Protein 6A0E (pdb70)

Solvent-accessible surface area: 26757 Å² total; per-residue (Å²): 24,1,20,4,104,55,193,151,14,165,49,100,35,52,3,0,70,2,0,166,62,42,95,70,2,69,74,81,0,126,87,1,67,65,60,92,69,88,159,17,39,48,136,6,4,0,9,0,19,68,29,0,2,0,16,1,8,41,192,7,71,26,1,35,25,0,0,0,11,43,0,6,11,11,0,2,0,0,0,22,14,54,25,28,3,0,0,0,0,0,4,0,34,33,74,68,4,130,25,4,0,23,41,0,3,12,9,3,35,21,48,47,86,70,97,140,64,52,106,17,30,0,10,0,0,1,0,7,44,16,139,114,122,61,0,114,125,6,8,90,50,0,1,16,28,0,23,163,37,77,33,77,0,30,8,32,0,0,0,0,9,70,17,0,34,105,96,92,141,150,68,71,36,1,31,2,54,4,0,0,0,31,0,101,91,42,96,17,18,31,3,35,2,164,71,39,25,19,52,74,89,3,0,27,0,11,12,51,35,56,14,49,12,25,65,1,12,28,30,114,19,47,20,0,38,0,6,1,12,81,24,109,88,31,88,134,19,66,106,49,15,146,43,90,81,124,58,0,45,72,78,42,8,74,7,30,147,5,36,26,131,103,38,14,118,76,15,68,49,12,0,96,27,2,95,148,20,59,65,0,19,152,98,49,12,89,61,46,54,10,24,6,21,81,15,50,177,106,9,84,47,60,110,39,134,34,0,24,5,122,53,178,143,6,201,48,102,61,52,2,0,73,1,3,162,65,36,95,41,0,60,84,98,1,113,97,8,74,69,66,92,62,94,137,17,35,38,109,10,4,1,9,0,18,66,30,0,0,0,11,0,2,44,36,0,59,30,0,44,28,0,0,0,12,47,1,3,8,7,0,1,1,0,0,22,17,59,21,21,6,0,0,0,0,0,3,0,32,34,75,45,6,95,10,4,0,3,30,1,0,42,10,1,80,47,8,29,10,80,31,132,60,59,113,14,34,0,16,1,1,1,0,7,41,17,133,115,112,64,0,97,124,9,6,93,51,0,2,16,6,0,17,131,18,55,30,80,0,32,6,22,11,0,0,0,6,72,27,0,33,123,110,85,128,149,66,58,43,2,33,1,62,4,0,0,0,36,0,110,88,31,89,23,38,34,2,28,7,187,73,43,23,22,54,82,58,6,1,29,0,9,10,48,33,56,14,55,20,32,34,0,12,8,5,13,29,38,34,0,61,0,15,56,18,95,27,110,86,28,91,136,20,63,112,50,20,140,42,82,78,123,63,0,40,74,84,39,12,56,6,28,121,3,30,29,129,110,39,14,113,95,16,63,47,9,0,74,35,2,92,140,44,64,42,0,32,156,100,53,11,91,72,102,136,19,28,46,19,70,28,40,179,102,14,69,42,98,124,112

InterPro domains:
  IPR026750 Protein N-terminal asparagine amidohydrolase [PF14736] (37-304)
  IPR026750 Protein N-terminal asparagine amidohydrolase [PTHR12498] (18-306)

Radius of gyration: 25.69 Å; Cα contacts (8 Å, |Δi|>4): 1376; chains: 2; bounding box: 85×56×48 Å

Secondary structure (DSSP, 8-state):
-EEETTEEPPSS--HHHHHHH-HHHHHHHHHHHHSPPEEE-STTEEE--TTEEEEE-TT-SS--EEEE---SS-EEEEEEETTT--EEEEEE-SS-HHHHHHHHHHHHHT-S--SSS--EEEEEEE----TT-HHHHHHHHHHHHHHTSSS-EEEEEEEEGGGGEEEETTEEEES---EEEETTT--EEEEEES---SSHHHHHHHHHTT---EE-EETTTTEEEE-----PPPTTHHHHHTS-HHHHHHHH-SSGGGS-TTHHHHHHHHHHHHHH-S--TTTT-STTPPEEEEE-TTS-EEEE-/-EEETTEEPPSS--HHHHHHT-HHHHHHHHHHHTSPPEE--STTEEE--TTEEEEE-TT-TT--EEEE---SS-EEEEEEETTT--EEEEEE-SS-HHHHHHHHHHHHTT--TTTTSS-EEEEEEE--S-TT-HHHHHHHHHHHHHHTSSS-EEEEEEEEGGGGEEEETTEEEES---EEEETTT--EEEEE-S---SSHHHHHHHHHTT---EE-EETTTTEEEE-----PPPTTHHHHHTS-HHHHHHHH-S-TTTS-TTHHHHHHHHHHHHHH-S-HHHHTSGGG--EEEEE-TTS-EEE-

GO terms:
  GO:0005515 protein binding (F, IPI)
  GO:0008418 protein-N-terminal asparagine amidohydrolase activity (F, IDA)
  GO:0006511 ubiquitin-dependent protein catabolic process (P, IDA)

B-factor: mean 33.04, std 12.83, range [10.78, 103.17]

Sequence (609 aa):
PLLVEGRRVRLPQSAGDLVRAHPPLEERARLLRGQSVQQVGPQGLLYVQQRELAVTSPKDGSISILGSDDDATTCHIVVLRHTGNGATCLTTHCDGTDTKAEVPLIMNSIKSFSDHAQCGRLEVHLVGGFSDDRQLSQKLTHQLLSEFDRQEEDDIHLVTLCVTEELNDREEENENNHFPVIYGIAVNIKTAEIYRASFQDRGPEEQQLRAARTTLAGGPMMISIYDAETEQLRRIGPYSWTPFPHVDFWLHQDDKQILEENLSTSPLAEPPHFVEEHHIRSTLMFLKKHPSSPAHTLFSGNKALLYKKNEDGLWEEKISPLLVEEGRRVRLPQSAGDLVRAHPPLEERARLLRGQSVQQVGPQGLLYVQQRELAVTSPKDGSISILGSDDATTCHIVVLRHTGNGATCLTTHCDGTDTKAEVPLIMNSIKSFSDDHAQCGRLEVHLVGGFSDDRQLSQKLTHQLLSEFDRQEDDIHLVTLCVTELNDREENENHFPVIYGIAVNIKTAEIYRASFQQDRGPEEQLRAARTLAGGPMISIYDAETEQLRIGPYSWTPFPHVDFWLHQDDKQILENLSTSPLAEPPHFVEHIRSTLMFLKKHPSPAHTLFSGNKALLYKKNEDGLWEEKI

Organism: Homo sapiens (NCBI:txid9606)

Structure (mmCIF, N/CA/C/O backbone):
data_6A0E
#
_entry.id   6A0E
#
_cell.length_a   83.153
_cell.length_b   84.903
_cell.length_c   87.198
_cell.angle_alpha   90.00
_cell.angle_beta   90.00
_cell.angle_gamma   90.00
#
_symmetry.space_group_name_H-M   'P 21 21 21'
#
loop_
_entity.id
_entity.type
_entity.pdbx_description
1 polymer 'Protein N-terminal asparagine amidohydrolase'
2 non-polymer GLYCEROL
3 non-polymer 'PHOSPHATE ION'
4 water water
#
loop_
_atom_site.group_PDB
_atom_site.id
_atom_site.type_symbol
_atom_site.label_atom_id
_atom_site.label_alt_id
_atom_site.label_comp_id
_atom_site.label_asym_id
_atom_site.label_entity_id
_atom_site.label_seq_id
_atom_site.pdbx_PDB_ins_code
_atom_site.Cartn_x
_atom_site.Cartn_y
_atom_site.Cartn_z
_atom_site.occupancy
_atom_site.B_iso_or_equiv
_atom_site.auth_seq_id
_atom_site.auth_comp_id
_atom_site.auth_asym_id
_atom_site.auth_atom_id
_atom_site.pdbx_PDB_model_num
ATOM 1 N N . PRO A 1 2 ? 22.560 68.382 16.803 1.00 30.24 2 PRO A N 1
ATOM 2 C CA . PRO A 1 2 ? 21.435 67.444 16.849 1.00 23.45 2 PRO A CA 1
ATOM 3 C C . PRO A 1 2 ? 20.291 67.956 17.716 1.00 22.95 2 PRO A C 1
ATOM 4 O O . PRO A 1 2 ? 20.456 68.947 18.428 1.00 25.56 2 PRO A O 1
ATOM 8 N N . LEU A 1 3 ? 19.151 67.276 17.657 1.00 21.05 3 LEU A N 1
ATOM 9 C CA . LEU A 1 3 ? 17.982 67.641 18.444 1.00 20.52 3 LEU A CA 1
ATOM 10 C C . LEU A 1 3 ? 18.004 66.877 19.763 1.00 27.61 3 LEU A C 1
ATOM 11 O O . LEU A 1 3 ? 18.169 65.653 19.775 1.00 32.14 3 LEU A O 1
ATOM 16 N N . LEU A 1 4 ? 17.847 67.600 20.868 1.00 22.17 4 LEU A N 1
ATOM 17 C CA . LEU A 1 4 ? 17.947 67.028 22.204 1.00 22.57 4 LEU A CA 1
ATOM 18 C C . LEU A 1 4 ? 16.640 67.212 22.958 1.00 23.23 4 LEU A C 1
ATOM 19 O O . LEU A 1 4 ? 16.000 68.266 22.870 1.00 23.39 4 LEU A O 1
ATOM 24 N N . VAL A 1 5 ? 16.249 66.181 23.703 1.00 21.40 5 VAL A N 1
ATOM 25 C CA . VAL A 1 5 ? 15.100 66.245 24.599 1.00 20.91 5 VAL A CA 1
ATOM 26 C C . VAL A 1 5 ? 15.509 65.615 25.921 1.00 26.11 5 VAL A C 1
ATOM 27 O O . VAL A 1 5 ? 16.018 64.489 25.946 1.00 25.62 5 VAL A O 1
ATOM 31 N N . GLU A 1 6 ? 15.294 66.343 27.017 1.00 24.15 6 GLU A N 1
ATOM 32 C CA . GLU A 1 6 ? 15.774 65.933 28.334 1.00 32.70 6 GLU A CA 1
ATOM 33 C C . GLU A 1 6 ? 17.270 65.629 28.294 1.00 43.82 6 GLU A C 1
ATOM 34 O O . GLU A 1 6 ? 17.764 64.717 28.962 1.00 31.35 6 GLU A O 1
ATOM 40 N N . GLY A 1 7 ? 17.998 66.405 27.491 1.00 28.47 7 GLY A N 1
ATOM 41 C CA . GLY A 1 7 ? 19.439 66.302 27.411 1.00 30.43 7 GLY A CA 1
ATOM 42 C C . GLY A 1 7 ? 19.976 65.171 26.560 1.00 29.75 7 GLY A C 1
ATOM 43 O O . GLY A 1 7 ? 21.200 64.994 26.506 1.00 38.98 7 GLY A O 1
ATOM 44 N N . ARG A 1 8 ? 19.117 64.409 25.886 1.00 28.80 8 ARG A N 1
ATOM 45 C CA . ARG A 1 8 ? 19.544 63.247 25.121 1.00 35.87 8 ARG A CA 1
ATOM 46 C C . ARG A 1 8 ? 19.041 63.339 23.687 1.00 29.51 8 ARG A C 1
ATOM 47 O O . ARG A 1 8 ? 17.961 63.876 23.421 1.00 28.25 8 ARG A O 1
ATOM 55 N N . ARG A 1 9 ? 19.832 62.795 22.765 1.00 31.11 9 ARG A N 1
ATOM 56 C CA . ARG A 1 9 ? 19.478 62.847 21.353 1.00 34.65 9 ARG A CA 1
ATOM 57 C C . ARG A 1 9 ? 18.148 62.148 21.094 1.00 38.23 9 ARG A C 1
ATOM 58 O O . ARG A 1 9 ? 17.764 61.206 21.791 1.00 39.03 9 ARG A O 1
ATOM 66 N N . VAL A 1 10 ? 17.445 62.624 20.076 1.00 34.92 10 VAL A N 1
ATOM 67 C CA . VAL A 1 10 ? 16.142 62.094 19.695 1.00 43.85 10 VAL A CA 1
ATOM 68 C C . VAL A 1 10 ? 16.335 61.021 18.637 1.00 39.07 10 VAL A C 1
ATOM 69 O O . VAL A 1 10 ? 17.183 61.151 17.746 1.00 34.12 10 VAL A O 1
ATOM 73 N N . ARG A 1 11 ? 15.546 59.955 18.732 1.00 35.74 11 ARG A N 1
ATOM 74 C CA . ARG A 1 11 ? 15.533 58.908 17.721 1.00 33.83 11 ARG A CA 1
ATOM 75 C C . ARG A 1 11 ? 14.540 59.287 16.629 1.00 28.56 11 ARG A C 1
ATOM 76 O O . ARG A 1 11 ? 13.361 59.529 16.912 1.00 36.29 11 ARG A O 1
ATOM 84 N N . LEU A 1 12 ? 15.017 59.349 15.390 1.00 29.59 12 LEU A N 1
ATOM 85 C CA . LEU A 1 12 ? 14.180 59.621 14.235 1.00 36.47 12 LEU A CA 1
ATOM 86 C C . LEU A 1 12 ? 14.361 58.523 13.198 1.00 37.55 12 LEU A C 1
ATOM 87 O O . LEU A 1 12 ? 15.445 57.943 13.083 1.00 35.43 12 LEU A O 1
ATOM 92 N N . PRO A 1 13 ? 13.311 58.217 12.423 1.00 35.82 13 PRO A N 1
ATOM 93 C CA . PRO A 1 13 ? 12.019 58.899 12.527 1.00 39.05 13 PRO A CA 1
ATOM 94 C C . PRO A 1 13 ? 11.196 58.439 13.727 1.00 41.63 13 PRO A C 1
ATOM 95 O O . PRO A 1 13 ? 11.402 57.341 14.248 1.00 32.29 13 PRO A O 1
ATOM 99 N N . GLN A 1 14 ? 10.264 59.288 14.150 1.00 33.36 14 GLN A N 1
ATOM 100 C CA . GLN A 1 14 ? 9.388 58.991 15.273 1.00 30.78 14 GLN A CA 1
ATOM 101 C C . GLN A 1 14 ? 8.226 59.969 15.230 1.00 35.11 14 GLN A C 1
ATOM 102 O O . GLN A 1 14 ? 8.421 61.153 14.944 1.00 30.37 14 GLN A O 1
ATOM 108 N N . SER A 1 15 ? 7.024 59.470 15.499 1.00 26.69 15 SER A N 1
ATOM 109 C CA . SER A 1 15 ? 5.855 60.336 15.484 1.00 27.69 15 SER A CA 1
ATOM 110 C C . SER A 1 15 ? 5.934 61.351 16.619 1.00 26.01 15 SER A C 1
ATOM 111 O O . SER A 1 15 ? 6.533 61.100 17.668 1.00 26.55 15 SER A O 1
ATOM 114 N N . ALA A 1 16 ? 5.322 62.516 16.394 1.00 27.04 16 ALA A N 1
ATOM 115 C CA . ALA A 1 16 ? 5.288 63.538 17.434 1.00 31.86 16 ALA A CA 1
ATOM 116 C C . ALA A 1 16 ? 4.574 63.028 18.679 1.00 26.50 16 ALA A C 1
ATOM 117 O O . ALA A 1 16 ? 5.008 63.293 19.806 1.00 24.36 16 ALA A O 1
ATOM 119 N N . GLY A 1 17 ? 3.478 62.289 18.494 1.00 21.61 17 GLY A N 1
ATOM 120 C CA . GLY A 1 17 ? 2.766 61.744 19.638 1.00 25.13 17 GLY A CA 1
ATOM 121 C C . GLY A 1 17 ? 3.622 60.811 20.472 1.00 22.17 17 GLY A C 1
ATOM 122 O O . GLY A 1 17 ? 3.601 60.869 21.703 1.00 20.36 17 GLY A O 1
ATOM 123 N N . ASP A 1 18 ? 4.386 59.934 19.814 1.00 19.85 18 ASP A N 1
ATOM 124 C CA . ASP A 1 18 ? 5.271 59.034 20.549 1.00 21.12 18 ASP A CA 1
ATOM 125 C C . ASP A 1 18 ? 6.344 59.806 21.309 1.00 23.96 18 ASP A C 1
ATOM 126 O O . ASP A 1 18 ? 6.676 59.464 22.451 1.00 19.04 18 ASP A O 1
ATOM 131 N N . LEU A 1 19 ? 6.906 60.845 20.686 1.00 26.09 19 LEU A N 1
ATOM 132 C CA . LEU A 1 19 ? 7.932 61.642 21.350 1.00 26.99 19 LEU A CA 1
ATOM 133 C C . LEU A 1 19 ? 7.386 62.306 22.607 1.00 23.36 19 LEU A C 1
ATOM 134 O O . LEU A 1 19 ? 8.011 62.255 23.672 1.00 25.19 19 LEU A O 1
ATOM 139 N N . VAL A 1 20 ? 6.217 62.940 22.500 1.00 23.21 20 VAL A N 1
ATOM 140 C CA . VAL A 1 20 ? 5.636 63.620 23.655 1.00 20.98 20 VAL A CA 1
ATOM 141 C C . VAL A 1 20 ? 5.273 62.616 24.742 1.00 30.51 20 VAL A C 1
ATOM 142 O O . VAL A 1 20 ? 5.465 62.875 25.936 1.00 28.91 20 VAL A O 1
ATOM 146 N N . ARG A 1 21 ? 4.745 61.452 24.351 1.00 26.22 21 ARG A N 1
ATOM 147 C CA . ARG A 1 21 ? 4.357 60.453 25.342 1.00 23.45 21 ARG A CA 1
ATOM 148 C C . ARG A 1 21 ? 5.565 59.878 26.072 1.00 26.04 21 ARG A C 1
ATOM 149 O O . ARG A 1 21 ? 5.440 59.439 27.221 1.00 29.19 21 ARG A O 1
ATOM 157 N N . ALA A 1 22 ? 6.733 59.877 25.437 1.00 24.18 22 ALA A N 1
ATOM 158 C CA . ALA A 1 22 ? 7.937 59.340 26.052 1.00 22.94 22 ALA A CA 1
ATOM 159 C C . ALA A 1 22 ? 8.677 60.349 26.922 1.00 34.07 22 ALA A C 1
ATOM 160 O O . ALA A 1 22 ? 9.622 59.963 27.619 1.00 23.84 22 ALA A O 1
ATOM 162 N N . HIS A 1 23 ? 8.278 61.620 26.909 1.00 25.24 23 HIS A N 1
ATOM 163 C CA . HIS A 1 23 ? 9.030 62.677 27.584 1.00 22.97 23 HIS A CA 1
ATOM 164 C C . HIS A 1 23 ? 8.068 63.605 28.317 1.00 26.88 23 HIS A C 1
ATOM 165 O O . HIS A 1 23 ? 7.457 64.492 27.699 1.00 21.21 23 HIS A O 1
ATOM 172 N N . PRO A 1 24 ? 7.923 63.440 29.630 1.00 22.49 24 PRO A N 1
ATOM 173 C CA . PRO A 1 24 ? 6.927 64.208 30.393 1.00 19.58 24 PRO A CA 1
ATOM 174 C C . PRO A 1 24 ? 7.033 65.707 30.163 1.00 22.03 24 PRO A C 1
ATOM 175 O O . PRO A 1 24 ? 6.003 66.396 30.097 1.00 23.34 24 PRO A O 1
ATOM 179 N N . PRO A 1 25 ? 8.244 66.269 30.070 1.00 25.77 25 PRO A N 1
ATOM 180 C CA . PRO A 1 25 ? 8.328 67.725 29.856 1.00 24.94 25 PRO A CA 1
ATOM 181 C C . PRO A 1 25 ? 7.599 68.182 28.604 1.00 19.32 25 PRO A C 1
ATOM 182 O O . PRO A 1 25 ? 6.909 69.209 28.633 1.00 19.11 25 PRO A O 1
ATOM 186 N N . LEU A 1 26 ? 7.732 67.443 27.500 1.00 23.11 26 LEU A N 1
ATOM 187 C CA . LEU A 1 26 ? 7.009 67.802 26.283 1.00 23.94 26 LEU A CA 1
ATOM 188 C C . LEU A 1 26 ? 5.506 67.639 26.468 1.00 22.19 26 LEU A C 1
ATOM 189 O O . LEU A 1 26 ? 4.724 68.483 26.013 1.00 21.21 26 LEU A O 1
ATOM 194 N N . GLU A 1 27 ? 5.082 66.560 27.132 1.00 21.66 27 GLU A N 1
ATOM 195 C CA . GLU A 1 27 ? 3.658 66.355 27.377 1.00 21.26 27 GLU A CA 1
ATOM 196 C C . GLU A 1 27 ? 3.072 67.488 28.208 1.00 19.37 27 GLU A C 1
ATOM 197 O O . GLU A 1 27 ? 1.970 67.971 27.925 1.00 20.55 27 GLU A O 1
ATOM 203 N N . GLU A 1 28 ? 3.791 67.917 29.247 1.00 20.38 28 GLU A N 1
ATOM 204 C CA . GLU A 1 28 ? 3.297 69.003 30.087 1.00 19.36 28 GLU A CA 1
ATOM 205 C C . GLU A 1 28 ? 3.164 70.297 29.295 1.00 23.58 28 GLU A C 1
ATOM 206 O O . GLU A 1 28 ? 2.172 71.024 29.437 1.00 21.06 28 GLU A O 1
ATOM 212 N N . ARG A 1 29 ? 4.164 70.612 28.470 1.00 20.21 29 ARG A N 1
ATOM 213 C CA . ARG A 1 29 ? 4.094 71.826 27.664 1.00 21.14 29 ARG A CA 1
ATOM 214 C C . ARG A 1 29 ? 2.920 71.772 26.694 1.00 20.91 29 ARG A C 1
ATOM 215 O O . ARG A 1 29 ? 2.178 72.751 26.553 1.00 20.35 29 ARG A O 1
ATOM 223 N N . ALA A 1 30 ? 2.721 70.628 26.035 1.00 20.54 30 ALA A N 1
ATOM 224 C CA . ALA A 1 30 ? 1.593 70.493 25.118 1.00 20.35 30 ALA A CA 1
ATOM 225 C C . ALA A 1 30 ? 0.265 70.632 25.852 1.00 15.68 30 ALA A C 1
ATOM 226 O O . ALA A 1 30 ? -0.653 71.303 25.367 1.00 21.48 30 ALA A O 1
ATOM 228 N N . ARG A 1 31 ? 0.140 70.002 27.022 1.00 19.62 31 ARG A N 1
ATOM 229 C CA . ARG A 1 31 ? -1.083 70.146 27.807 1.00 20.99 31 ARG A CA 1
ATOM 230 C C . ARG A 1 31 ? -1.352 71.609 28.133 1.00 19.11 31 ARG A C 1
ATOM 231 O O . ARG A 1 31 ? -2.470 72.107 27.955 1.00 20.80 31 ARG A O 1
ATOM 239 N N . LEU A 1 32 ? -0.331 72.318 28.618 1.00 18.75 32 LEU A N 1
ATOM 240 C CA . LEU A 1 32 ? -0.531 73.701 29.038 1.00 20.89 32 LEU A CA 1
ATOM 241 C C . LEU A 1 32 ? -0.819 74.610 27.851 1.00 26.94 32 LEU A C 1
ATOM 242 O O . LEU A 1 32 ? -1.703 75.472 27.921 1.00 20.75 32 LEU A O 1
ATOM 247 N N . LEU A 1 33 ? -0.090 74.433 26.750 1.00 18.08 33 LEU A N 1
ATOM 248 C CA . LEU A 1 33 ? -0.277 75.315 25.601 1.00 18.72 33 LEU A CA 1
ATOM 249 C C . LEU A 1 33 ? -1.679 75.170 25.024 1.00 22.77 33 LEU A C 1
ATOM 250 O O . LEU A 1 33 ? -2.375 76.166 24.793 1.00 26.68 33 LEU A O 1
ATOM 255 N N . ARG A 1 34 ? -2.116 73.929 24.790 1.00 26.09 34 ARG A N 1
ATOM 256 C CA . ARG A 1 34 ? -3.442 73.707 24.221 1.00 25.93 34 ARG A CA 1
ATOM 257 C C . ARG A 1 34 ? -4.547 74.163 25.164 1.00 29.13 34 ARG A C 1
ATOM 258 O O . ARG A 1 34 ? -5.634 74.537 24.707 1.00 25.53 34 ARG A O 1
ATOM 266 N N . GLY A 1 35 ? -4.295 74.142 26.475 1.00 26.90 35 GLY A N 1
ATOM 267 C CA . GLY A 1 35 ? -5.306 74.554 27.431 1.00 21.11 35 GLY A CA 1
ATOM 268 C C . GLY A 1 35 ? -5.454 76.051 27.593 1.00 25.02 35 GLY A C 1
ATOM 269 O O . GLY A 1 35 ? -6.460 76.502 28.148 1.00 25.93 35 GLY A O 1
ATOM 270 N N . GLN A 1 36 ? -4.481 76.829 27.124 1.00 26.03 36 GLN A N 1
ATOM 271 C CA . GLN A 1 36 ? -4.563 78.279 27.235 1.00 24.63 36 GLN A CA 1
ATOM 272 C C . GLN A 1 36 ? -5.721 78.821 26.409 1.00 27.32 36 GLN A C 1
ATOM 273 O O . GLN A 1 36 ? -6.017 78.321 25.320 1.00 28.27 36 GLN A O 1
ATOM 279 N N . SER A 1 37 ? -6.364 79.865 26.923 1.00 17.97 37 SER A N 1
ATOM 280 C CA . SER A 1 37 ? -7.303 80.614 26.106 1.00 26.34 37 SER A CA 1
ATOM 281 C C . SER A 1 37 ? -6.535 81.467 25.102 1.00 27.59 37 SER A C 1
ATOM 282 O O . SER A 1 37 ? -5.390 81.860 25.338 1.00 25.51 37 SER A O 1
ATOM 285 N N . VAL A 1 38 ? -7.172 81.745 23.969 1.00 24.15 38 VAL A N 1
ATOM 286 C CA . VAL A 1 38 ? -6.525 82.488 22.892 1.00 25.82 38 VAL A CA 1
ATOM 287 C C . VAL A 1 38 ? -6.576 83.977 23.213 1.00 30.73 38 VAL A C 1
ATOM 288 O O . VAL A 1 38 ? -7.654 84.538 23.437 1.00 26.05 38 VAL A O 1
ATOM 292 N N . GLN A 1 39 ? -5.411 84.620 23.232 1.00 22.73 39 GLN A N 1
ATOM 293 C CA . GLN A 1 39 ? -5.318 86.047 23.510 1.00 24.97 39 GLN A CA 1
ATOM 294 C C . GLN A 1 39 ? -5.339 86.835 22.208 1.00 28.04 39 GLN A C 1
ATOM 295 O O . GLN A 1 39 ? -4.635 86.490 21.253 1.00 23.36 39 GLN A O 1
ATOM 301 N N . GLN A 1 40 ? -6.143 87.895 22.176 1.00 23.66 40 GLN A N 1
ATOM 302 C CA . GLN A 1 40 ? -6.217 88.786 21.021 1.00 27.49 40 GLN A CA 1
ATOM 303 C C . GLN A 1 40 ? -5.113 89.827 21.168 1.00 33.27 40 GLN A C 1
ATOM 304 O O . GLN A 1 40 ? -5.227 90.766 21.958 1.00 29.34 40 GLN A O 1
ATOM 310 N N . VAL A 1 41 ? -4.035 89.651 20.409 1.00 23.28 41 VAL A N 1
ATOM 311 C CA . VAL A 1 41 ? -2.844 90.486 20.526 1.00 21.66 41 VAL A CA 1
ATOM 312 C C . VAL A 1 41 ? -3.011 91.717 19.643 1.00 21.95 41 VAL A C 1
ATOM 313 O O . VAL A 1 41 ? -3.229 91.600 18.433 1.00 23.10 41 VAL A O 1
ATOM 317 N N . GLY A 1 42 ? -2.901 92.901 20.251 1.00 25.67 42 GLY A N 1
ATOM 318 C CA . GLY A 1 42 ? -3.023 94.141 19.522 1.00 21.33 42 GLY A CA 1
ATOM 319 C C . GLY A 1 42 ? -1.756 94.492 18.773 1.00 25.22 42 GLY A C 1
ATOM 320 O O . GLY A 1 42 ? -0.746 93.776 18.808 1.00 23.00 42 GLY A O 1
ATOM 321 N N . PRO A 1 43 ? -1.797 95.634 18.076 1.00 19.98 43 PRO A N 1
ATOM 322 C CA . PRO A 1 43 ? -0.671 96.005 17.205 1.00 18.00 43 PRO A CA 1
ATOM 323 C C . PRO A 1 43 ? 0.547 96.560 17.926 1.00 19.49 43 PRO A C 1
ATOM 324 O O . PRO A 1 43 ? 1.636 96.551 17.336 1.00 23.62 43 PRO A O 1
ATOM 328 N N . GLN A 1 44 ? 0.422 97.039 19.162 1.00 18.27 44 GLN A N 1
ATOM 329 C CA . GLN A 1 44 ? 1.538 97.745 19.784 1.00 22.53 44 GLN A CA 1
ATOM 330 C C . GLN A 1 44 ? 2.745 96.829 19.939 1.00 20.68 44 GLN A C 1
ATOM 331 O O . GLN A 1 44 ? 2.670 95.794 20.609 1.00 20.91 44 GLN A O 1
ATOM 337 N N . GLY A 1 45 ? 3.867 97.231 19.344 1.00 18.40 45 GLY A N 1
ATOM 338 C CA . GLY A 1 45 ? 5.087 96.452 19.422 1.00 21.64 45 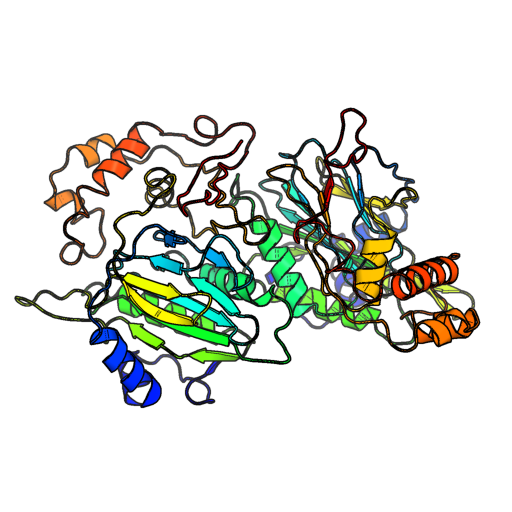GLY A CA 1
ATOM 339 C C . GLY A 1 45 ? 5.032 95.111 18.729 1.00 22.89 45 GLY A C 1
ATOM 340 O O . GLY A 1 45 ? 5.893 94.263 18.979 1.00 18.99 45 GLY A O 1
ATOM 341 N N . LEU A 1 46 ? 4.052 94.894 17.860 1.00 19.02 46 LEU A N 1
ATOM 342 C CA . LEU A 1 46 ? 3.850 93.606 17.212 1.00 21.51 46 LEU A CA 1
ATOM 343 C C . LEU A 1 46 ? 4.508 93.582 15.840 1.00 18.17 46 LEU A C 1
ATOM 344 O O . LEU A 1 46 ? 4.440 94.556 15.085 1.00 15.22 46 LEU A O 1
ATOM 349 N N . LEU A 1 47 ? 5.150 92.462 15.526 1.00 15.75 47 LEU A N 1
ATOM 350 C CA . LEU A 1 47 ? 5.573 92.145 14.168 1.00 15.09 47 LEU A CA 1
ATOM 351 C C . LEU A 1 47 ? 4.855 90.862 13.774 1.00 17.61 47 LEU A C 1
ATOM 352 O O . LEU A 1 47 ? 5.169 89.785 14.295 1.00 14.14 47 LEU A O 1
ATOM 357 N N . TYR A 1 48 ? 3.863 90.984 12.897 1.00 16.48 48 TYR A N 1
ATOM 358 C CA . TYR A 1 48 ? 3.145 89.816 12.409 1.00 20.62 48 TYR A CA 1
ATOM 359 C C . TYR A 1 48 ? 3.907 89.195 11.249 1.00 15.15 48 TYR A C 1
ATOM 360 O O . TYR A 1 48 ? 4.326 89.896 10.322 1.00 15.10 48 TYR A O 1
ATOM 369 N N . VAL A 1 49 ? 4.075 87.878 11.303 1.00 14.17 49 VAL A N 1
ATOM 370 C CA . VAL A 1 49 ? 4.816 87.117 10.304 1.00 14.23 49 VAL A CA 1
ATOM 371 C C . VAL A 1 49 ? 3.815 86.290 9.509 1.00 15.86 49 VAL A C 1
ATOM 372 O O . VAL A 1 49 ? 3.053 85.505 10.086 1.00 16.61 49 VAL A O 1
ATOM 376 N N . GLN A 1 50 ? 3.811 86.469 8.189 1.00 16.88 50 GLN A N 1
ATOM 377 C CA . GLN A 1 50 ? 2.908 85.717 7.332 1.00 17.71 50 GLN A CA 1
ATOM 378 C C . GLN A 1 50 ? 3.490 84.347 6.995 1.00 15.94 50 GLN A C 1
ATOM 379 O O . GLN A 1 50 ? 4.653 84.042 7.271 1.00 15.63 50 GLN A O 1
ATOM 385 N N . GLN A 1 51 ? 2.656 83.522 6.364 1.00 18.20 51 GLN A N 1
ATOM 386 C CA . GLN A 1 51 ? 3.118 82.261 5.805 1.00 21.87 51 GLN A CA 1
ATOM 387 C C . GLN A 1 51 ? 4.341 82.490 4.925 1.00 18.17 51 GLN A C 1
ATOM 388 O O . GLN A 1 51 ? 4.406 83.460 4.165 1.00 18.32 51 GLN A O 1
ATOM 394 N N . ARG A 1 52 ? 5.318 81.590 5.043 1.00 17.21 52 ARG A N 1
ATOM 395 C CA . ARG A 1 52 ? 6.559 81.652 4.270 1.00 19.37 52 ARG A CA 1
ATOM 396 C C . ARG A 1 52 ? 7.332 82.943 4.528 1.00 21.45 52 ARG A C 1
ATOM 397 O O . ARG A 1 52 ? 7.985 83.481 3.627 1.00 20.09 52 ARG A O 1
ATOM 405 N N . GLU A 1 53 ? 7.270 83.449 5.757 1.00 16.20 53 GLU A N 1
ATOM 406 C CA . GLU A 1 53 ? 8.084 84.577 6.185 1.00 16.85 53 GLU A CA 1
ATOM 407 C C . GLU A 1 53 ? 8.809 84.219 7.476 1.00 16.54 53 GLU A C 1
ATOM 408 O O . GLU A 1 53 ? 8.418 83.299 8.199 1.00 16.58 53 GLU A O 1
ATOM 414 N N . LEU A 1 54 ? 9.869 84.974 7.756 1.00 17.19 54 LEU A N 1
ATOM 415 C CA . LEU A 1 54 ? 10.714 84.782 8.925 1.00 19.93 54 LEU A CA 1
ATOM 416 C C . LEU A 1 54 ? 11.085 86.146 9.493 1.00 18.23 54 LEU A C 1
ATOM 417 O O . LEU A 1 54 ? 11.395 87.074 8.743 1.00 16.69 54 LEU A O 1
ATOM 422 N N . ALA A 1 55 ? 11.046 86.268 10.816 1.00 14.44 55 ALA A N 1
ATOM 423 C CA . ALA A 1 55 ? 11.468 87.486 11.494 1.00 15.42 55 ALA A CA 1
ATOM 424 C C . ALA A 1 55 ? 12.320 87.126 12.700 1.00 17.59 55 ALA A C 1
ATOM 425 O O . ALA A 1 55 ? 12.010 86.178 13.430 1.00 14.92 55 ALA A O 1
ATOM 427 N N . VAL A 1 56 ? 13.390 87.890 12.910 1.00 15.21 56 VAL A N 1
ATOM 428 C CA . VAL A 1 56 ? 14.306 87.661 14.022 1.00 11.81 56 VAL A CA 1
ATOM 429 C C . VAL A 1 56 ? 14.675 88.999 14.647 1.00 17.31 56 VAL A C 1
ATOM 430 O O . VAL A 1 56 ? 14.910 89.985 13.940 1.00 13.56 56 VAL A O 1
ATOM 434 N N . THR A 1 57 ? 14.710 89.032 15.974 1.00 16.22 57 THR A N 1
ATOM 435 C CA . THR A 1 57 ? 15.214 90.177 16.731 1.00 18.08 57 THR A CA 1
ATOM 436 C C . THR A 1 57 ? 15.563 89.686 18.134 1.00 20.46 57 THR A C 1
ATOM 437 O O . THR A 1 57 ? 15.600 88.480 18.392 1.00 19.12 57 THR A O 1
ATOM 441 N N . SER A 1 58 ? 15.822 90.616 19.045 1.00 18.48 58 SER A N 1
ATOM 442 C CA . SER A 1 58 ? 16.278 90.260 20.381 1.00 19.10 58 SER A CA 1
ATOM 443 C C . SER A 1 58 ? 15.775 91.301 21.367 1.00 18.20 58 SER A C 1
ATOM 444 O O . SER A 1 58 ? 15.237 92.341 20.969 1.00 19.63 58 SER A O 1
ATOM 447 N N . PRO A 1 59 ? 15.935 91.046 22.669 1.00 18.46 59 PRO A N 1
ATOM 448 C CA . PRO A 1 59 ? 15.396 91.977 23.677 1.00 20.59 59 PRO A CA 1
ATOM 449 C C . PRO A 1 59 ? 15.977 93.382 23.610 1.00 20.95 59 PRO A C 1
ATOM 450 O O . PRO A 1 59 ? 15.389 94.299 24.195 1.00 22.99 59 PRO A O 1
ATOM 454 N N . LYS A 1 60 ? 17.110 93.585 22.935 1.00 22.97 60 LYS A N 1
ATOM 455 C CA . LYS A 1 60 ? 17.628 94.937 22.764 1.00 27.10 60 LYS A CA 1
ATOM 456 C C . LYS A 1 60 ? 16.709 95.793 21.905 1.00 37.45 60 LYS A C 1
ATOM 457 O O . LYS A 1 60 ? 16.793 97.025 21.961 1.00 26.49 60 LYS A O 1
ATOM 463 N N . ASP A 1 61 ? 15.839 95.163 21.122 1.00 21.82 61 ASP A N 1
ATOM 464 C CA . ASP A 1 61 ? 14.989 95.873 20.177 1.00 21.24 61 ASP A CA 1
ATOM 465 C C . ASP A 1 61 ? 14.061 96.835 20.910 1.00 22.05 61 ASP A C 1
ATOM 466 O O . ASP A 1 61 ? 13.305 96.427 21.797 1.00 21.81 61 ASP A O 1
ATOM 471 N N . GLY A 1 62 ? 14.121 98.111 20.541 1.00 25.05 62 GLY A N 1
ATOM 472 C CA . GLY A 1 62 ? 13.262 99.120 21.122 1.00 19.42 62 GLY A CA 1
ATOM 473 C C . GLY A 1 62 ? 11.931 99.315 20.433 1.00 30.25 62 GLY A C 1
ATOM 474 O O . GLY A 1 62 ? 11.116 100.123 20.889 1.00 27.28 62 GLY A O 1
ATOM 475 N N . SER A 1 63 ? 11.681 98.594 19.345 1.00 21.27 63 SER A N 1
ATOM 476 C CA . SER A 1 63 ? 10.448 98.715 18.580 1.00 19.96 63 SER A CA 1
ATOM 477 C C . SER A 1 63 ? 9.547 97.496 18.687 1.00 24.58 63 SER A C 1
ATOM 478 O O . SER A 1 63 ? 8.325 97.643 18.751 1.00 19.43 63 SER A O 1
ATOM 481 N N . ILE A 1 64 ? 10.118 96.294 18.714 1.00 21.55 64 ILE A N 1
ATOM 482 C CA . ILE A 1 64 ? 9.356 95.053 18.622 1.00 19.60 64 ILE A CA 1
ATOM 483 C C . ILE A 1 64 ? 9.493 94.293 19.931 1.00 20.97 64 ILE A C 1
ATOM 484 O O . ILE A 1 64 ? 10.611 93.989 20.368 1.00 26.11 64 ILE A O 1
ATOM 489 N N . SER A 1 65 ? 8.358 93.969 20.545 1.00 17.92 65 SER A N 1
ATOM 490 C CA . SER A 1 65 ? 8.336 93.135 21.735 1.00 25.27 65 SER A CA 1
ATOM 491 C C . SER A 1 65 ? 7.656 91.790 21.518 1.00 22.53 65 SER A C 1
ATOM 492 O O . SER A 1 65 ? 7.826 90.892 22.349 1.00 24.16 65 SER A O 1
ATOM 495 N N . ILE A 1 66 ? 6.911 91.618 20.426 1.00 20.36 66 ILE A N 1
ATOM 496 C CA . ILE A 1 66 ? 6.138 90.403 20.188 1.00 19.92 66 ILE A CA 1
ATOM 497 C C . ILE A 1 66 ? 6.251 90.013 18.721 1.00 17.09 66 ILE A C 1
ATOM 498 O O . ILE A 1 66 ? 6.085 90.856 17.832 1.00 16.72 66 ILE A O 1
ATOM 503 N N . LEU A 1 67 ? 6.530 88.736 18.472 1.00 12.51 67 LEU A N 1
ATOM 504 C CA . LEU A 1 67 ? 6.405 88.130 17.154 1.00 18.03 67 LEU A CA 1
ATOM 505 C C . LEU A 1 67 ? 5.230 87.161 17.172 1.00 16.51 67 LEU A C 1
ATOM 506 O O . LEU A 1 67 ? 4.983 86.495 18.182 1.00 17.90 67 LEU A O 1
ATOM 511 N N . GLY A 1 68 ? 4.508 87.078 16.059 1.00 16.21 68 GLY A N 1
ATOM 512 C CA . GLY A 1 68 ? 3.356 86.198 16.009 1.00 15.37 68 GLY A CA 1
ATOM 513 C C . GLY A 1 68 ? 2.957 85.848 14.596 1.00 18.59 68 GLY A C 1
ATOM 514 O O . GLY A 1 68 ? 3.282 86.556 13.637 1.00 15.37 68 GLY A O 1
ATOM 515 N N . SER A 1 69 ? 2.247 84.728 14.480 1.00 14.50 69 SER A N 1
ATOM 516 C CA . SER A 1 69 ? 1.643 84.322 13.221 1.00 19.26 69 SER A CA 1
ATOM 517 C C . SER A 1 69 ? 0.366 83.557 13.537 1.00 15.45 69 SER A C 1
ATOM 518 O O . SER A 1 69 ? 0.164 83.084 14.658 1.00 14.09 69 SER A O 1
ATOM 521 N N A ASP A 1 70 ? -0.475 83.413 12.514 0.61 21.17 70 ASP A N 1
ATOM 522 N N B ASP A 1 70 ? -0.515 83.450 12.548 0.39 21.08 70 ASP A N 1
ATOM 523 C CA A ASP A 1 70 ? -1.842 82.944 12.670 0.61 21.21 70 ASP A CA 1
ATOM 524 C CA B ASP A 1 70 ? -1.740 82.687 12.750 0.39 20.52 70 ASP A CA 1
ATOM 525 C C A ASP A 1 70 ? -2.222 82.133 11.432 0.61 22.72 70 ASP A C 1
ATOM 526 C C B ASP A 1 70 ? -2.278 82.239 11.398 0.39 22.62 70 ASP A C 1
ATOM 527 O O A ASP A 1 70 ? -1.427 81.974 10.503 0.61 19.09 70 ASP A O 1
ATOM 528 O O B ASP A 1 70 ? -1.659 82.456 10.352 0.39 20.99 70 ASP A O 1
ATOM 537 N N . ASP A 1 71 ? -3.449 81.605 11.435 1.00 19.10 71 ASP A N 1
ATOM 538 C CA . ASP A 1 71 ? -4.051 80.974 10.259 1.00 18.71 71 ASP A CA 1
ATOM 539 C C . ASP A 1 71 ? -3.280 79.741 9.793 1.00 21.99 71 ASP A C 1
ATOM 540 O O . ASP A 1 71 ? -3.332 79.375 8.617 1.00 21.89 71 ASP A O 1
ATOM 545 N N . ALA A 1 72 ? -2.573 79.075 10.703 1.00 20.42 72 ALA A N 1
ATOM 546 C CA . ALA A 1 72 ? -1.878 77.843 10.357 1.00 21.49 72 ALA A CA 1
ATOM 547 C C . ALA A 1 72 ? -2.857 76.674 10.339 1.00 20.84 72 ALA A C 1
ATOM 548 O O . ALA A 1 72 ? -3.564 76.434 11.321 1.00 16.58 72 ALA A O 1
ATOM 550 N N . THR A 1 73 ? -2.901 75.947 9.217 1.00 16.18 73 THR A N 1
ATOM 551 C CA . THR A 1 73 ? -3.697 74.731 9.135 1.00 21.80 73 THR A CA 1
ATOM 552 C C . THR A 1 73 ? -2.732 73.562 9.137 1.00 21.44 73 THR A C 1
ATOM 553 O O . THR A 1 73 ? -2.387 73.046 10.216 1.00 21.94 73 THR A O 1
ATOM 557 N N . THR A 1 74 ? -2.256 73.098 7.980 1.00 19.98 74 THR A N 1
ATOM 558 C CA . THR A 1 74 ? -1.178 72.117 7.978 1.00 19.99 74 THR A CA 1
ATOM 559 C C . THR A 1 74 ? 0.163 72.750 8.323 1.00 22.10 74 THR A C 1
ATOM 560 O O . THR A 1 74 ? 1.091 72.038 8.722 1.00 22.05 74 THR A O 1
ATOM 564 N N . CYS A 1 75 ? 0.267 74.070 8.207 1.00 18.41 75 CYS A N 1
ATOM 565 C CA . CYS A 1 75 ? 1.523 74.768 8.424 1.00 21.53 75 CYS A CA 1
ATOM 566 C C . CYS A 1 75 ? 1.978 74.649 9.879 1.00 15.70 75 CYS A C 1
ATOM 567 O O . CYS A 1 75 ? 1.181 74.444 10.799 1.00 19.46 75 CYS A O 1
ATOM 570 N N . HIS A 1 76 ? 3.286 74.794 10.075 1.00 17.40 76 HIS A N 1
ATOM 571 C CA . HIS A 1 76 ? 3.908 74.761 11.393 1.00 16.83 76 HIS A CA 1
ATOM 572 C C . HIS A 1 76 ? 4.530 76.117 11.691 1.00 18.14 76 HIS A C 1
ATOM 573 O O . HIS A 1 76 ? 5.295 76.645 10.878 1.00 15.15 76 HIS A O 1
ATOM 580 N N . ILE A 1 77 ? 4.213 76.672 12.851 1.00 16.16 77 ILE A N 1
ATOM 581 C CA . ILE A 1 77 ? 4.892 77.865 13.338 1.00 11.31 77 ILE A CA 1
ATOM 582 C C . ILE A 1 77 ? 6.091 77.421 14.164 1.00 16.19 77 ILE A C 1
ATOM 583 O O . ILE A 1 77 ? 5.967 76.567 15.049 1.00 17.75 77 ILE A O 1
ATOM 588 N N . VAL A 1 78 ? 7.257 77.983 13.861 1.00 14.14 78 VAL A N 1
ATOM 589 C CA . VAL A 1 78 ? 8.518 77.561 14.454 1.00 11.74 78 VAL A CA 1
ATOM 590 C C . VAL A 1 78 ? 9.124 78.747 15.186 1.00 13.04 78 VAL A C 1
ATOM 591 O O . VAL A 1 78 ? 9.184 79.854 14.638 1.00 16.34 78 VAL A O 1
ATOM 595 N N . VAL A 1 79 ? 9.562 78.519 16.422 1.00 15.48 79 VAL A N 1
ATOM 596 C CA . VAL A 1 79 ? 10.270 79.523 17.208 1.00 16.50 79 VAL A CA 1
ATOM 597 C C . VAL A 1 79 ? 11.605 78.933 17.638 1.00 19.13 79 VAL A C 1
ATOM 598 O O . VAL A 1 79 ? 11.646 77.880 18.287 1.00 17.81 79 VAL A O 1
ATOM 602 N N . LEU A 1 80 ? 12.690 79.612 17.281 1.00 14.44 80 LEU A N 1
ATOM 603 C CA . LEU A 1 80 ? 14.029 79.266 17.737 1.00 14.03 80 LEU A CA 1
ATOM 604 C C . LEU A 1 80 ? 14.558 80.429 18.561 1.00 14.93 80 LEU A C 1
ATOM 605 O O . LEU A 1 80 ? 14.563 81.571 18.091 1.00 14.33 80 LEU A O 1
ATOM 610 N N . ARG A 1 81 ? 14.988 80.145 19.786 1.00 13.62 81 ARG A N 1
ATOM 611 C CA . ARG A 1 81 ? 15.471 81.178 20.690 1.00 15.98 81 ARG A CA 1
ATOM 612 C C . ARG A 1 81 ? 16.759 80.726 21.354 1.00 15.85 81 ARG A C 1
ATOM 613 O O . ARG A 1 81 ? 16.882 79.571 21.769 1.00 19.45 81 ARG A O 1
ATOM 621 N N . HIS A 1 82 ? 17.726 81.633 21.436 1.00 14.35 82 HIS A N 1
ATOM 622 C CA . HIS A 1 82 ? 18.872 81.437 22.310 1.00 16.24 82 HIS A CA 1
ATOM 623 C C . HIS A 1 82 ? 18.556 82.106 23.639 1.00 18.12 82 HIS A C 1
ATOM 624 O O . HIS A 1 82 ? 18.395 83.329 23.696 1.00 17.04 82 HIS A O 1
ATOM 631 N N . THR A 1 83 ? 18.444 81.302 24.698 1.00 17.22 83 THR A N 1
ATOM 632 C CA . THR A 1 83 ? 18.002 81.822 25.985 1.00 19.52 83 THR A CA 1
ATOM 633 C C . THR A 1 83 ? 19.049 82.706 26.649 1.00 21.93 83 THR A C 1
ATOM 634 O O . THR A 1 83 ? 18.714 83.455 27.574 1.00 19.37 83 THR A O 1
ATOM 638 N N . GLY A 1 84 ? 20.298 82.648 26.195 1.00 19.25 84 GLY A N 1
ATOM 639 C CA . GLY A 1 84 ? 21.352 83.459 26.771 1.00 20.44 84 GLY A CA 1
ATOM 640 C C . GLY A 1 84 ? 21.288 84.914 26.351 1.00 25.03 84 GLY A C 1
ATOM 641 O O . GLY A 1 84 ? 21.236 85.807 27.200 1.00 23.98 84 GLY A O 1
ATOM 642 N N . ASN A 1 85 ? 21.292 85.167 25.041 1.00 21.98 85 ASN A N 1
ATOM 643 C CA . ASN A 1 85 ? 21.205 86.525 24.522 1.00 21.99 85 ASN A CA 1
ATOM 644 C C . ASN A 1 85 ? 19.786 86.934 24.144 1.00 21.36 85 ASN A C 1
ATOM 645 O O . ASN A 1 85 ? 19.566 88.098 23.798 1.00 18.12 85 ASN A O 1
ATOM 650 N N . GLY A 1 86 ? 18.822 86.018 24.212 1.00 17.63 86 GLY A N 1
ATOM 651 C CA . GLY A 1 86 ? 17.440 86.347 23.939 1.00 16.62 86 GLY A CA 1
ATOM 652 C C . GLY A 1 86 ? 17.067 86.438 22.477 1.00 17.22 86 GLY A C 1
ATOM 653 O O . GLY A 1 86 ? 15.899 86.715 22.170 1.00 18.95 86 GLY A O 1
ATOM 654 N N . ALA A 1 87 ? 18.012 86.222 21.563 1.00 17.19 87 ALA A N 1
ATOM 655 C CA . ALA A 1 87 ? 17.689 86.267 20.143 1.00 17.40 87 ALA A CA 1
ATOM 656 C C . ALA A 1 87 ? 16.586 85.266 19.835 1.00 14.47 87 ALA A C 1
ATOM 657 O O . ALA A 1 87 ? 16.655 84.104 20.248 1.00 12.80 87 ALA A O 1
ATOM 659 N N . THR A 1 88 ? 15.572 85.720 19.103 1.00 14.11 88 THR A N 1
ATOM 660 C CA . THR A 1 88 ? 14.353 84.952 18.899 1.00 16.31 88 THR A CA 1
ATOM 661 C C . THR A 1 88 ? 13.915 85.081 17.449 1.00 20.72 88 THR A C 1
ATOM 662 O O . THR A 1 88 ? 13.784 86.195 16.932 1.00 13.64 88 THR A O 1
ATOM 666 N N . CYS A 1 89 ? 13.689 83.941 16.804 1.00 17.12 89 CYS A N 1
ATOM 667 C CA . CYS A 1 89 ? 13.256 83.878 15.415 1.00 12.03 89 CYS A CA 1
ATOM 668 C 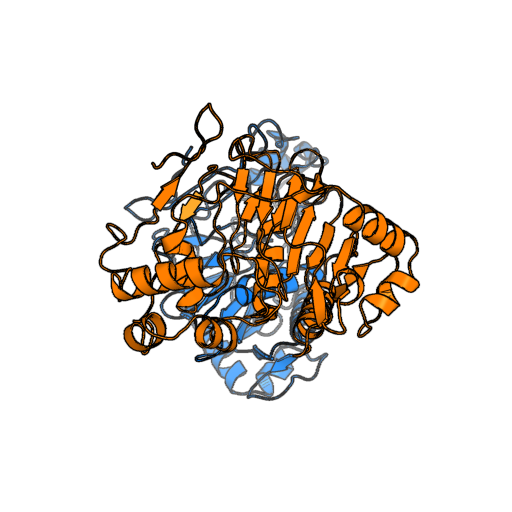C . CYS A 1 89 ? 11.949 83.102 15.345 1.00 15.90 89 CYS A C 1
ATOM 669 O O . CYS A 1 89 ? 11.859 81.986 15.865 1.00 16.64 89 CYS A O 1
ATOM 672 N N . LEU A 1 90 ? 10.937 83.695 14.717 1.00 17.06 90 LEU A N 1
ATOM 673 C CA . LEU A 1 90 ? 9.660 83.031 14.487 1.00 12.41 90 LEU A CA 1
ATOM 674 C C . LEU A 1 90 ? 9.439 82.913 12.986 1.00 18.72 90 LEU A C 1
ATOM 675 O O . LEU A 1 90 ? 9.603 83.895 12.252 1.00 16.71 90 LEU A O 1
ATOM 680 N N A THR A 1 91 ? 9.098 81.711 12.537 0.42 12.27 91 THR A N 1
ATOM 681 N N B THR A 1 91 ? 9.055 81.717 12.536 0.58 12.23 91 THR A N 1
ATOM 682 C CA A THR A 1 91 ? 8.821 81.453 11.137 0.42 13.85 91 THR A CA 1
ATOM 683 C CA B THR A 1 91 ? 8.862 81.429 11.122 0.58 13.83 91 THR A CA 1
ATOM 684 C C A THR A 1 91 ? 7.454 80.797 11.015 0.42 16.56 91 THR A C 1
ATOM 685 C C B THR A 1 91 ? 7.573 80.641 10.926 0.58 16.59 91 THR A C 1
ATOM 686 O O A THR A 1 91 ? 6.937 80.200 11.963 0.42 14.86 91 THR A O 1
ATOM 687 O O B THR A 1 91 ? 7.230 79.787 11.748 0.58 14.99 91 THR A O 1
ATOM 694 N N . HIS A 1 92 ? 6.867 80.922 9.831 1.00 13.29 92 HIS A N 1
ATOM 695 C CA . HIS A 1 92 ? 5.602 80.268 9.506 1.00 14.00 92 HIS A CA 1
ATOM 696 C C . HIS A 1 92 ? 5.877 79.380 8.295 1.00 21.08 92 HIS A C 1
ATOM 697 O O . HIS A 1 92 ? 5.820 79.838 7.151 1.00 19.31 92 HIS A O 1
ATOM 704 N N . CYS A 1 93 ? 6.196 78.110 8.560 1.00 22.19 93 CYS A N 1
ATOM 705 C CA . CYS A 1 93 ? 6.550 77.144 7.525 1.00 18.83 93 CYS A CA 1
ATOM 706 C C . CYS A 1 93 ? 5.302 76.486 6.949 1.00 20.91 93 CYS A C 1
ATOM 707 O O . CYS A 1 93 ? 4.336 76.219 7.669 1.00 19.46 93 CYS A O 1
ATOM 710 N N . ASP A 1 94 ? 5.335 76.202 5.644 1.00 22.44 94 ASP A N 1
ATOM 711 C CA . ASP A 1 94 ? 4.234 75.495 5.001 1.00 21.57 94 ASP A CA 1
ATOM 712 C C . ASP A 1 94 ? 4.696 74.288 4.190 1.00 25.19 94 ASP A C 1
ATOM 713 O O . ASP A 1 94 ? 3.892 73.715 3.447 1.00 23.68 94 ASP A O 1
ATOM 718 N N . GLY A 1 95 ? 5.957 73.882 4.315 1.00 20.59 95 GLY A N 1
ATOM 719 C CA . GLY A 1 95 ? 6.456 72.719 3.608 1.00 28.52 95 GLY A CA 1
ATOM 720 C C . GLY A 1 95 ? 6.997 72.982 2.221 1.00 28.62 95 GLY A C 1
ATOM 721 O O . GLY A 1 95 ? 7.266 72.023 1.485 1.00 24.15 95 GLY A O 1
ATOM 722 N N . THR A 1 96 ? 7.169 74.247 1.838 1.00 25.24 96 THR A N 1
ATOM 723 C CA . THR A 1 96 ? 7.690 74.553 0.510 1.00 35.66 96 THR A CA 1
ATOM 724 C C . THR A 1 96 ? 9.104 74.012 0.332 1.00 33.95 96 THR A C 1
ATOM 725 O O . THR A 1 96 ? 9.388 73.292 -0.629 1.00 27.99 96 THR A O 1
ATOM 729 N N . ASP A 1 97 ? 10.005 74.347 1.253 1.00 24.20 97 ASP A N 1
ATOM 730 C CA . ASP A 1 97 ? 11.389 73.892 1.157 1.00 22.24 97 ASP A CA 1
ATOM 731 C C . ASP A 1 97 ? 12.042 73.821 2.534 1.00 23.46 97 ASP A C 1
ATOM 732 O O . ASP A 1 97 ? 12.977 74.571 2.831 1.00 23.34 97 ASP A O 1
ATOM 737 N N . THR A 1 98 ? 11.560 72.907 3.378 1.00 21.73 98 THR A N 1
ATOM 738 C CA . THR A 1 98 ? 12.060 72.826 4.748 1.00 20.63 98 THR A CA 1
ATOM 739 C C . THR A 1 98 ? 13.577 72.688 4.785 1.00 23.64 98 THR A C 1
ATOM 740 O O . THR A 1 98 ? 14.239 73.259 5.658 1.00 22.17 98 THR A O 1
ATOM 744 N N . LYS A 1 99 ? 14.142 71.927 3.845 1.00 16.38 99 LYS A N 1
ATOM 745 C CA . LYS A 1 99 ? 15.587 71.720 3.813 1.00 24.91 99 LYS A CA 1
ATOM 746 C C . LYS A 1 99 ? 16.346 73.036 3.693 1.00 24.84 99 LYS A C 1
ATOM 747 O O . LYS A 1 99 ? 17.433 73.182 4.264 1.00 22.84 99 LYS A O 1
ATOM 753 N N . ALA A 1 100 ? 15.799 74.000 2.955 1.00 21.90 100 ALA A N 1
ATOM 754 C CA . ALA A 1 100 ? 16.427 75.309 2.840 1.00 31.10 100 ALA A CA 1
ATOM 755 C C . ALA A 1 100 ? 15.998 76.272 3.938 1.00 26.10 100 ALA A C 1
ATOM 756 O O . ALA A 1 100 ? 16.738 77.215 4.242 1.00 22.80 100 ALA A O 1
ATOM 758 N N . GLU A 1 101 ? 14.835 76.050 4.548 1.00 17.33 101 GLU A N 1
ATOM 759 C CA . GLU A 1 101 ? 14.293 77.022 5.490 1.00 21.02 101 GLU A CA 1
ATOM 760 C C . GLU A 1 101 ? 14.916 76.889 6.877 1.00 20.18 101 GLU A C 1
ATOM 761 O O . GLU A 1 101 ? 15.183 77.900 7.536 1.00 21.09 101 GLU A O 1
ATOM 767 N N . VAL A 1 102 ? 15.162 75.660 7.339 1.00 19.20 102 VAL A N 1
ATOM 768 C CA . VAL A 1 102 ? 15.794 75.480 8.648 1.00 19.62 102 VAL A CA 1
ATOM 769 C C . VAL A 1 102 ? 17.149 76.167 8.702 1.00 14.84 102 VAL A C 1
ATOM 770 O O . VAL A 1 102 ? 17.436 76.850 9.698 1.00 18.53 102 VAL A O 1
ATOM 774 N N . PRO A 1 103 ? 18.025 76.042 7.700 1.00 17.91 103 PRO A N 1
ATOM 775 C CA . PRO A 1 103 ? 19.281 76.806 7.737 1.00 18.94 103 PRO A CA 1
ATOM 776 C C . PRO A 1 103 ? 19.071 78.306 7.813 1.00 17.70 103 PRO A C 1
ATOM 777 O O . PRO A 1 103 ? 19.873 78.999 8.450 1.00 18.85 103 PRO A O 1
ATOM 781 N N . LEU A 1 104 ? 18.022 78.836 7.176 1.00 19.16 104 LEU A N 1
ATOM 782 C CA . LEU A 1 104 ? 17.716 80.255 7.327 1.00 17.70 104 LEU A CA 1
ATOM 783 C C . LEU A 1 104 ? 17.438 80.601 8.783 1.00 17.08 104 LEU A C 1
ATOM 784 O O . LEU A 1 104 ? 17.899 81.633 9.284 1.00 16.20 104 LEU A O 1
ATOM 789 N N . ILE A 1 105 ? 16.670 79.754 9.472 1.00 14.03 105 ILE A N 1
ATOM 790 C CA . ILE A 1 105 ? 16.368 79.981 10.885 1.00 15.47 105 ILE A CA 1
ATOM 791 C C . ILE A 1 105 ? 17.636 79.883 11.726 1.00 16.89 105 ILE A C 1
ATOM 792 O O . ILE A 1 105 ? 17.912 80.742 12.573 1.00 15.58 105 ILE A O 1
ATOM 797 N N . MET A 1 106 ? 18.421 78.823 11.515 1.00 14.86 106 MET A N 1
ATOM 798 C CA . MET A 1 106 ? 19.635 78.630 12.304 1.00 18.24 106 MET A CA 1
ATOM 799 C C . MET A 1 106 ? 20.570 79.829 12.184 1.00 19.87 106 MET A C 1
ATOM 800 O O . MET A 1 106 ? 21.048 80.360 13.193 1.00 18.47 106 MET A O 1
ATOM 805 N N . ASN A 1 107 ? 20.852 80.267 10.952 1.00 19.21 107 ASN A N 1
ATOM 806 C CA . ASN A 1 107 ? 21.764 81.394 10.775 1.00 16.22 107 ASN A CA 1
ATOM 807 C C . ASN A 1 107 ? 21.190 82.683 11.349 1.00 18.60 107 ASN A C 1
ATOM 808 O O . ASN A 1 107 ? 21.947 83.523 11.850 1.00 18.20 107 ASN A O 1
ATOM 813 N N . SER A 1 108 ? 19.868 82.858 11.288 1.00 17.78 108 SER A N 1
ATOM 814 C CA . SER A 1 108 ? 19.250 84.035 11.891 1.00 17.95 108 SER A CA 1
ATOM 815 C C . SER A 1 108 ? 19.626 84.171 13.362 1.00 16.07 108 SER A C 1
ATOM 816 O O . SER A 1 108 ? 19.815 85.286 13.863 1.00 17.85 108 SER A O 1
ATOM 819 N N . ILE A 1 109 ? 19.736 83.051 14.070 1.00 13.72 109 ILE A N 1
ATOM 820 C CA . ILE A 1 109 ? 20.041 83.084 15.500 1.00 14.72 109 ILE A CA 1
ATOM 821 C C . ILE A 1 109 ? 21.541 82.993 15.758 1.00 19.61 109 ILE A C 1
ATOM 822 O O . ILE A 1 109 ? 22.060 83.644 16.671 1.00 16.61 109 ILE A O 1
ATOM 827 N N . LYS A 1 110 ? 22.261 82.189 14.969 1.00 14.93 110 LYS A N 1
ATOM 828 C CA . LYS A 1 110 ? 23.669 81.932 15.258 1.00 21.00 110 LYS A CA 1
ATOM 829 C C . LYS A 1 110 ? 24.552 83.150 15.026 1.00 21.59 110 LYS A C 1
ATOM 830 O O . LYS A 1 110 ? 25.695 83.168 15.496 1.00 21.05 110 LYS A O 1
ATOM 836 N N . SER A 1 111 ? 24.058 84.163 14.315 1.00 16.91 111 SER A N 1
ATOM 837 C CA . SER A 1 111 ? 24.850 85.370 14.117 1.00 20.63 111 SER A CA 1
ATOM 838 C C . SER A 1 111 ? 24.953 86.207 15.383 1.00 22.69 111 SER A C 1
ATOM 839 O O . SER A 1 111 ? 25.874 87.022 15.497 1.00 25.67 111 SER A O 1
ATOM 842 N N . PHE A 1 112 ? 24.040 86.024 16.333 1.00 24.33 112 PHE A N 1
ATOM 843 C CA . PHE A 1 112 ? 24.006 86.880 17.512 1.00 27.06 112 PHE A CA 1
ATOM 844 C C . PHE A 1 112 ? 25.143 86.538 18.465 1.00 30.29 112 PHE A C 1
ATOM 845 O O . PHE A 1 112 ? 25.381 85.367 18.773 1.00 29.97 112 PHE A O 1
ATOM 853 N N . SER A 1 113 ? 25.839 87.572 18.934 1.00 38.15 113 SER A N 1
ATOM 854 C CA . SER A 1 113 ? 26.978 87.408 19.823 1.00 57.05 113 SER A CA 1
ATOM 855 C C . SER A 1 113 ? 26.511 87.249 21.268 1.00 47.26 113 SER A C 1
ATOM 856 O O . SER A 1 113 ? 25.319 87.321 21.580 1.00 47.60 113 SER A O 1
ATOM 859 N N . ASP A 1 114 ? 27.472 87.039 22.166 1.00 51.35 114 ASP A N 1
ATOM 860 C CA . ASP A 1 114 ? 27.191 86.835 23.585 1.00 49.70 114 ASP A CA 1
ATOM 861 C C . ASP A 1 114 ? 26.292 85.613 23.781 1.00 49.73 114 ASP A C 1
ATOM 862 O O . ASP A 1 114 ? 25.217 85.679 24.378 1.00 43.64 114 ASP A O 1
ATOM 867 N N . HIS A 1 115 ? 26.762 84.481 23.251 1.00 58.14 115 HIS A N 1
ATOM 868 C CA . HIS A 1 115 ? 26.000 83.243 23.261 1.00 51.59 115 HIS A CA 1
ATOM 869 C C . HIS A 1 115 ? 26.656 82.116 24.044 1.00 50.78 115 HIS A C 1
ATOM 870 O O . HIS A 1 115 ? 26.024 81.069 24.226 1.00 53.01 115 HIS A O 1
ATOM 877 N N . ALA A 1 116 ? 27.888 82.292 24.520 1.00 51.08 116 ALA A N 1
ATOM 878 C CA . ALA A 1 116 ? 28.619 81.186 25.125 1.00 59.97 116 ALA A CA 1
ATOM 879 C C . ALA A 1 116 ? 28.515 81.147 26.643 1.00 55.86 116 ALA A C 1
ATOM 880 O O . ALA A 1 116 ? 28.652 80.069 27.233 1.00 63.96 116 ALA A O 1
ATOM 882 N N . GLN A 1 117 ? 28.276 82.288 27.292 1.00 38.27 117 GLN A N 1
ATOM 883 C CA . GLN A 1 117 ? 28.300 82.320 28.750 1.00 44.41 117 GLN A CA 1
ATOM 884 C C . GLN A 1 117 ? 26.978 81.860 29.357 1.00 39.38 117 GLN A C 1
ATOM 885 O O . GLN A 1 117 ? 26.968 81.209 30.407 1.00 34.15 117 GLN A O 1
ATOM 891 N N . CYS A 1 118 ? 25.859 82.184 28.717 1.00 31.16 118 CYS A N 1
ATOM 892 C CA . CYS A 1 118 ? 24.541 81.944 29.284 1.00 29.99 118 CYS A CA 1
ATOM 893 C C . CYS A 1 118 ? 23.651 81.227 28.280 1.00 30.19 118 CYS A C 1
ATOM 894 O O . CYS A 1 118 ? 23.837 81.342 27.066 1.00 27.72 118 CYS A O 1
ATOM 897 N N . GLY A 1 119 ? 22.682 80.484 28.807 1.00 23.73 119 GLY A N 1
ATOM 898 C CA . GLY A 1 119 ? 21.595 79.962 28.002 1.00 26.00 119 GLY A CA 1
ATOM 899 C C . GLY A 1 119 ? 21.976 78.854 27.030 1.00 27.47 119 GLY A C 1
ATOM 900 O O . GLY A 1 119 ? 23.054 78.262 27.074 1.00 24.43 119 GLY A O 1
ATOM 901 N N . ARG A 1 120 ? 21.036 78.595 26.124 1.00 18.74 120 ARG A N 1
ATOM 902 C CA . ARG A 1 120 ? 21.129 77.495 25.175 1.00 21.44 120 ARG A CA 1
ATOM 903 C C . ARG A 1 120 ? 20.096 77.725 24.080 1.00 18.57 120 ARG A C 1
ATOM 904 O O . ARG A 1 120 ? 19.206 78.569 24.208 1.00 18.97 120 ARG A O 1
ATOM 912 N N . LEU A 1 121 ? 20.214 76.943 23.010 1.00 15.43 121 LEU A N 1
ATOM 913 C CA . LEU A 1 121 ? 19.265 77.015 21.905 1.00 18.27 121 LEU A CA 1
ATOM 914 C C . LEU A 1 121 ? 18.041 76.163 22.213 1.00 21.10 121 LEU A C 1
ATOM 915 O O . LEU A 1 121 ? 18.166 74.973 22.516 1.00 18.71 121 LEU A O 1
ATOM 920 N N . GLU A 1 122 ? 16.860 76.768 22.117 1.00 15.74 122 GLU A N 1
ATOM 921 C CA . GLU A 1 122 ? 15.601 76.072 22.336 1.00 13.78 122 GLU A CA 1
ATOM 922 C C . GLU A 1 122 ? 14.702 76.263 21.125 1.00 18.31 122 GLU A C 1
ATOM 923 O O . GLU A 1 122 ? 14.586 77.374 20.598 1.00 16.41 122 GLU A O 1
ATOM 929 N N . VAL A 1 123 ? 14.069 75.179 20.681 1.00 15.72 123 VAL A N 1
ATOM 930 C CA . VAL A 1 123 ? 13.202 75.234 19.512 1.00 14.96 123 VAL A CA 1
ATOM 931 C C . VAL A 1 123 ? 11.793 74.831 19.919 1.00 17.58 123 VAL A C 1
ATOM 932 O O . VAL A 1 123 ? 11.589 74.008 20.818 1.00 15.78 123 VAL A O 1
ATOM 936 N N . HIS A 1 124 ? 10.814 75.435 19.251 1.00 15.21 124 HIS A N 1
ATOM 937 C CA . HIS A 1 124 ? 9.404 75.223 19.539 1.00 16.34 124 HIS A CA 1
ATOM 938 C C . HIS A 1 124 ? 8.672 75.004 18.226 1.00 21.33 124 HIS A C 1
ATOM 939 O O . HIS A 1 124 ? 8.851 75.779 17.280 1.00 18.45 124 HIS A O 1
ATOM 946 N N . LEU A 1 125 ? 7.853 73.956 18.166 1.00 14.57 125 LEU A N 1
ATOM 947 C CA . LEU A 1 125 ? 7.120 73.603 16.955 1.00 14.25 125 LEU A CA 1
ATOM 948 C C . LEU A 1 125 ? 5.643 73.465 17.285 1.00 20.33 125 LEU A C 1
ATOM 949 O O . LEU A 1 125 ? 5.272 72.693 18.176 1.00 19.26 125 LEU A O 1
ATOM 954 N N . VAL A 1 126 ? 4.805 74.209 16.565 1.00 15.36 126 VAL A N 1
ATOM 955 C CA . VAL A 1 126 ? 3.370 74.259 16.823 1.00 15.72 126 VAL A CA 1
ATOM 956 C C . VAL A 1 126 ? 2.638 74.354 15.491 1.00 16.65 126 VAL A C 1
ATOM 957 O O . VAL A 1 126 ? 3.017 75.148 14.625 1.00 17.95 126 VAL A O 1
ATOM 961 N N . GLY A 1 127 ? 1.593 73.550 15.326 1.00 18.21 127 GLY A N 1
ATOM 962 C CA . GLY A 1 127 ? 0.740 73.633 14.161 1.00 11.66 127 GLY A CA 1
ATOM 963 C C . GLY A 1 127 ? 0.500 72.277 13.537 1.00 19.06 127 GLY A C 1
ATOM 964 O O . GLY A 1 127 ? 0.990 71.248 13.998 1.00 19.35 127 GLY A O 1
ATOM 965 N N . GLY A 1 128 ? -0.277 72.293 12.454 1.00 18.77 128 GLY A N 1
ATOM 966 C CA . GLY A 1 128 ? -0.669 71.076 11.778 1.00 18.64 128 GLY A CA 1
ATOM 967 C C . GLY A 1 128 ? -1.864 70.416 12.441 1.00 18.13 128 GLY A C 1
ATOM 968 O O . GLY A 1 128 ? -2.367 70.845 13.480 1.00 17.66 128 GLY A O 1
ATOM 969 N N . PHE A 1 129 ? -2.335 69.348 11.804 1.00 18.38 129 PHE A N 1
ATOM 970 C CA . PHE A 1 129 ? -3.386 68.517 12.374 1.00 19.95 129 PHE A CA 1
ATOM 971 C C . PHE A 1 129 ? -3.384 67.182 11.640 1.00 18.63 129 PHE A C 1
ATOM 972 O O . PHE A 1 129 ? -2.538 66.925 10.780 1.00 22.00 129 PHE A O 1
ATOM 980 N N . SER A 1 130 ? -4.328 66.315 12.006 1.00 22.69 130 SER A N 1
ATOM 981 C CA . SER A 1 130 ? -4.441 64.996 11.383 1.00 25.77 130 SER A CA 1
ATOM 982 C C . SER A 1 130 ? -5.198 65.129 10.061 1.00 27.05 130 SER A C 1
ATOM 983 O O . SER A 1 130 ? -6.320 64.649 9.889 1.00 27.12 130 SER A O 1
ATOM 986 N N . ASP A 1 131 ? -4.557 65.811 9.114 1.00 21.93 131 ASP A N 1
ATOM 987 C CA . ASP A 1 131 ? -5.154 66.019 7.805 1.00 19.80 131 ASP A CA 1
ATOM 988 C C . ASP A 1 131 ? -4.967 64.774 6.947 1.00 28.71 131 ASP A C 1
ATOM 989 O O . ASP A 1 131 ? -3.907 64.141 6.967 1.00 27.82 131 ASP A O 1
ATOM 994 N N . ASP A 1 132 ? -6.007 64.421 6.192 1.00 27.94 132 ASP A N 1
ATOM 995 C CA . ASP A 1 132 ? -5.978 63.168 5.444 1.00 37.53 132 ASP A CA 1
ATOM 996 C C . ASP A 1 132 ? -5.043 63.205 4.243 1.00 36.81 132 ASP A C 1
ATOM 997 O O . ASP A 1 132 ? -4.882 62.171 3.586 1.00 46.71 132 ASP A O 1
ATOM 1002 N N . ARG A 1 133 ? -4.429 64.344 3.931 1.00 31.90 133 ARG A N 1
ATOM 1003 C CA . ARG A 1 133 ? -3.413 64.390 2.888 1.00 29.85 133 ARG A CA 1
ATOM 1004 C C . ARG A 1 133 ? -2.014 64.114 3.422 1.00 30.03 133 ARG A C 1
ATOM 1005 O O . ARG A 1 133 ? -1.054 64.126 2.645 1.00 29.09 133 ARG A O 1
ATOM 1013 N N . GLN A 1 134 ? -1.878 63.870 4.725 1.00 24.83 134 GLN A N 1
ATOM 1014 C CA . GLN A 1 134 ? -0.595 63.565 5.353 1.00 29.93 134 GLN A CA 1
ATOM 1015 C C . GLN A 1 134 ? 0.384 64.732 5.273 1.00 23.40 134 GLN A C 1
ATOM 1016 O O . GLN A 1 134 ? 1.588 64.547 5.482 1.00 20.34 134 GLN A O 1
ATOM 1022 N N . LEU A 1 135 ? -0.111 65.938 4.980 1.00 26.36 135 LEU A N 1
ATOM 1023 C CA . LEU A 1 135 ? 0.778 67.086 4.811 1.00 23.10 135 LEU A CA 1
ATOM 1024 C C . LEU A 1 135 ? 1.378 67.533 6.141 1.00 21.06 135 LEU A C 1
ATOM 1025 O O . LEU A 1 135 ? 2.574 67.840 6.214 1.00 20.58 135 LEU A O 1
ATOM 1030 N N . SER A 1 136 ? 0.566 67.587 7.199 1.00 19.20 136 SER A N 1
ATOM 1031 C CA . SER A 1 136 ? 1.083 67.989 8.506 1.00 20.99 136 SER A CA 1
ATOM 1032 C C . SER A 1 136 ? 2.142 67.011 8.993 1.00 22.18 136 SER A C 1
ATOM 1033 O O . SER A 1 136 ? 3.217 67.412 9.456 1.00 18.66 136 SER A O 1
ATOM 1036 N N . GLN A 1 137 ? 1.849 65.714 8.893 1.00 18.84 137 GLN A N 1
ATOM 1037 C CA . GLN A 1 137 ? 2.796 64.693 9.322 1.00 18.61 137 GLN A CA 1
ATOM 1038 C C . GLN A 1 137 ? 4.109 64.804 8.556 1.00 17.91 137 GLN A C 1
ATOM 1039 O O . GLN A 1 137 ? 5.192 64.676 9.139 1.00 17.35 137 GLN A O 1
ATOM 1045 N N . LYS A 1 138 ? 4.031 65.056 7.248 1.00 21.70 138 LYS A N 1
ATOM 1046 C CA . LYS A 1 138 ? 5.239 65.202 6.442 1.00 22.22 138 LYS A CA 1
ATOM 1047 C C . LYS A 1 138 ? 6.058 66.409 6.887 1.00 21.38 138 LYS A C 1
ATOM 1048 O O . LYS A 1 138 ? 7.292 66.344 6.954 1.00 22.03 138 LYS A O 1
ATOM 1054 N N . LEU A 1 139 ? 5.390 67.522 7.195 1.00 20.56 139 LEU A N 1
ATOM 1055 C CA . LEU A 1 139 ? 6.108 68.718 7.625 1.00 20.57 139 LEU A CA 1
ATOM 1056 C C . LEU A 1 139 ? 6.766 68.505 8.985 1.00 21.13 139 LEU A C 1
ATOM 1057 O O . LEU A 1 139 ? 7.926 68.887 9.186 1.00 20.45 139 LEU A O 1
ATOM 1062 N N . THR A 1 140 ? 6.044 67.895 9.929 1.00 17.33 140 THR A N 1
ATOM 1063 C CA . THR A 1 140 ? 6.645 67.538 11.210 1.00 17.19 140 THR A CA 1
ATOM 1064 C C . THR A 1 140 ? 7.926 66.740 11.004 1.00 21.01 140 THR A C 1
ATOM 1065 O O . THR A 1 140 ? 8.982 67.075 11.552 1.00 16.07 140 THR A O 1
ATOM 1069 N N . HIS A 1 141 ? 7.849 65.677 10.201 1.00 18.13 141 HIS A N 1
ATOM 1070 C CA . HIS A 1 141 ? 9.021 64.839 9.969 1.00 18.50 141 HIS A CA 1
ATOM 1071 C C . HIS A 1 141 ? 10.180 65.644 9.390 1.00 17.24 141 HIS A C 1
ATOM 1072 O O . HIS A 1 141 ? 11.326 65.501 9.833 1.00 19.42 141 HIS A O 1
ATOM 1079 N N . GLN A 1 142 ? 9.904 66.495 8.398 1.00 17.51 142 GLN A N 1
ATOM 1080 C CA . GLN A 1 142 ? 10.974 67.266 7.771 1.00 18.22 142 GLN A CA 1
ATOM 1081 C C . GLN A 1 142 ? 11.623 68.226 8.761 1.00 16.34 142 GLN A C 1
ATOM 1082 O O . GLN A 1 142 ? 12.852 68.350 8.802 1.00 18.26 142 GLN A O 1
ATOM 1088 N N . LEU A 1 143 ? 10.812 68.922 9.559 1.00 18.54 143 LEU A N 1
ATOM 1089 C CA . LEU A 1 143 ? 11.360 69.896 10.498 1.00 18.51 143 LEU A CA 1
ATOM 1090 C C . LEU A 1 143 ? 12.228 69.219 11.551 1.00 17.45 143 LEU A C 1
ATOM 1091 O O . LEU A 1 143 ? 13.353 69.657 11.822 1.00 21.54 143 LEU A O 1
ATOM 1096 N N . LEU A 1 144 ? 11.725 68.145 12.158 1.00 18.60 144 LEU A N 1
ATOM 1097 C CA . LEU A 1 144 ? 12.527 67.427 13.143 1.00 19.08 144 LEU A CA 1
ATOM 1098 C C . LEU A 1 144 ? 13.806 66.891 12.517 1.00 16.98 144 LEU A C 1
ATOM 1099 O O . LEU A 1 144 ? 14.880 66.953 13.127 1.00 23.06 144 LEU A O 1
ATOM 1104 N N . SER A 1 145 ? 13.712 66.376 11.290 1.00 17.87 145 SER A N 1
ATOM 1105 C CA . SER A 1 145 ? 14.883 65.820 10.621 1.00 23.89 145 SER A CA 1
ATOM 1106 C C . SER A 1 145 ? 15.916 66.900 10.321 1.00 23.09 145 SER A C 1
ATOM 1107 O O . SER A 1 145 ? 17.110 66.722 10.593 1.00 20.96 145 SER A O 1
ATOM 1110 N N . GLU A 1 146 ? 15.477 68.029 9.758 1.00 21.26 146 GLU A N 1
ATOM 1111 C CA . GLU A 1 146 ? 16.423 69.069 9.364 1.00 21.40 146 GLU A CA 1
ATOM 1112 C C . GLU A 1 146 ? 17.081 69.715 10.578 1.00 21.43 146 GLU A C 1
ATOM 1113 O O . GLU A 1 146 ? 18.275 70.034 10.545 1.00 19.59 146 GLU A O 1
ATOM 1119 N N . PHE A 1 147 ? 16.324 69.924 11.657 1.00 20.28 147 PHE A N 1
ATOM 1120 C CA . PHE A 1 147 ? 16.938 70.446 12.873 1.00 18.17 147 PHE A CA 1
ATOM 1121 C C . PHE A 1 147 ? 17.915 69.440 13.468 1.00 19.85 147 PHE A C 1
ATOM 1122 O O . PHE A 1 147 ? 18.968 69.824 13.990 1.00 24.24 147 PHE A O 1
ATOM 1130 N N . ASP A 1 148 ? 17.591 68.147 13.393 1.00 24.98 148 ASP A N 1
ATOM 1131 C CA . ASP A 1 148 ? 18.476 67.135 13.961 1.00 24.55 148 ASP A CA 1
ATOM 1132 C C . ASP A 1 148 ? 19.775 67.017 13.172 1.00 23.61 148 ASP A C 1
ATOM 1133 O O . ASP A 1 148 ? 20.798 66.605 13.728 1.00 29.48 148 ASP A O 1
ATOM 1138 N N . ARG A 1 149 ? 19.759 67.375 11.887 1.00 22.67 149 ARG A N 1
ATOM 1139 C CA . ARG A 1 149 ? 20.976 67.336 11.085 1.00 26.52 149 ARG A CA 1
ATOM 1140 C C . ARG A 1 149 ? 21.956 68.446 11.443 1.00 33.24 149 ARG A C 1
ATOM 1141 O O . ARG A 1 149 ? 23.114 68.388 11.014 1.00 26.37 149 ARG A O 1
ATOM 1149 N N . GLN A 1 150 ? 21.529 69.447 12.207 1.00 23.53 150 GLN A N 1
ATOM 1150 C CA . GLN A 1 150 ? 22.421 70.530 12.593 1.00 19.68 150 GLN A CA 1
ATOM 1151 C C . GLN A 1 150 ? 23.507 70.026 13.536 1.00 28.05 150 GLN A C 1
ATOM 1152 O O . GLN A 1 150 ? 23.314 69.066 14.286 1.00 26.46 150 GLN A O 1
ATOM 1158 N N A GLU A 1 151 ? 24.665 70.688 13.488 0.52 27.53 151 GLU A N 1
ATOM 1159 N N B GLU A 1 151 ? 24.662 70.692 13.496 0.48 27.56 151 GLU A N 1
ATOM 1160 C CA A GLU A 1 151 ? 25.758 70.324 14.385 0.52 33.08 151 GLU A CA 1
ATOM 1161 C CA B GLU A 1 151 ? 25.762 70.322 14.379 0.48 33.09 151 GLU A CA 1
ATOM 1162 C C A GLU A 1 151 ? 25.502 70.828 15.799 0.52 30.19 151 GLU A C 1
ATOM 1163 C C B GLU A 1 151 ? 25.574 70.867 15.789 0.48 30.15 151 GLU A C 1
ATOM 1164 O O A GLU A 1 151 ? 25.833 70.147 16.777 0.52 29.77 151 GLU A O 1
ATOM 1165 O O B GLU A 1 151 ? 26.024 70.242 16.756 0.48 29.82 151 GLU A O 1
ATOM 1176 N N . ASP A 1 152 ? 24.917 72.016 15.927 1.00 23.55 152 ASP A N 1
ATOM 1177 C CA . ASP A 1 152 ? 24.682 72.592 17.243 1.00 24.15 152 ASP A CA 1
ATOM 1178 C C . ASP A 1 152 ? 23.622 71.803 18.004 1.00 25.11 152 ASP A C 1
ATOM 1179 O O . ASP A 1 152 ? 22.730 71.188 17.416 1.00 23.90 152 ASP A O 1
ATOM 1184 N N . ASP A 1 153 ? 23.730 71.830 19.330 1.00 25.08 153 ASP A N 1
ATOM 1185 C CA . ASP A 1 153 ? 22.731 71.215 20.194 1.00 28.27 153 ASP A CA 1
ATOM 1186 C C . ASP A 1 153 ? 21.498 72.107 20.255 1.00 28.65 153 ASP A C 1
ATOM 1187 O O . ASP A 1 153 ? 21.572 73.247 20.728 1.00 23.69 153 ASP A O 1
ATOM 1192 N N . ILE A 1 154 ? 20.367 71.591 19.784 1.00 21.00 154 ILE A N 1
ATOM 1193 C CA . ILE A 1 154 ? 19.096 72.307 19.797 1.00 20.96 154 ILE A CA 1
ATOM 1194 C C . ILE A 1 154 ? 18.158 71.563 20.736 1.00 17.43 154 ILE A C 1
ATOM 1195 O O . ILE A 1 154 ? 17.883 70.375 20.535 1.00 20.52 154 ILE A O 1
ATOM 1200 N N . HIS A 1 155 ? 17.663 72.259 21.756 1.00 17.28 155 HIS A N 1
ATOM 1201 C CA . HIS A 1 155 ? 16.837 71.643 22.789 1.00 19.45 155 HIS A CA 1
ATOM 1202 C C . HIS A 1 155 ? 15.366 71.802 22.419 1.00 20.84 155 HIS A C 1
ATOM 1203 O O . HIS A 1 155 ? 14.831 72.915 22.426 1.00 16.80 155 HIS A O 1
ATOM 1210 N N . LEU A 1 156 ? 14.719 70.686 22.094 1.00 19.80 156 LEU A N 1
ATOM 1211 C CA . LEU A 1 156 ? 13.296 70.691 21.782 1.00 16.87 156 LEU A CA 1
ATOM 1212 C C . LEU A 1 156 ? 12.491 70.900 23.059 1.00 21.41 156 LEU A C 1
ATOM 1213 O O . LEU A 1 156 ? 12.521 70.061 23.966 1.00 18.44 156 LEU A O 1
ATOM 1218 N N . VAL A 1 157 ? 11.771 72.017 23.130 1.00 15.62 157 VAL A N 1
ATOM 1219 C CA . VAL A 1 157 ? 11.049 72.410 24.330 1.00 20.41 157 VAL A CA 1
ATOM 1220 C C . VAL A 1 157 ? 9.540 72.316 24.141 1.00 19.73 157 VAL A C 1
ATOM 1221 O O . VAL A 1 157 ? 8.826 71.886 25.049 1.00 20.63 157 VAL A O 1
ATOM 1225 N N . THR A 1 158 ? 9.036 72.724 22.979 1.00 17.83 158 THR A N 1
ATOM 1226 C CA . THR A 1 158 ? 7.616 72.669 22.663 1.00 15.05 158 THR A CA 1
ATOM 1227 C C . THR A 1 158 ? 7.424 71.844 21.399 1.00 19.91 158 THR A C 1
ATOM 1228 O O . THR A 1 158 ? 8.046 72.127 20.369 1.00 19.01 158 THR A O 1
ATOM 1232 N N . LEU A 1 159 ? 6.570 70.825 21.480 1.00 16.56 159 LEU A N 1
ATOM 1233 C CA . LEU A 1 159 ? 6.189 70.029 20.311 1.00 18.75 159 LEU A CA 1
ATOM 1234 C C . LEU A 1 159 ? 4.683 69.808 20.394 1.00 25.10 159 LEU A C 1
ATOM 1235 O O . LEU A 1 159 ? 4.218 68.927 21.123 1.00 26.84 159 LEU A O 1
ATOM 1240 N N . CYS A 1 160 ? 3.924 70.620 19.659 1.00 19.94 160 CYS A N 1
ATOM 1241 C CA . CYS A 1 160 ? 2.466 70.541 19.635 1.00 21.19 160 CYS A CA 1
ATOM 1242 C C . CYS A 1 160 ? 2.017 70.586 18.173 1.00 20.73 160 CYS A C 1
ATOM 1243 O O . CYS A 1 160 ? 1.490 71.595 17.696 1.00 17.65 160 CYS A O 1
ATOM 1246 N N . VAL A 1 161 ? 2.226 69.476 17.465 1.00 19.86 161 VAL A N 1
ATOM 1247 C CA . VAL A 1 161 ? 2.076 69.430 16.017 1.00 19.76 161 VAL A CA 1
ATOM 1248 C C . VAL A 1 161 ? 1.202 68.251 15.614 1.00 22.57 161 VAL A C 1
ATOM 1249 O O . VAL A 1 161 ? 1.102 67.249 16.329 1.00 20.51 161 VAL A O 1
ATOM 1253 N N . THR A 1 162 ? 0.567 68.386 14.449 1.00 21.68 162 THR A N 1
ATOM 1254 C CA . THR A 1 162 ? -0.143 67.295 13.788 1.00 18.11 162 THR A CA 1
ATOM 1255 C C . THR A 1 162 ? -1.133 66.618 14.733 1.00 16.74 162 THR A C 1
ATOM 1256 O O . THR A 1 162 ? -2.105 67.248 15.158 1.00 18.36 162 THR A O 1
ATOM 1260 N N A GLU A 1 163 ? -0.905 65.347 15.082 0.74 22.87 163 GLU A N 1
ATOM 1261 N N B GLU A 1 163 ? -0.904 65.341 15.056 0.26 22.86 163 GLU A N 1
ATOM 1262 C CA A GLU A 1 163 ? -1.898 64.644 15.891 0.74 22.16 163 GLU A CA 1
ATOM 1263 C CA B GLU A 1 163 ? -1.847 64.616 15.903 0.26 22.22 163 GLU A CA 1
ATOM 1264 C C A GLU A 1 163 ? -2.025 65.247 17.286 0.74 21.56 163 GLU A C 1
ATOM 1265 C C B GLU A 1 163 ? -2.035 65.312 17.244 0.26 21.58 163 GLU A C 1
ATOM 1266 O O A GLU A 1 163 ? -3.098 65.170 17.894 0.74 21.19 163 GLU A O 1
ATOM 1267 O O B GLU A 1 163 ? -3.151 65.366 17.773 0.26 21.58 163 GLU A O 1
ATOM 1278 N N . LEU A 1 164 ? -0.955 65.853 17.808 1.00 19.01 164 LEU A N 1
ATOM 1279 C CA . LEU A 1 164 ? -1.051 66.542 19.092 1.00 17.70 164 LEU A CA 1
ATOM 1280 C C . LEU A 1 164 ? -1.895 67.808 19.005 1.00 23.53 164 LEU A C 1
ATOM 1281 O O . LEU A 1 164 ? -2.429 68.257 20.024 1.00 17.84 164 LEU A O 1
ATOM 1286 N N . ASN A 1 165 ? -2.025 68.390 17.811 1.00 22.04 165 ASN A N 1
ATOM 1287 C CA . ASN A 1 165 ? -2.767 69.628 17.605 1.00 17.03 165 ASN A CA 1
ATOM 1288 C C . ASN A 1 165 ? -4.104 69.390 16.909 1.00 23.48 165 ASN A C 1
ATOM 1289 O O . ASN A 1 165 ? -4.661 70.315 16.310 1.00 20.44 165 ASN A O 1
ATOM 1294 N N . ASP A 1 166 ? -4.632 68.170 16.979 1.00 22.71 166 ASP A N 1
ATOM 1295 C CA . ASP A 1 166 ? -5.803 67.780 16.204 1.00 19.12 166 ASP A CA 1
ATOM 1296 C C . ASP A 1 166 ? -7.053 67.738 17.072 1.00 23.91 166 ASP A C 1
ATOM 1297 O O . ASP A 1 166 ? -7.002 67.350 18.244 1.00 21.97 166 ASP A O 1
ATOM 1302 N N . ARG A 1 167 ? -8.177 68.136 16.479 1.00 20.34 167 ARG A N 1
ATOM 1303 C CA . ARG A 1 167 ? -9.494 67.975 17.076 1.00 25.54 167 ARG A CA 1
ATOM 1304 C C . ARG A 1 167 ? -10.463 67.564 15.976 1.00 27.70 167 ARG A C 1
ATOM 1305 O O . ARG A 1 167 ? -10.190 67.743 14.788 1.00 22.71 167 ARG A O 1
ATOM 1313 N N A GLU A 1 168 ? -11.602 67.008 16.380 0.59 36.10 168 GLU A N 1
ATOM 1314 N N B GLU A 1 168 ? -11.603 67.014 16.388 0.41 36.08 168 GLU A N 1
ATOM 1315 C CA A GLU A 1 168 ? -12.588 66.504 15.434 0.59 38.90 168 GLU A CA 1
ATOM 1316 C CA B GLU A 1 168 ? -12.600 66.500 15.461 0.41 38.92 168 GLU A CA 1
ATOM 1317 C C A GLU A 1 168 ? -13.970 67.045 15.768 0.59 40.51 168 GLU A C 1
ATOM 1318 C C B GLU A 1 168 ? -13.962 67.098 15.777 0.41 40.55 168 GLU A C 1
ATOM 1319 O O A GLU A 1 168 ? -14.346 67.136 16.940 0.59 42.73 168 GLU A O 1
ATOM 1320 O O B GLU A 1 168 ? -14.314 67.283 16.946 0.41 42.70 168 GLU A O 1
ATOM 1331 N N . GLU A 1 169 ? -14.722 67.396 14.726 1.00 41.72 169 GLU A N 1
ATOM 1332 C CA . GLU A 1 169 ? -16.104 67.841 14.862 1.00 41.20 169 GLU A CA 1
ATOM 1333 C C . GLU A 1 169 ? -16.867 67.345 13.645 1.00 52.07 169 GLU A C 1
ATOM 1334 O O . GLU A 1 169 ? -16.496 67.664 12.511 1.00 50.04 169 GLU A O 1
ATOM 1340 N N . ASN A 1 170 ? -17.920 66.563 13.877 1.00 49.42 170 ASN A N 1
ATOM 1341 C CA . ASN A 1 170 ? -18.725 66.006 12.790 1.00 48.22 170 ASN A CA 1
ATOM 1342 C C . ASN A 1 170 ? -17.863 65.174 11.843 1.00 48.61 170 ASN A C 1
ATOM 1343 O O . ASN A 1 170 ? -18.049 65.190 10.625 1.00 50.69 170 ASN A O 1
ATOM 1348 N N . GLU A 1 171 ? -16.901 64.446 12.409 1.00 40.69 171 GLU A N 1
ATOM 1349 C CA . GLU A 1 171 ? -15.981 63.579 11.680 1.00 39.32 171 GLU A CA 1
ATOM 1350 C C . GLU A 1 171 ? -14.978 64.353 10.833 1.00 43.49 171 GLU A C 1
ATOM 1351 O O . GLU A 1 171 ? -14.228 63.742 10.060 1.00 41.65 171 GLU A O 1
ATOM 1357 N N A ASN A 1 172 ? -14.948 65.678 10.942 0.61 37.70 172 ASN A N 1
ATOM 1358 N N B ASN A 1 172 ? -14.934 65.676 10.960 0.39 37.77 172 ASN A N 1
ATOM 1359 C CA A ASN A 1 172 ? -13.972 66.502 10.241 0.61 35.04 172 ASN A CA 1
ATOM 1360 C CA B ASN A 1 172 ? -13.977 66.512 10.247 0.39 35.13 172 ASN A CA 1
ATOM 1361 C C A ASN A 1 172 ? -12.902 66.959 11.223 0.61 38.82 172 ASN A C 1
ATOM 1362 C C B ASN A 1 172 ? -12.902 66.975 11.220 0.39 38.73 172 ASN A C 1
ATOM 1363 O O A ASN A 1 172 ? -13.219 67.410 12.328 0.61 37.76 172 ASN A O 1
ATOM 1364 O O B ASN A 1 172 ? -13.215 67.448 12.318 0.39 37.76 172 ASN A O 1
ATOM 1373 N N . HIS A 1 173 ? -11.642 66.831 10.821 1.00 31.49 173 HIS A N 1
ATOM 1374 C CA . HIS A 1 173 ? -10.506 67.178 11.660 1.00 24.72 173 HIS A CA 1
ATOM 1375 C C . HIS A 1 173 ? -9.982 68.566 11.309 1.00 29.03 173 HIS A C 1
ATOM 1376 O O . HIS A 1 173 ? -10.015 68.986 10.150 1.00 27.68 173 HIS A O 1
ATOM 1383 N N . PHE A 1 174 ? -9.493 69.277 12.320 1.00 27.43 174 PHE A N 1
ATOM 1384 C CA . PHE A 1 174 ? -8.877 70.577 12.092 1.00 27.13 174 PHE A CA 1
ATOM 1385 C C . PHE A 1 174 ? -7.984 70.907 13.278 1.00 22.84 174 PHE A C 1
ATOM 1386 O O . PHE A 1 174 ? -7.992 70.198 14.294 1.00 20.98 174 PHE A O 1
ATOM 1394 N N . PRO A 1 175 ? -7.185 71.964 13.172 1.00 21.24 175 PRO A N 1
ATOM 1395 C CA . PRO A 1 175 ? -6.230 72.280 14.237 1.00 18.16 175 PRO A CA 1
ATOM 1396 C C . PRO A 1 175 ? -6.920 72.775 15.495 1.00 20.87 175 PRO A C 1
ATOM 1397 O O . PRO A 1 175 ? -8.011 73.350 15.455 1.00 20.44 175 PRO A O 1
ATOM 1401 N N . VAL A 1 176 ? -6.261 72.535 16.626 1.00 19.46 176 VAL A N 1
ATOM 1402 C CA . VAL A 1 176 ? -6.630 73.205 17.868 1.00 18.78 176 VAL A CA 1
ATOM 1403 C C . VAL A 1 176 ? -6.025 74.601 17.910 1.00 23.49 176 VAL A C 1
ATOM 1404 O O . VAL A 1 176 ? -6.728 75.602 18.089 1.00 24.28 176 VAL A O 1
ATOM 1408 N N . ILE A 1 177 ? -4.711 74.685 17.723 1.00 20.44 177 ILE A N 1
ATOM 1409 C CA . ILE A 1 177 ? -3.982 75.946 17.729 1.00 16.90 177 ILE A CA 1
ATOM 1410 C C . ILE A 1 177 ? -3.793 76.402 16.288 1.00 15.77 177 ILE A C 1
ATOM 1411 O O . ILE A 1 177 ? -3.161 75.703 15.485 1.00 18.07 177 ILE A O 1
ATOM 1416 N N . TYR A 1 178 ? -4.336 77.575 15.959 1.00 16.19 178 TYR A N 1
ATOM 1417 C CA . TYR A 1 178 ? -4.087 78.203 14.668 1.00 20.40 178 TYR A CA 1
ATOM 1418 C C . TYR A 1 178 ? -2.981 79.248 14.711 1.00 21.58 178 TYR A C 1
ATOM 1419 O O . TYR A 1 178 ? -2.426 79.582 13.658 1.00 16.00 178 TYR A O 1
ATOM 1428 N N . GLY A 1 179 ? -2.655 79.782 15.885 1.00 19.50 179 GLY A N 1
ATOM 1429 C CA . GLY A 1 179 ? -1.701 80.871 15.956 1.00 20.15 179 GLY A CA 1
ATOM 1430 C C . GLY A 1 179 ? -1.079 80.974 17.327 1.00 24.53 179 GLY A C 1
ATOM 1431 O O . GLY A 1 179 ? -1.676 80.575 18.332 1.00 18.65 179 GLY A O 1
ATOM 1432 N N . ILE A 1 180 ? 0.139 81.518 17.365 1.00 14.41 180 ILE A N 1
ATOM 1433 C CA . ILE A 1 180 ? 0.861 81.737 18.610 1.00 14.30 180 ILE A CA 1
ATOM 1434 C C . ILE A 1 180 ? 1.633 83.046 18.521 1.00 20.57 180 ILE A C 1
ATOM 1435 O O . ILE A 1 180 ? 1.906 83.571 17.438 1.00 16.13 180 ILE A O 1
ATOM 1440 N N . ALA A 1 181 ? 1.981 83.567 19.690 1.00 15.69 181 ALA A N 1
ATOM 1441 C CA . ALA A 1 181 ? 2.855 84.716 19.828 1.00 15.19 181 ALA A CA 1
ATOM 1442 C C . ALA A 1 181 ? 4.015 84.346 20.738 1.00 20.73 181 ALA A C 1
ATOM 1443 O O . ALA A 1 181 ? 3.903 83.448 21.578 1.00 20.55 181 ALA A O 1
ATOM 1445 N N . VAL A 1 182 ? 5.139 85.033 20.563 1.00 14.70 182 VAL A N 1
ATOM 1446 C CA . VAL A 1 182 ? 6.264 84.910 21.480 1.00 13.27 182 VAL A CA 1
ATOM 1447 C C . VAL A 1 182 ? 6.662 86.305 21.931 1.00 17.40 182 VAL A C 1
ATOM 1448 O O . VAL A 1 182 ? 6.852 87.202 21.101 1.00 16.32 182 VAL A O 1
ATOM 1452 N N . ASN A 1 183 ? 6.776 86.487 23.243 1.00 14.94 183 ASN A N 1
ATOM 1453 C CA . ASN A 1 183 ? 7.239 87.742 23.814 1.00 16.00 183 ASN A CA 1
ATOM 1454 C C . ASN A 1 183 ? 8.759 87.703 23.893 1.00 15.56 183 ASN A C 1
ATOM 1455 O O . ASN A 1 183 ? 9.330 86.854 24.587 1.00 21.00 183 ASN A O 1
ATOM 1460 N N . ILE A 1 184 ? 9.412 88.613 23.168 1.00 17.71 184 ILE A N 1
ATOM 1461 C CA . ILE A 1 184 ? 10.870 88.599 23.091 1.00 18.98 184 ILE A CA 1
ATOM 1462 C C . ILE A 1 184 ? 11.485 88.795 24.472 1.00 21.02 184 ILE A C 1
ATOM 1463 O O . ILE A 1 184 ? 12.435 88.098 24.849 1.00 21.44 184 ILE A O 1
ATOM 1468 N N . LYS A 1 185 ? 10.961 89.751 25.243 1.00 20.78 185 LYS A N 1
ATOM 1469 C CA . LYS A 1 185 ? 11.576 90.093 26.523 1.00 19.92 185 LYS A CA 1
ATOM 1470 C C . LYS A 1 185 ? 11.408 88.975 27.546 1.00 29.46 185 LYS A C 1
ATOM 1471 O O . LYS A 1 185 ? 12.360 88.625 28.254 1.00 30.60 185 LYS A O 1
ATOM 1477 N N . THR A 1 186 ? 10.209 88.406 27.645 1.00 25.90 186 THR A N 1
ATOM 1478 C CA . THR A 1 186 ? 9.913 87.425 28.682 1.00 25.24 186 THR A CA 1
ATOM 1479 C C . THR A 1 186 ? 10.093 85.984 28.224 1.00 30.62 186 THR A C 1
ATOM 1480 O O . THR A 1 186 ? 10.127 85.083 29.070 1.00 21.16 186 THR A O 1
ATOM 1484 N N . ALA A 1 187 ? 10.195 85.748 26.918 1.00 18.15 187 ALA A N 1
ATOM 1485 C CA . ALA A 1 187 ? 10.324 84.427 26.308 1.00 20.27 187 ALA A CA 1
ATOM 1486 C C . ALA A 1 187 ? 9.030 83.623 26.354 1.00 20.79 187 ALA A C 1
ATOM 1487 O O . ALA A 1 187 ? 9.037 82.432 26.024 1.00 22.88 187 ALA A O 1
ATOM 1489 N N . GLU A 1 188 ? 7.916 84.238 26.736 1.00 20.66 188 GLU A N 1
ATOM 1490 C CA . GLU A 1 188 ? 6.661 83.509 26.831 1.00 22.07 188 GLU A CA 1
ATOM 1491 C C . GLU A 1 188 ? 6.082 83.228 25.448 1.00 17.57 188 GLU A C 1
ATOM 1492 O O . GLU A 1 188 ? 6.060 84.098 24.573 1.00 18.31 188 GLU A O 1
ATOM 1498 N N . ILE A 1 189 ? 5.607 82.000 25.258 1.00 18.16 189 ILE A N 1
ATOM 1499 C CA . ILE A 1 189 ? 4.960 81.564 24.025 1.00 24.32 189 ILE A CA 1
ATOM 1500 C C . ILE A 1 189 ? 3.525 81.195 24.367 1.00 21.43 189 ILE A C 1
ATOM 1501 O O . ILE A 1 189 ? 3.290 80.407 25.290 1.00 19.67 189 ILE A O 1
ATOM 1506 N N . TYR A 1 190 ? 2.567 81.768 23.640 1.00 17.22 190 TYR A N 1
ATOM 1507 C CA . TYR A 1 190 ? 1.177 81.598 24.033 1.00 19.41 190 TYR A CA 1
ATOM 1508 C C . TYR A 1 190 ? 0.257 81.621 22.820 1.00 18.09 190 TYR A C 1
ATOM 1509 O O . TYR A 1 190 ? 0.575 82.208 21.781 1.00 19.35 190 TYR A O 1
ATOM 1518 N N . ARG A 1 191 ? -0.893 80.965 22.975 1.00 23.10 191 ARG A N 1
ATOM 1519 C CA . ARG A 1 191 ? -1.919 80.980 21.943 1.00 21.58 191 ARG A CA 1
ATOM 1520 C C . ARG A 1 191 ? -2.408 82.403 21.715 1.00 26.46 191 ARG A C 1
ATOM 1521 O O . ARG A 1 191 ? -2.713 83.130 22.666 1.00 21.04 191 ARG A O 1
ATOM 1529 N N . ALA A 1 192 ? -2.485 82.801 20.446 1.00 21.82 192 ALA A N 1
ATOM 1530 C CA . ALA A 1 192 ? -2.749 84.190 20.107 1.00 19.20 192 ALA A CA 1
ATOM 1531 C C . ALA A 1 192 ? -3.512 84.268 18.793 1.00 17.30 192 ALA A C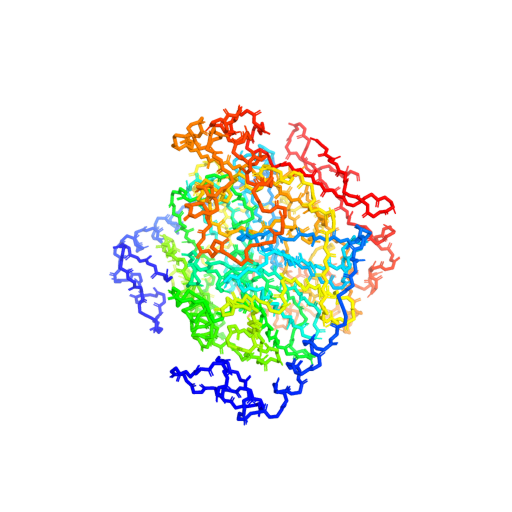 1
ATOM 1532 O O . ALA A 1 192 ? -3.412 83.383 17.941 1.00 17.23 192 ALA A O 1
ATOM 1534 N N . SER A 1 193 ? -4.280 85.349 18.647 1.00 19.52 193 SER A N 1
ATOM 1535 C CA . SER A 1 193 ? -4.902 85.732 17.387 1.00 26.29 193 SER A CA 1
ATOM 1536 C C . SER A 1 193 ? -4.561 87.185 17.088 1.00 20.27 193 SER A C 1
ATOM 1537 O O . SER A 1 193 ? -4.311 87.980 18.000 1.00 19.61 193 SER A O 1
ATOM 1540 N N . PHE A 1 194 ? -4.562 87.534 15.802 1.00 20.96 194 PHE A N 1
ATOM 1541 C CA . PHE A 1 194 ? -4.055 88.828 15.358 1.00 23.26 194 PHE A CA 1
ATOM 1542 C C . PHE A 1 194 ? -5.016 89.438 14.351 1.00 28.50 194 PHE A C 1
ATOM 1543 O O . PHE A 1 194 ? -5.302 88.831 13.316 1.00 31.31 194 PHE A O 1
ATOM 1551 N N . GLN A 1 195 ? -5.508 90.640 14.654 1.00 26.81 195 GLN A N 1
ATOM 1552 C CA . GLN A 1 195 ? -6.347 91.380 13.719 1.00 34.05 195 GLN A CA 1
ATOM 1553 C C . GLN A 1 195 ? -5.546 92.295 12.802 1.00 34.23 195 GLN A C 1
ATOM 1554 O O . GLN A 1 195 ? -6.004 92.607 11.697 1.00 33.44 195 GLN A O 1
ATOM 1560 N N . ASP A 1 196 ? -4.364 92.728 13.228 1.00 32.96 196 ASP A N 1
ATOM 1561 C CA . ASP A 1 196 ? -3.537 93.664 12.469 1.00 29.31 196 ASP A CA 1
ATOM 1562 C C . ASP A 1 196 ? -2.334 92.904 11.921 1.00 34.06 196 ASP A C 1
ATOM 1563 O O . ASP A 1 196 ? -1.383 92.619 12.653 1.00 34.42 196 ASP A O 1
ATOM 1568 N N . ARG A 1 197 ? -2.375 92.589 10.625 1.00 27.26 197 ARG A N 1
ATOM 1569 C CA . ARG A 1 197 ? -1.351 91.774 9.981 1.00 30.51 197 ARG A CA 1
ATOM 1570 C C . ARG A 1 197 ? -0.578 92.544 8.916 1.00 35.78 197 ARG A C 1
ATOM 1571 O O . ARG A 1 197 ? 0.058 91.930 8.053 1.00 43.23 197 ARG A O 1
ATOM 1579 N N . GLY A 1 198 ? -0.626 93.872 8.949 1.00 40.02 198 GLY A N 1
ATOM 1580 C CA . GLY A 1 198 ? 0.145 94.678 8.032 1.00 39.07 198 GLY A CA 1
ATOM 1581 C C . GLY A 1 198 ? 1.580 94.808 8.499 1.00 39.91 198 GLY A C 1
ATOM 1582 O O . GLY A 1 198 ? 2.023 94.099 9.409 1.00 38.98 198 GLY A O 1
ATOM 1583 N N . PRO A 1 199 ? 2.348 95.714 7.873 1.00 22.92 199 PRO A N 1
ATOM 1584 C CA . PRO A 1 199 ? 1.942 96.522 6.718 1.00 25.64 199 PRO A CA 1
ATOM 1585 C C . PRO A 1 199 ? 2.108 95.765 5.401 1.00 23.25 199 PRO A C 1
ATOM 1586 O O . PRO A 1 199 ? 2.617 94.646 5.414 1.00 20.48 199 PRO A O 1
ATOM 1590 N N . GLU A 1 200 ? 1.690 96.376 4.290 1.00 21.37 200 GLU A N 1
ATOM 1591 C CA . GLU A 1 200 ? 1.807 95.764 2.964 1.00 18.79 200 GLU A CA 1
ATOM 1592 C C . GLU A 1 200 ? 1.249 94.343 2.964 1.00 20.15 200 GLU A C 1
ATOM 1593 O O . GLU A 1 200 ? 1.818 93.427 2.367 1.00 19.30 200 GLU A O 1
ATOM 1599 N N . GLU A 1 201 ? 0.106 94.164 3.632 1.00 18.93 201 GLU A N 1
ATOM 1600 C CA . GLU A 1 201 ? -0.439 92.825 3.835 1.00 23.62 201 GLU A CA 1
ATOM 1601 C C . GLU A 1 201 ? -0.689 92.107 2.511 1.00 22.07 201 GLU A C 1
ATOM 1602 O O . GLU A 1 201 ? -0.350 90.929 2.360 1.00 19.77 201 GLU A O 1
ATOM 1608 N N A GLN A 1 202 ? -1.291 92.807 1.544 0.50 21.01 202 GLN A N 1
ATOM 1609 N N B GLN A 1 202 ? -1.282 92.798 1.536 0.50 21.02 202 GLN A N 1
ATOM 1610 C CA A GLN A 1 202 ? -1.648 92.175 0.276 0.50 21.03 202 GLN A CA 1
ATOM 1611 C CA B GLN A 1 202 ? -1.638 92.121 0.292 0.50 21.01 202 GLN A CA 1
ATOM 1612 C C A GLN A 1 202 ? -0.416 91.891 -0.574 0.50 20.86 202 GLN A C 1
ATOM 1613 C C B GLN A 1 202 ? -0.437 91.910 -0.623 0.50 20.86 202 GLN A C 1
ATOM 1614 O O A GLN A 1 202 ? -0.316 90.827 -1.196 0.50 19.83 202 GLN A O 1
ATOM 1615 O O B GLN A 1 202 ? -0.378 90.901 -1.334 0.50 19.68 202 GLN A O 1
ATOM 1626 N N . LEU A 1 203 ? 0.525 92.835 -0.625 1.00 20.68 203 LEU A N 1
ATOM 1627 C CA . LEU A 1 203 ? 1.748 92.618 -1.390 1.00 19.68 203 LEU A CA 1
ATOM 1628 C C . LEU A 1 203 ? 2.476 91.374 -0.898 1.00 17.27 203 LEU A C 1
ATOM 1629 O O . LEU A 1 203 ? 2.896 90.524 -1.692 1.00 16.42 203 LEU A O 1
ATOM 1634 N N . ARG A 1 204 ? 2.623 91.244 0.421 1.00 15.82 204 ARG A N 1
ATOM 1635 C CA . ARG A 1 204 ? 3.306 90.078 0.971 1.00 18.06 204 ARG A CA 1
ATOM 1636 C C . ARG A 1 204 ? 2.515 88.799 0.718 1.00 17.15 204 ARG A C 1
ATOM 1637 O O . ARG A 1 204 ? 3.100 87.755 0.408 1.00 18.92 204 ARG A O 1
ATOM 1645 N N . ALA A 1 205 ? 1.185 88.862 0.828 1.00 18.40 205 ALA A N 1
ATOM 1646 C CA . ALA A 1 205 ? 0.365 87.691 0.531 1.00 17.77 205 ALA A CA 1
ATOM 1647 C C . ALA A 1 205 ? 0.466 87.300 -0.940 1.00 17.78 205 ALA A C 1
ATOM 1648 O O . ALA A 1 205 ? 0.555 86.110 -1.269 1.00 19.21 205 ALA A O 1
ATOM 1650 N N . ALA A 1 206 ? 0.456 88.286 -1.842 1.00 18.72 206 ALA A N 1
ATOM 1651 C CA . ALA A 1 206 ? 0.540 87.980 -3.268 1.00 18.75 206 ALA A CA 1
ATOM 1652 C C . ALA A 1 206 ? 1.877 87.342 -3.619 1.00 22.65 206 ALA A C 1
ATOM 1653 O O . ALA A 1 206 ? 1.935 86.411 -4.432 1.00 20.72 206 ALA A O 1
ATOM 1655 N N . ARG A 1 207 ? 2.963 87.834 -3.021 1.00 19.89 207 ARG A N 1
ATOM 1656 C CA . ARG A 1 207 ? 4.279 87.250 -3.258 1.00 16.88 207 ARG A CA 1
ATOM 1657 C C . ARG A 1 207 ? 4.272 85.751 -2.987 1.00 20.48 207 ARG A C 1
ATOM 1658 O O . ARG A 1 207 ? 4.810 84.960 -3.770 1.00 20.05 207 ARG A O 1
ATOM 1666 N N A THR A 1 208 ? 3.662 85.347 -1.870 0.60 16.80 208 THR A N 1
ATOM 1667 N N B THR A 1 208 ? 3.655 85.335 -1.879 0.40 16.86 208 THR A N 1
ATOM 1668 C CA A THR A 1 208 ? 3.617 83.936 -1.504 0.60 17.41 208 THR A CA 1
ATOM 1669 C CA B THR A 1 208 ? 3.648 83.917 -1.538 0.40 17.43 208 THR A CA 1
ATOM 1670 C C A THR A 1 208 ? 2.664 83.162 -2.404 0.60 20.75 208 THR A C 1
ATOM 1671 C C B THR A 1 208 ? 2.649 83.137 -2.386 0.40 20.75 208 THR A C 1
ATOM 1672 O O A THR A 1 208 ? 2.988 82.061 -2.864 0.60 19.81 208 THR A O 1
ATOM 1673 O O B THR A 1 208 ? 2.931 82.005 -2.794 0.40 19.83 208 THR A O 1
ATOM 1680 N N . LEU A 1 209 ? 1.478 83.718 -2.663 1.00 20.14 209 LEU A N 1
ATOM 1681 C CA . LEU A 1 209 ? 0.528 83.037 -3.534 1.00 22.98 209 LEU A CA 1
ATOM 1682 C C . LEU A 1 209 ? 1.117 82.824 -4.922 1.00 26.02 209 LEU A C 1
ATOM 1683 O O . LEU A 1 209 ? 0.813 81.823 -5.580 1.00 24.75 209 LEU A O 1
ATOM 1688 N N . ALA A 1 210 ? 1.973 83.740 -5.372 1.00 20.09 210 ALA A N 1
ATOM 1689 C CA . ALA A 1 210 ? 2.653 83.611 -6.655 1.00 27.27 210 ALA A CA 1
ATOM 1690 C C . ALA A 1 210 ? 3.859 82.683 -6.596 1.00 30.49 210 ALA A C 1
ATOM 1691 O O . ALA A 1 210 ? 4.547 82.528 -7.611 1.00 32.03 210 ALA A O 1
ATOM 1693 N N . GLY A 1 211 ? 4.138 82.076 -5.448 1.00 20.47 211 GLY A N 1
ATOM 1694 C CA . GLY A 1 211 ? 5.146 81.043 -5.355 1.00 21.74 211 GLY A CA 1
ATOM 1695 C C . GLY A 1 211 ? 6.506 81.458 -4.831 1.00 24.48 211 GLY A C 1
ATOM 1696 O O . GLY A 1 211 ? 7.462 80.693 -4.995 1.00 25.97 211 GLY A O 1
ATOM 1697 N N . GLY A 1 212 ? 6.627 82.625 -4.206 1.00 18.75 212 GLY A N 1
ATOM 1698 C CA . GLY A 1 212 ? 7.893 83.053 -3.656 1.00 22.85 212 GLY A CA 1
ATOM 1699 C C . GLY A 1 212 ? 8.355 82.154 -2.523 1.00 22.51 212 GLY A C 1
ATOM 1700 O O . GLY A 1 212 ? 7.553 81.479 -1.870 1.00 27.83 212 GLY A O 1
ATOM 1701 N N . PRO A 1 213 ? 9.658 82.126 -2.269 1.00 23.62 213 PRO A N 1
ATOM 1702 C CA . PRO A 1 213 ? 10.204 81.293 -1.191 1.00 22.92 213 PRO A CA 1
ATOM 1703 C C . PRO A 1 213 ? 10.133 82.011 0.153 1.00 22.25 213 PRO A C 1
ATOM 1704 O O . PRO A 1 213 ? 9.706 83.159 0.254 1.00 19.97 213 PRO A O 1
ATOM 1708 N N A MET A 1 214 ? 10.568 81.313 1.200 0.56 19.32 214 MET A N 1
ATOM 1709 N N B MET A 1 214 ? 10.563 81.295 1.189 0.44 19.35 214 MET A N 1
ATOM 1710 C CA A MET A 1 214 ? 10.599 81.922 2.524 0.56 20.83 214 MET A CA 1
ATOM 1711 C CA B MET A 1 214 ? 10.735 81.878 2.511 0.44 20.89 214 MET A CA 1
ATOM 1712 C C A MET A 1 214 ? 11.650 83.023 2.567 0.56 20.75 214 MET A C 1
ATOM 1713 C C B MET A 1 214 ? 11.654 83.089 2.436 0.44 20.85 214 MET A C 1
ATOM 1714 O O A MET A 1 214 ? 12.789 82.831 2.130 0.56 26.33 214 MET A O 1
ATOM 1715 O O B MET A 1 214 ? 12.699 83.048 1.782 0.44 26.81 214 MET A O 1
ATOM 1724 N N . ILE A 1 215 ? 11.263 84.175 3.103 1.00 17.03 215 ILE A N 1
ATOM 1725 C CA . ILE A 1 215 ? 12.096 85.369 3.155 1.00 22.63 215 ILE A CA 1
ATOM 1726 C C . ILE A 1 215 ? 12.129 85.907 4.576 1.00 18.94 215 ILE A C 1
ATOM 1727 O O . ILE A 1 215 ? 11.196 85.703 5.358 1.00 19.08 215 ILE A O 1
ATOM 1732 N N . SER A 1 216 ? 13.216 86.604 4.899 1.00 16.99 216 SER A N 1
ATOM 1733 C CA . SER A 1 216 ? 13.360 87.314 6.164 1.00 19.08 216 SER A CA 1
ATOM 1734 C C . SER A 1 216 ? 12.931 88.764 5.967 1.00 22.47 216 SER A C 1
ATOM 1735 O O . SER A 1 216 ? 13.408 89.437 5.048 1.00 19.57 216 SER A O 1
ATOM 1738 N N . ILE A 1 217 ? 12.031 89.244 6.826 1.00 18.40 217 ILE A N 1
ATOM 1739 C CA . ILE A 1 217 ? 11.333 90.504 6.577 1.00 15.61 217 ILE A CA 1
ATOM 1740 C C . ILE A 1 217 ? 11.807 91.658 7.453 1.00 17.83 217 ILE A C 1
ATOM 1741 O O . ILE A 1 217 ? 11.470 92.815 7.151 1.00 24.73 217 ILE A O 1
ATOM 1746 N N . TYR A 1 218 ? 12.577 91.402 8.509 1.00 15.18 218 TYR A N 1
ATOM 1747 C CA . TYR A 1 218 ? 12.872 92.424 9.508 1.00 17.67 218 TYR A CA 1
ATOM 1748 C C . TYR A 1 218 ? 14.375 92.573 9.707 1.00 20.15 218 TYR A C 1
ATOM 1749 O O . TYR A 1 218 ? 15.101 91.580 9.808 1.00 20.32 218 TYR A O 1
ATOM 1758 N N . ASP A 1 219 ? 14.832 93.825 9.762 1.00 18.41 219 ASP A N 1
ATOM 1759 C CA . ASP A 1 219 ? 16.235 94.171 10.000 1.00 21.89 219 ASP A CA 1
ATOM 1760 C C . ASP A 1 219 ? 16.349 94.679 11.436 1.00 23.12 219 ASP A C 1
ATOM 1761 O O . ASP A 1 219 ? 16.009 95.829 11.725 1.00 20.67 219 ASP A O 1
ATOM 1766 N N . ALA A 1 220 ? 16.835 93.815 12.335 1.00 19.79 220 ALA A N 1
ATOM 1767 C CA . ALA A 1 220 ? 16.871 94.160 13.753 1.00 22.73 220 ALA A CA 1
ATOM 1768 C C . ALA A 1 220 ? 17.832 95.306 14.047 1.00 22.31 220 ALA A C 1
ATOM 1769 O O . ALA A 1 220 ? 17.600 96.076 14.985 1.00 24.92 220 ALA A O 1
ATOM 1771 N N . GLU A 1 221 ? 18.913 95.433 13.274 1.00 27.04 221 GLU A N 1
ATOM 1772 C CA . GLU A 1 221 ? 19.886 96.490 13.535 1.00 33.01 221 GLU A CA 1
ATOM 1773 C C . GLU A 1 221 ? 19.249 97.868 13.397 1.00 29.54 221 GLU A C 1
ATOM 1774 O O . GLU A 1 221 ? 19.425 98.735 14.260 1.00 33.28 221 GLU A O 1
ATOM 1780 N N . THR A 1 222 ? 18.505 98.086 12.315 1.00 25.06 222 THR A N 1
ATOM 1781 C CA . THR A 1 222 ? 17.822 99.351 12.084 1.00 22.83 222 THR A CA 1
ATOM 1782 C C . THR A 1 222 ? 16.396 99.362 12.617 1.00 24.07 222 THR A C 1
ATOM 1783 O O . THR A 1 222 ? 15.749 100.415 12.587 1.00 24.63 222 THR A O 1
ATOM 1787 N N . GLU A 1 223 ? 15.898 98.223 13.099 1.00 19.69 223 GLU A N 1
ATOM 1788 C CA . GLU A 1 223 ? 14.530 98.100 13.602 1.00 17.72 223 GLU A CA 1
ATOM 1789 C C . GLU A 1 223 ? 13.516 98.485 12.524 1.00 21.77 223 GLU A C 1
ATOM 1790 O O . GLU A 1 223 ? 12.567 99.235 12.761 1.00 25.27 223 GLU A O 1
ATOM 1796 N N . GLN A 1 224 ? 13.718 97.944 11.325 1.00 18.62 224 GLN A N 1
ATOM 1797 C CA . GLN A 1 224 ? 12.897 98.281 10.173 1.00 24.76 224 GLN A CA 1
ATOM 1798 C C . GLN A 1 224 ? 12.413 97.022 9.475 1.00 22.65 224 GLN A C 1
ATOM 1799 O O . GLN A 1 224 ? 13.199 96.107 9.212 1.00 19.66 224 GLN A O 1
ATOM 1805 N N . LEU A 1 225 ? 11.118 96.987 9.183 1.00 22.36 225 LEU A N 1
ATOM 1806 C CA . LEU A 1 225 ? 10.587 96.039 8.217 1.00 22.87 225 LEU A CA 1
ATOM 1807 C C . LEU A 1 225 ? 11.022 96.471 6.823 1.00 26.75 225 LEU A C 1
ATOM 1808 O O . LEU A 1 225 ? 10.911 97.649 6.466 1.00 27.42 225 LEU A O 1
ATOM 1813 N N A ARG A 1 226 ? 11.524 95.523 6.035 0.39 20.26 226 ARG A N 1
ATOM 1814 N N B ARG A 1 226 ? 11.532 95.524 6.038 0.61 20.16 226 ARG A N 1
ATOM 1815 C CA A ARG A 1 226 ? 12.040 95.809 4.700 0.39 23.28 226 ARG A CA 1
ATOM 1816 C CA B ARG A 1 226 ? 12.043 95.807 4.700 0.61 23.27 226 ARG A CA 1
ATOM 1817 C C A ARG A 1 226 ? 11.345 94.881 3.713 0.39 24.79 226 ARG A C 1
ATOM 1818 C C B ARG A 1 226 ? 11.340 94.879 3.718 0.61 24.85 226 ARG A C 1
ATOM 1819 O O A ARG A 1 226 ? 11.613 93.675 3.691 0.39 20.62 226 ARG A O 1
ATOM 1820 O O B ARG A 1 226 ? 11.593 93.669 3.708 0.61 20.54 226 ARG A O 1
ATOM 1835 N N . ILE A 1 227 ? 10.452 95.447 2.906 1.00 22.51 227 ILE A N 1
ATOM 1836 C CA . ILE A 1 227 ? 9.538 94.691 2.059 1.00 19.38 227 ILE A CA 1
ATOM 1837 C C . ILE A 1 227 ? 9.950 94.892 0.607 1.00 21.72 227 ILE A C 1
ATOM 1838 O O . ILE A 1 227 ? 9.845 96.002 0.071 1.00 16.80 227 ILE A O 1
ATOM 1843 N N . GLY A 1 228 ? 10.401 93.818 -0.037 1.00 21.15 228 GLY A N 1
ATOM 1844 C CA . GLY A 1 228 ? 10.727 93.848 -1.441 1.00 22.57 228 GLY A CA 1
ATOM 1845 C C . GLY A 1 228 ? 12.102 94.421 -1.721 1.00 29.80 228 GLY A C 1
ATOM 1846 O O . GLY A 1 228 ? 12.896 94.664 -0.807 1.00 26.77 228 GLY A O 1
ATOM 1847 N N . PRO A 1 229 ? 12.412 94.653 -3.007 1.00 25.23 229 PRO A N 1
ATOM 1848 C CA . PRO A 1 229 ? 11.516 94.376 -4.136 1.00 22.09 229 PRO A CA 1
ATOM 1849 C C . PRO A 1 229 ? 11.217 92.890 -4.345 1.00 24.87 229 PRO A C 1
ATOM 1850 O O . PRO A 1 229 ? 12.055 92.037 -4.062 1.00 24.22 229 PRO A O 1
ATOM 1854 N N . TYR A 1 230 ? 10.015 92.601 -4.834 1.00 17.65 230 TYR A N 1
ATOM 1855 C CA . TYR A 1 230 ? 9.607 91.264 -5.226 1.00 20.14 230 TYR A CA 1
ATOM 1856 C C . TYR A 1 230 ? 9.340 91.249 -6.724 1.00 20.77 230 TYR A C 1
ATOM 1857 O O . TYR A 1 230 ? 9.102 92.290 -7.340 1.00 24.33 230 TYR A O 1
ATOM 1866 N N . SER A 1 231 ? 9.366 90.053 -7.305 1.00 28.19 231 SER A N 1
ATOM 1867 C CA . SER A 1 231 ? 9.093 89.890 -8.724 1.00 33.53 231 SER A CA 1
ATOM 1868 C C . SER A 1 231 ? 8.339 88.589 -8.952 1.00 30.82 231 SER A C 1
ATOM 1869 O O . SER A 1 231 ? 8.640 87.568 -8.327 1.00 31.10 231 SER A O 1
ATOM 1872 N N . TRP A 1 232 ? 7.350 88.640 -9.839 1.00 28.20 232 TRP A N 1
ATOM 1873 C CA . TRP A 1 232 ? 6.640 87.447 -10.273 1.00 27.50 232 TRP A CA 1
ATOM 1874 C C . TRP A 1 232 ? 6.119 87.679 -11.683 1.00 25.47 232 TRP A C 1
ATOM 1875 O O . TRP A 1 232 ? 6.108 88.805 -12.187 1.00 28.51 232 TRP A O 1
ATOM 1886 N N . THR A 1 233 ? 5.703 86.597 -12.320 1.00 37.08 233 THR A N 1
ATOM 1887 C CA . THR A 1 233 ? 5.010 86.669 -13.593 1.00 38.62 233 THR A CA 1
ATOM 1888 C C . THR A 1 233 ? 3.508 86.598 -13.371 1.00 40.38 233 THR A C 1
ATOM 1889 O O . THR A 1 233 ? 3.047 86.204 -12.296 1.00 32.97 233 THR A O 1
ATOM 1893 N N . PRO A 1 234 ? 2.710 86.988 -14.364 1.00 41.75 234 PRO A N 1
ATOM 1894 C CA . PRO A 1 234 ? 1.255 87.025 -14.174 1.00 40.57 234 PRO A CA 1
ATOM 1895 C C . PRO A 1 234 ? 0.720 85.721 -13.599 1.00 41.05 234 PRO A C 1
ATOM 1896 O O . PRO A 1 234 ? 1.076 84.629 -14.047 1.00 30.79 234 PRO A O 1
ATOM 1900 N N . PHE A 1 235 ? -0.139 85.845 -12.593 1.00 33.48 235 PHE A N 1
ATOM 1901 C CA . PHE A 1 235 ? -0.733 84.681 -11.944 1.00 30.50 235 PHE A CA 1
ATOM 1902 C C . PHE A 1 235 ? -1.709 84.007 -12.899 1.00 25.72 235 PHE A C 1
ATOM 1903 O O . PHE A 1 235 ? -2.648 84.659 -13.370 1.00 28.66 235 PHE A O 1
ATOM 1911 N N . PRO A 1 236 ? -1.541 82.720 -13.199 1.00 28.92 236 PRO A N 1
ATOM 1912 C CA . PRO A 1 236 ? -2.347 82.092 -14.254 1.00 30.34 236 PRO A CA 1
ATOM 1913 C C . PRO A 1 236 ? -3.830 82.093 -13.913 1.00 32.90 236 PRO A C 1
ATOM 1914 O O . PRO A 1 236 ? -4.233 81.729 -12.805 1.00 29.73 236 PRO A O 1
ATOM 1918 N N . HIS A 1 237 ? -4.643 82.513 -14.883 1.00 24.11 237 HIS A N 1
ATOM 1919 C CA . HIS A 1 237 ? -6.100 82.444 -14.776 1.00 32.59 237 HIS A CA 1
ATOM 1920 C C . HIS A 1 237 ? -6.618 83.198 -13.555 1.00 25.68 237 HIS A C 1
ATOM 1921 O O . HIS A 1 237 ? -7.600 82.790 -12.930 1.00 28.48 237 HIS A O 1
ATOM 1928 N N . VAL A 1 238 ? -5.969 84.315 -13.219 1.00 29.89 238 VAL A N 1
ATOM 1929 C CA . VAL A 1 238 ? -6.344 85.059 -12.019 1.00 26.78 238 VAL A CA 1
ATOM 1930 C C . VAL A 1 238 ? -7.775 85.570 -12.130 1.00 31.58 238 VAL A C 1
ATOM 1931 O O . VAL A 1 238 ? -8.534 85.550 -11.153 1.00 27.00 238 VAL A O 1
ATOM 1935 N N . ASP A 1 239 ? -8.167 86.041 -13.317 1.00 28.38 239 ASP A N 1
ATOM 1936 C CA . ASP A 1 239 ? -9.548 86.468 -13.522 1.00 33.64 239 ASP A CA 1
ATOM 1937 C C . ASP A 1 239 ? -10.511 85.311 -13.295 1.00 28.04 239 ASP A C 1
ATOM 1938 O O . ASP A 1 239 ? -11.517 85.450 -12.588 1.00 31.58 239 ASP A O 1
ATOM 1943 N N . PHE A 1 240 ? -10.215 84.156 -13.893 1.00 31.82 240 PHE A N 1
ATOM 1944 C CA . PHE A 1 240 ? -11.055 82.978 -13.705 1.00 32.00 240 PHE A CA 1
ATOM 1945 C C . PHE A 1 240 ? -11.241 82.667 -12.226 1.00 32.01 240 PHE A C 1
ATOM 1946 O O . PHE A 1 240 ? -12.368 82.497 -11.749 1.00 39.98 240 PHE A O 1
ATOM 1954 N N . TRP A 1 241 ? -10.138 82.594 -11.478 1.00 25.33 241 TRP A N 1
ATOM 1955 C CA . TRP A 1 241 ? -10.240 82.240 -10.066 1.00 27.29 241 TRP A CA 1
ATOM 1956 C C . TRP A 1 241 ? -10.971 83.307 -9.263 1.00 26.04 241 TRP A C 1
ATOM 1957 O O . TRP A 1 241 ? -11.676 82.980 -8.302 1.00 32.45 241 TRP A O 1
ATOM 1968 N N . LEU A 1 242 ? -10.830 84.580 -9.639 1.00 26.68 242 LEU A N 1
ATOM 1969 C CA . LEU A 1 242 ? -11.591 85.625 -8.963 1.00 33.58 242 LEU A CA 1
ATOM 1970 C C . LEU A 1 242 ? -13.091 85.395 -9.085 1.00 40.34 242 LEU A C 1
ATOM 1971 O O . LEU A 1 242 ? -13.852 85.769 -8.186 1.00 41.15 242 LEU A O 1
ATOM 1976 N N . HIS A 1 243 ? -13.536 84.778 -10.178 1.00 36.32 243 HIS A N 1
ATOM 1977 C CA . HIS A 1 243 ? -14.956 84.630 -10.462 1.00 44.08 243 HIS A CA 1
ATOM 1978 C C . HIS A 1 243 ? -15.509 83.270 -10.052 1.00 43.11 243 HIS A C 1
ATOM 1979 O O . HIS A 1 243 ? -16.657 82.958 -10.381 1.00 43.79 243 HIS A O 1
ATOM 1986 N N . GLN A 1 244 ? -14.728 82.461 -9.342 1.00 38.24 244 GLN A N 1
ATOM 1987 C CA . GLN A 1 244 ? -15.232 81.213 -8.793 1.00 40.88 244 GLN A CA 1
ATOM 1988 C C . GLN A 1 244 ? -15.930 81.466 -7.460 1.00 43.73 244 GLN A C 1
ATOM 1989 O O . GLN A 1 244 ? -15.656 82.445 -6.761 1.00 42.28 244 GLN A O 1
ATOM 1995 N N . ASP A 1 245 ? -16.848 80.568 -7.110 1.00 48.72 245 ASP A N 1
ATOM 1996 C CA . ASP A 1 245 ? -17.512 80.676 -5.823 1.00 49.99 245 ASP A CA 1
ATOM 1997 C C . ASP A 1 245 ? -16.578 80.213 -4.705 1.00 44.49 245 ASP A C 1
ATOM 1998 O O . ASP A 1 245 ? -15.476 79.711 -4.942 1.00 35.10 245 ASP A O 1
ATOM 2003 N N . ASP A 1 246 ? -17.037 80.392 -3.465 1.00 47.23 246 ASP A N 1
ATOM 2004 C CA . ASP A 1 246 ? -16.186 80.114 -2.312 1.00 39.70 246 ASP A CA 1
ATOM 2005 C C . ASP A 1 246 ? -15.715 78.665 -2.305 1.00 42.09 246 ASP A C 1
ATOM 2006 O O . ASP A 1 246 ? -14.532 78.386 -2.076 1.00 37.91 246 ASP A O 1
ATOM 2011 N N . LYS A 1 247 ? -16.627 77.725 -2.562 1.00 47.20 247 LYS A N 1
ATOM 2012 C CA . LYS A 1 247 ? -16.285 76.310 -2.444 1.00 36.14 247 LYS A CA 1
ATOM 2013 C C . LYS A 1 247 ? -15.117 75.942 -3.351 1.00 34.98 247 LYS A C 1
ATOM 2014 O O . LYS A 1 247 ? -14.165 75.283 -2.919 1.00 40.10 247 LYS A O 1
ATOM 2020 N N . GLN A 1 248 ? -15.173 76.355 -4.620 1.00 40.24 248 GLN A N 1
ATOM 2021 C CA . GLN A 1 248 ? -14.103 76.000 -5.548 1.00 38.77 248 GLN A CA 1
ATOM 2022 C C . GLN A 1 248 ? -12.790 76.673 -5.165 1.00 34.60 248 GLN A C 1
ATOM 2023 O O . GLN A 1 248 ? -11.715 76.084 -5.323 1.00 30.68 248 GLN A O 1
ATOM 2029 N N . ILE A 1 249 ? -12.853 77.906 -4.660 1.00 32.45 249 ILE A N 1
ATOM 2030 C CA . ILE A 1 249 ? -11.639 78.559 -4.177 1.00 26.24 249 ILE A CA 1
ATOM 2031 C C . ILE A 1 249 ? -11.029 77.751 -3.037 1.00 30.28 249 ILE A C 1
ATOM 2032 O O . ILE A 1 249 ? -9.826 77.465 -3.027 1.00 33.81 249 ILE A O 1
ATOM 2037 N N . LEU A 1 250 ? -11.859 77.352 -2.072 1.00 36.32 250 LEU A N 1
ATOM 2038 C CA . LEU A 1 250 ? -11.366 76.586 -0.930 1.00 28.06 250 LEU A CA 1
ATOM 2039 C C . LEU A 1 250 ? -10.767 75.256 -1.367 1.00 36.38 250 LEU A C 1
ATOM 2040 O O . LEU A 1 250 ? -9.678 74.875 -0.923 1.00 35.72 250 LEU A O 1
ATOM 2045 N N A GLU A 1 251 ? -11.469 74.526 -2.237 0.72 36.27 251 GLU A N 1
ATOM 2046 N N B GLU A 1 251 ? -11.467 74.535 -2.246 0.28 36.26 251 GLU A N 1
ATOM 2047 C CA A GLU A 1 251 ? -11.021 73.189 -2.606 0.72 34.61 251 GLU A CA 1
ATOM 2048 C CA B GLU A 1 251 ? -11.047 73.192 -2.626 0.28 34.76 251 GLU A CA 1
ATOM 2049 C C A GLU A 1 251 ? -9.774 73.204 -3.475 0.72 34.61 251 GLU A C 1
ATOM 2050 C C B GLU A 1 251 ? -9.817 73.186 -3.522 0.28 34.67 251 GLU A C 1
ATOM 2051 O O A GLU A 1 251 ? -9.053 72.201 -3.517 0.72 34.32 251 GLU A O 1
ATOM 2052 O O B GLU A 1 251 ? -9.151 72.151 -3.628 0.28 34.46 251 GLU A O 1
ATOM 2063 N N . ASN A 1 252 ? -9.498 74.307 -4.168 1.00 34.89 252 ASN A N 1
ATOM 2064 C CA . ASN A 1 252 ? -8.397 74.351 -5.119 1.00 34.00 252 ASN A CA 1
ATOM 2065 C C . ASN A 1 252 ? -7.240 75.242 -4.702 1.00 29.75 252 ASN A C 1
ATOM 2066 O O . ASN A 1 252 ? -6.095 74.931 -5.032 1.00 37.73 252 ASN A O 1
ATOM 2071 N N . LEU A 1 253 ? -7.497 76.333 -3.986 1.00 27.36 253 LEU A N 1
ATOM 2072 C CA . LEU A 1 253 ? -6.431 77.217 -3.540 1.00 20.13 253 LEU A CA 1
ATOM 2073 C C . LEU A 1 253 ? -6.029 76.973 -2.090 1.00 35.55 253 LEU A C 1
ATOM 2074 O O . LEU A 1 253 ? -5.203 77.717 -1.553 1.00 26.47 253 LEU A O 1
ATOM 2079 N N . SER A 1 254 ? -6.591 75.952 -1.451 1.00 34.04 254 SER A N 1
ATOM 2080 C CA . SER A 1 254 ? -6.187 75.524 -0.122 1.00 33.32 254 SER A CA 1
ATOM 2081 C C . SER A 1 254 ? -5.919 74.030 -0.150 1.00 26.79 254 SER A C 1
ATOM 2082 O O . SER A 1 254 ? -6.647 73.276 -0.800 1.00 34.05 254 SER A O 1
ATOM 2085 N N . THR A 1 255 ? -4.881 73.601 0.557 1.00 33.35 255 THR A N 1
ATOM 2086 C CA . THR A 1 255 ? -4.608 72.177 0.692 1.00 35.00 255 THR A CA 1
ATOM 2087 C C . THR A 1 255 ? -5.301 71.554 1.897 1.00 33.01 255 THR A C 1
ATOM 2088 O O . THR A 1 255 ? -5.130 70.357 2.138 1.00 27.78 255 THR A O 1
ATOM 2092 N N . SER A 1 256 ? -6.073 72.334 2.652 1.00 21.68 256 SER A N 1
ATOM 2093 C CA . SER A 1 256 ? -6.892 71.823 3.754 1.00 25.61 256 SER A CA 1
ATOM 2094 C C . SER A 1 256 ? -8.242 72.518 3.686 1.00 22.42 256 SER A C 1
ATOM 2095 O O . SER A 1 256 ? -8.581 73.352 4.531 1.00 25.63 256 SER A O 1
ATOM 2098 N N . PRO A 1 257 ? -9.048 72.184 2.677 1.00 29.02 257 PRO A N 1
ATOM 2099 C CA . PRO A 1 257 ? -10.225 73.013 2.365 1.00 34.21 257 PRO A CA 1
ATOM 2100 C C . PRO A 1 257 ? -11.216 73.153 3.506 1.00 38.55 257 PRO A C 1
ATOM 2101 O O . PRO A 1 257 ? -11.797 74.230 3.685 1.00 44.78 257 PRO A O 1
ATOM 2105 N N . LEU A 1 258 ? -11.438 72.098 4.280 1.00 30.78 258 LEU A N 1
ATOM 2106 C CA . LEU A 1 258 ? -12.442 72.127 5.333 1.00 25.44 258 LEU A CA 1
ATOM 2107 C C . LEU A 1 258 ? -11.875 72.530 6.688 1.00 38.56 258 LEU A C 1
ATOM 2108 O O . LEU A 1 258 ? -12.590 72.450 7.691 1.00 42.62 258 LEU A O 1
ATOM 2113 N N . ALA A 1 259 ? -10.617 72.967 6.742 1.00 32.26 259 ALA A N 1
ATOM 2114 C CA . ALA A 1 259 ? -9.991 73.374 7.992 1.00 26.79 259 ALA A CA 1
ATOM 2115 C C . ALA A 1 259 ? -9.584 74.841 8.015 1.00 28.48 259 ALA A C 1
ATOM 2116 O O . ALA A 1 259 ? -9.041 75.299 9.026 1.00 29.06 259 ALA A O 1
ATOM 2118 N N . GLU A 1 260 ? -9.831 75.590 6.944 1.00 25.29 260 GLU A N 1
ATOM 2119 C CA . GLU A 1 260 ? -9.376 76.968 6.886 1.00 21.97 260 GLU A CA 1
ATOM 2120 C C . GLU A 1 260 ? -10.210 77.851 7.815 1.00 28.67 260 GLU A C 1
ATOM 2121 O O . GLU A 1 260 ? -11.369 77.542 8.105 1.00 27.08 260 GLU A O 1
ATOM 2127 N N . PRO A 1 261 ? -9.638 78.951 8.295 1.00 32.65 261 PRO A N 1
ATOM 2128 C CA . PRO A 1 261 ? -10.396 79.882 9.142 1.00 28.27 261 PRO A CA 1
ATOM 2129 C C . PRO A 1 261 ? -11.503 80.561 8.356 1.00 32.44 261 PRO A C 1
ATOM 2130 O O . PRO A 1 261 ? -11.480 80.580 7.116 1.00 31.86 261 PRO A O 1
ATOM 2134 N N . PRO A 1 262 ? -12.479 81.156 9.047 1.00 34.33 262 PRO A N 1
ATOM 2135 C CA . PRO A 1 262 ? -13.683 81.642 8.349 1.00 42.49 262 PRO A CA 1
ATOM 2136 C C . PRO A 1 262 ? -13.422 82.727 7.315 1.00 42.18 262 PRO A C 1
ATOM 2137 O O . PRO A 1 262 ? -14.184 82.829 6.345 1.00 37.97 262 PRO A O 1
ATOM 2141 N N . HIS A 1 263 ? -12.386 83.545 7.482 1.00 33.93 263 HIS A N 1
ATOM 2142 C CA . HIS A 1 263 ? -12.104 84.625 6.543 1.00 36.16 263 HIS A CA 1
ATOM 2143 C C . HIS A 1 263 ? -11.152 84.215 5.426 1.00 32.73 263 HIS A C 1
ATOM 2144 O O . HIS A 1 263 ? -10.638 85.087 4.716 1.00 30.11 263 HIS A O 1
ATOM 2151 N N . PHE A 1 264 ? -10.918 82.914 5.240 1.00 33.58 264 PHE A N 1
ATOM 2152 C CA . PHE A 1 264 ? -9.923 82.472 4.268 1.00 27.95 264 PHE A CA 1
ATOM 2153 C C . PHE A 1 264 ? -10.266 82.940 2.857 1.00 31.98 264 PHE A C 1
ATOM 2154 O O . PHE A 1 264 ? -9.448 83.582 2.188 1.00 30.60 264 PHE A O 1
ATOM 2162 N N . VAL A 1 265 ? -11.467 82.608 2.377 1.00 26.10 265 VAL A N 1
ATOM 2163 C CA . VAL A 1 265 ? -11.830 82.936 1.000 1.00 26.09 265 VAL A CA 1
ATOM 2164 C C . VAL A 1 265 ? -11.756 84.441 0.773 1.00 30.44 265 VAL A C 1
ATOM 2165 O O . VAL A 1 265 ? -11.200 84.911 -0.227 1.00 27.52 265 VAL A O 1
ATOM 2169 N N A GLU A 1 266 ? -12.314 85.222 1.699 0.48 28.76 266 GLU A N 1
ATOM 2170 N N B GLU A 1 266 ? -12.326 85.215 1.698 0.52 28.73 266 GLU A N 1
ATOM 2171 C CA A GLU A 1 266 ? -12.273 86.672 1.544 0.48 30.56 266 GLU A CA 1
ATOM 2172 C CA B GLU A 1 266 ? -12.255 86.669 1.613 0.52 30.59 266 GLU A CA 1
ATOM 2173 C C A GLU A 1 266 ? -10.839 87.189 1.519 0.48 31.70 266 GLU A C 1
ATOM 2174 C C B GLU A 1 266 ? -10.815 87.140 1.457 0.52 31.69 266 GLU A C 1
ATOM 2175 O O A GLU A 1 266 ? -10.541 88.162 0.817 0.48 29.86 266 GLU A O 1
ATOM 2176 O O B GLU A 1 266 ? -10.514 88.000 0.621 0.52 30.11 266 GLU A O 1
ATOM 2187 N N A HIS A 1 267 ? -9.938 86.549 2.268 0.48 28.15 267 HIS A N 1
ATOM 2188 N N B HIS A 1 267 ? -9.906 86.581 2.258 0.52 28.16 267 HIS A N 1
ATOM 2189 C CA A HIS A 1 267 ? -8.534 86.947 2.242 0.48 30.57 267 HIS A CA 1
ATOM 2190 C CA B HIS A 1 267 ? -8.514 87.012 2.200 0.52 30.55 267 HIS A CA 1
ATOM 2191 C C A HIS A 1 267 ? -7.898 86.633 0.892 0.48 28.00 267 HIS A C 1
ATOM 2192 C C B HIS A 1 267 ? -7.869 86.637 0.872 0.52 27.99 267 HIS A C 1
ATOM 2193 O O A HIS A 1 267 ? -7.224 87.482 0.297 0.48 27.57 267 HIS A O 1
ATOM 2194 O O B HIS A 1 267 ? -7.152 87.448 0.274 0.52 27.48 267 HIS A O 1
ATOM 2207 N N . ILE A 1 268 ? -8.099 85.412 0.394 1.00 23.82 268 ILE A N 1
ATOM 2208 C CA . ILE A 1 268 ? -7.475 85.014 -0.863 1.00 28.09 268 ILE A CA 1
ATOM 2209 C C . ILE A 1 268 ? -8.042 85.812 -2.030 1.00 25.05 268 ILE A C 1
ATOM 2210 O O . ILE A 1 268 ? -7.324 86.106 -2.992 1.00 21.08 268 ILE A O 1
ATOM 2215 N N . ARG A 1 269 ? -9.326 86.174 -1.978 1.00 25.86 269 ARG A N 1
ATOM 2216 C CA . ARG A 1 269 ? -9.881 87.027 -3.024 1.00 30.16 269 ARG A CA 1
ATOM 2217 C C . ARG A 1 269 ? -9.157 88.367 -3.077 1.00 27.61 269 ARG A C 1
ATOM 2218 O O . ARG A 1 269 ? -8.842 88.870 -4.162 1.00 26.91 269 ARG A O 1
ATOM 2226 N N . SER A 1 270 ? -8.880 88.959 -1.912 1.00 22.92 270 SER A N 1
ATOM 2227 C CA . SER A 1 270 ? -8.115 90.203 -1.880 1.00 25.28 270 SER A CA 1
ATOM 2228 C C . SER A 1 270 ? -6.720 90.005 -2.460 1.00 26.78 270 SER A C 1
ATOM 2229 O O . SER A 1 270 ? -6.189 90.892 -3.138 1.00 26.27 270 SER A O 1
ATOM 2232 N N . THR A 1 271 ? -6.109 88.847 -2.201 1.00 21.10 271 THR A N 1
ATOM 2233 C CA . THR A 1 271 ? -4.791 88.570 -2.766 1.00 23.71 271 THR A CA 1
ATOM 2234 C C . THR A 1 271 ? -4.864 88.391 -4.279 1.00 23.17 271 THR A C 1
ATOM 2235 O O . THR A 1 271 ? -4.016 88.912 -5.014 1.00 23.30 271 THR A O 1
ATOM 2239 N N . LEU A 1 272 ? -5.868 87.656 -4.763 1.00 24.49 272 LEU A N 1
ATOM 2240 C CA . LEU A 1 272 ? -6.027 87.481 -6.204 1.00 23.16 272 LEU A CA 1
ATOM 2241 C C . LEU A 1 272 ? -6.261 88.816 -6.901 1.00 24.86 272 LEU A C 1
ATOM 2242 O O . LEU A 1 272 ? -5.755 89.048 -8.006 1.00 23.01 272 LEU A O 1
ATOM 2247 N N . MET A 1 273 ? -7.038 89.703 -6.276 1.00 26.14 273 MET A N 1
ATOM 2248 C CA . MET A 1 273 ? -7.248 91.026 -6.851 1.00 30.40 273 MET A CA 1
ATOM 2249 C C . MET A 1 273 ? -5.934 91.783 -6.966 1.00 32.89 273 MET A C 1
ATOM 2250 O O . MET A 1 273 ? -5.659 92.417 -7.992 1.00 24.39 273 MET A O 1
ATOM 2255 N N . PHE A 1 274 ? -5.105 91.726 -5.922 1.00 21.02 274 PHE A N 1
ATOM 2256 C CA . PHE A 1 274 ? -3.800 92.374 -5.979 1.00 24.42 274 PHE A CA 1
ATOM 2257 C C . PHE A 1 274 ? -2.983 91.840 -7.147 1.00 21.44 274 PHE A C 1
ATOM 2258 O O . PHE A 1 274 ? -2.382 92.609 -7.907 1.00 24.51 274 PHE A O 1
ATOM 2266 N N . LEU A 1 275 ? -2.959 90.514 -7.310 1.00 16.47 275 LEU A N 1
ATOM 2267 C CA . LEU A 1 275 ? -2.212 89.911 -8.409 1.00 20.88 275 LEU A CA 1
ATOM 2268 C C . LEU A 1 275 ? -2.766 90.341 -9.760 1.00 28.53 275 LEU A C 1
ATOM 2269 O O . LEU A 1 275 ? -2.002 90.609 -10.695 1.00 23.68 275 LEU A O 1
ATOM 2274 N N . LYS A 1 276 ? -4.093 90.401 -9.890 1.00 25.41 276 LYS A N 1
ATOM 2275 C CA . LYS A 1 276 ? -4.679 90.857 -11.146 1.00 26.78 276 LYS A CA 1
ATOM 2276 C C . LYS A 1 276 ? -4.263 92.289 -11.454 1.00 23.95 276 LYS A C 1
ATOM 2277 O O . LYS A 1 276 ? -3.958 92.624 -12.605 1.00 31.24 276 LYS A O 1
ATOM 2283 N N . LYS A 1 277 ? -4.238 93.146 -10.433 1.00 29.71 277 LYS A N 1
ATOM 2284 C CA . LYS A 1 277 ? -3.905 94.551 -10.630 1.00 32.11 277 LYS A CA 1
ATOM 2285 C C . LYS A 1 277 ? -2.413 94.769 -10.848 1.00 33.71 277 LYS A C 1
ATOM 2286 O O . LYS A 1 277 ? -2.026 95.729 -11.522 1.00 27.19 277 LYS A O 1
ATOM 2292 N N . HIS A 1 278 ? -1.566 93.901 -10.300 1.00 23.77 278 HIS A N 1
ATOM 2293 C CA . HIS A 1 278 ? -0.112 94.049 -10.373 1.00 24.48 278 HIS A CA 1
ATOM 2294 C C . HIS A 1 278 ? 0.504 92.778 -10.948 1.00 29.81 278 HIS A C 1
ATOM 2295 O O . HIS A 1 278 ? 1.136 91.994 -10.228 1.00 25.57 278 HIS A O 1
ATOM 2302 N N . PRO A 1 279 ? 0.346 92.547 -12.254 1.00 32.70 279 PRO A N 1
ATOM 2303 C CA . PRO A 1 279 ? 0.903 91.318 -12.845 1.00 25.81 279 PRO A CA 1
ATOM 2304 C C . PRO A 1 279 ? 2.423 91.253 -12.810 1.00 35.24 279 PRO A C 1
ATOM 2305 O O . PRO A 1 279 ? 2.977 90.146 -12.771 1.00 32.85 279 PRO A O 1
ATOM 2309 N N A SER A 1 280 ? 3.108 92.393 -12.827 0.44 30.54 280 SER A N 1
ATOM 2310 N N B SER A 1 280 ? 3.112 92.391 -12.828 0.56 30.51 280 SER A N 1
ATOM 2311 C CA A SER A 1 280 ? 4.568 92.437 -12.748 0.44 34.54 280 SER A CA 1
ATOM 2312 C CA B SER A 1 280 ? 4.571 92.425 -12.742 0.56 34.55 280 SER A CA 1
ATOM 2313 C C A SER A 1 280 ? 4.960 93.606 -11.852 0.44 34.32 280 SER A C 1
ATOM 2314 C C B SER A 1 280 ? 4.969 93.599 -11.856 0.56 34.33 280 SER A C 1
ATOM 2315 O O A SER A 1 280 ? 5.029 94.756 -12.316 0.44 36.55 280 SER A O 1
ATOM 2316 O O B SER A 1 280 ? 5.051 94.745 -12.328 0.56 36.57 280 SER A O 1
ATOM 2321 N N . PRO A 1 281 ? 5.228 93.355 -10.568 1.00 25.75 281 PRO A N 1
ATOM 2322 C CA . PRO A 1 281 ? 5.472 94.454 -9.627 1.00 33.95 281 PRO A CA 1
ATOM 2323 C C . PRO A 1 281 ? 6.901 94.969 -9.541 1.00 30.65 281 PRO A C 1
ATOM 2324 O O . PRO A 1 281 ? 7.105 96.043 -8.958 1.00 31.58 281 PRO A O 1
ATOM 2328 N N . ALA A 1 282 ? 7.887 94.255 -10.091 1.00 37.78 282 ALA A N 1
ATOM 2329 C CA . ALA A 1 282 ? 9.283 94.601 -9.837 1.00 39.64 282 ALA A CA 1
ATOM 2330 C C . ALA A 1 282 ? 9.594 96.057 -10.160 1.00 45.37 282 ALA A C 1
ATOM 2331 O O . ALA A 1 282 ? 10.409 96.683 -9.472 1.00 40.93 282 ALA A O 1
ATOM 2333 N N . HIS A 1 283 ? 8.961 96.618 -11.190 1.00 43.76 283 HIS A N 1
ATOM 2334 C CA . HIS A 1 283 ? 9.275 97.970 -11.635 1.00 37.76 283 HIS A CA 1
ATOM 2335 C C . HIS A 1 283 ? 8.091 98.925 -11.540 1.00 43.11 283 HIS A C 1
ATOM 2336 O O . HIS A 1 283 ? 8.175 100.048 -12.051 1.00 47.78 283 HIS A O 1
ATOM 2343 N N . THR A 1 284 ? 6.997 98.520 -10.898 1.00 31.60 284 THR A N 1
ATOM 2344 C CA . THR A 1 284 ? 5.854 99.398 -10.689 1.00 30.34 284 THR A CA 1
ATOM 2345 C C . THR A 1 284 ? 5.552 99.669 -9.223 1.00 34.25 284 THR A C 1
ATOM 2346 O O . THR A 1 284 ? 5.066 100.755 -8.901 1.00 40.71 284 THR A O 1
ATOM 2350 N N . LEU A 1 285 ? 5.826 98.717 -8.330 1.00 30.36 285 LEU A N 1
ATOM 2351 C CA . LEU A 1 285 ? 5.647 98.916 -6.899 1.00 30.16 285 LEU A CA 1
ATOM 2352 C C . LEU A 1 285 ? 6.931 99.325 -6.192 1.00 28.79 285 LEU A C 1
ATOM 2353 O O . LEU A 1 285 ? 6.877 99.724 -5.023 1.00 30.31 285 LEU A O 1
ATOM 2358 N N . PHE A 1 286 ? 8.074 99.238 -6.868 1.00 31.09 286 PHE A N 1
ATOM 2359 C CA . PHE A 1 286 ? 9.362 99.586 -6.290 1.00 33.46 286 PHE A CA 1
ATOM 2360 C C . PHE A 1 286 ? 10.143 100.421 -7.293 1.00 47.32 286 PHE A C 1
ATOM 2361 O O . PHE A 1 286 ? 9.959 100.291 -8.507 1.00 42.03 286 PHE A O 1
ATOM 2369 N N . SER A 1 287 ? 11.023 101.276 -6.778 1.00 36.04 287 SER A N 1
ATOM 2370 C CA . SER A 1 287 ? 11.816 102.172 -7.611 1.00 52.00 287 SER A CA 1
ATOM 2371 C C . SER A 1 287 ? 13.290 102.008 -7.275 1.00 45.47 287 SER A C 1
ATOM 2372 O O . SER A 1 287 ? 13.685 102.137 -6.112 1.00 43.64 287 SER A O 1
ATOM 2375 N N . GLY A 1 288 ? 14.097 101.726 -8.294 1.00 40.69 288 GLY A N 1
ATOM 2376 C CA . GLY A 1 288 ? 15.523 101.550 -8.095 1.00 54.95 288 GLY A CA 1
ATOM 2377 C C . GLY A 1 288 ? 15.895 100.342 -7.267 1.00 45.96 288 GLY A C 1
ATOM 2378 O O . GLY A 1 288 ? 16.888 100.384 -6.534 1.00 48.00 288 GLY A O 1
ATOM 2379 N N . ASN A 1 289 ? 15.125 99.259 -7.365 1.00 36.88 289 ASN A N 1
ATOM 2380 C CA . ASN A 1 289 ? 15.356 98.054 -6.569 1.00 37.44 289 ASN A CA 1
ATOM 2381 C C . ASN A 1 289 ? 15.400 98.358 -5.075 1.00 27.67 289 ASN A C 1
ATOM 2382 O O . ASN A 1 289 ? 16.003 97.604 -4.302 1.00 38.91 289 ASN A O 1
ATOM 2387 N N . LYS A 1 290 ? 14.768 99.451 -4.651 1.00 24.51 290 LYS A N 1
ATOM 2388 C CA . LYS A 1 290 ? 14.755 99.845 -3.248 1.00 28.34 290 LYS A CA 1
ATOM 2389 C C . LYS A 1 290 ? 13.609 99.168 -2.507 1.00 32.21 290 LYS A C 1
ATOM 2390 O O . LYS A 1 290 ? 12.481 99.101 -3.004 1.00 26.89 290 LYS A O 1
ATOM 2396 N N . ALA A 1 291 ? 13.905 98.677 -1.309 1.00 30.32 291 ALA A N 1
ATOM 2397 C CA . ALA A 1 291 ? 12.882 98.054 -0.485 1.00 20.64 291 ALA A CA 1
ATOM 2398 C C . ALA A 1 291 ? 11.936 99.104 0.086 1.00 22.94 291 ALA A C 1
ATOM 2399 O O . ALA A 1 291 ? 12.306 100.264 0.291 1.00 25.35 291 ALA A O 1
ATOM 2401 N N . LEU A 1 292 ? 10.695 98.688 0.329 1.00 25.05 292 LEU A N 1
ATOM 2402 C CA . LEU A 1 292 ? 9.779 99.499 1.118 1.00 22.70 292 LEU A CA 1
ATOM 2403 C C . LEU A 1 292 ? 10.157 99.381 2.590 1.00 23.90 292 LEU A C 1
ATOM 2404 O O . LEU A 1 292 ? 10.271 98.273 3.121 1.00 26.50 292 LEU A O 1
ATOM 2409 N N . LEU A 1 293 ? 10.365 100.518 3.250 1.00 25.20 293 LEU A N 1
ATOM 2410 C CA . LEU A 1 293 ? 10.885 100.549 4.612 1.00 21.86 293 LEU A CA 1
ATOM 2411 C C . LEU A 1 293 ? 9.807 101.024 5.575 1.00 23.18 293 LEU A C 1
ATOM 2412 O O . LEU A 1 293 ? 9.173 102.060 5.342 1.00 25.19 293 LEU A O 1
ATOM 2417 N N . TYR A 1 294 ? 9.612 100.272 6.659 1.00 19.94 294 TYR A N 1
ATOM 2418 C CA . TYR A 1 294 ? 8.645 100.604 7.694 1.00 16.24 294 TYR A CA 1
ATOM 2419 C C . TYR A 1 294 ? 9.310 100.539 9.060 1.00 22.25 294 TYR A C 1
ATOM 2420 O O . TYR A 1 294 ? 10.116 99.643 9.332 1.00 18.50 294 TYR A O 1
ATOM 2429 N N . LYS A 1 295 ? 8.960 101.488 9.920 1.00 21.94 295 LYS A N 1
ATOM 2430 C CA . LYS A 1 295 ? 9.437 101.507 11.291 1.00 22.25 295 LYS A CA 1
ATOM 2431 C C . LYS A 1 295 ? 8.248 101.694 12.222 1.00 21.58 295 LYS A C 1
ATOM 2432 O O . LYS A 1 295 ? 7.167 102.115 11.804 1.00 20.96 295 LYS A O 1
ATOM 2438 N N . LYS A 1 296 ? 8.455 101.358 13.491 1.00 23.58 296 LYS A N 1
ATOM 2439 C CA . LYS A 1 296 ? 7.438 101.587 14.506 1.00 20.21 296 LYS A CA 1
ATOM 2440 C C . LYS A 1 296 ? 7.432 103.059 14.897 1.00 24.26 296 LYS A C 1
ATOM 2441 O O . LYS A 1 296 ? 8.491 103.651 15.126 1.00 23.97 296 LYS A O 1
ATOM 2447 N N . ASN A 1 297 ? 6.245 103.654 14.960 1.00 26.08 297 ASN A N 1
ATOM 2448 C CA . ASN A 1 297 ? 6.139 105.048 15.360 1.00 33.47 297 ASN A CA 1
ATOM 2449 C C . ASN A 1 297 ? 6.057 105.128 16.883 1.00 31.62 297 ASN A C 1
ATOM 2450 O O . ASN A 1 297 ? 6.206 104.129 17.594 1.00 25.19 297 ASN A O 1
ATOM 2455 N N . GLU A 1 298 ? 5.813 106.333 17.399 1.00 29.87 298 GLU A N 1
ATOM 2456 C CA . GLU A 1 298 ? 5.831 106.539 18.842 1.00 24.86 298 GLU A CA 1
ATOM 2457 C C . GLU A 1 298 ? 4.798 105.677 19.552 1.00 22.67 298 GLU A C 1
ATOM 2458 O O . GLU A 1 298 ? 5.033 105.231 20.680 1.00 22.57 298 GLU A O 1
ATOM 2464 N N . ASP A 1 299 ? 3.656 105.429 18.916 1.00 19.99 299 ASP A N 1
ATOM 2465 C CA . ASP A 1 299 ? 2.571 104.683 19.538 1.00 18.66 299 ASP A CA 1
ATOM 2466 C C . ASP A 1 299 ? 2.598 103.195 19.200 1.00 29.93 299 ASP A C 1
ATOM 2467 O O . ASP A 1 299 ? 1.653 102.476 19.543 1.00 22.72 299 ASP A O 1
ATOM 2472 N N . GLY A 1 300 ? 3.652 102.719 18.545 1.00 29.55 300 GLY A N 1
ATOM 2473 C CA . GLY A 1 300 ? 3.811 101.299 18.306 1.00 29.96 300 GLY A CA 1
ATOM 2474 C C . GLY A 1 300 ? 3.161 100.767 17.052 1.00 27.10 300 GLY A C 1
ATOM 2475 O O . GLY A 1 300 ? 2.999 99.547 16.926 1.00 26.32 300 GLY A O 1
ATOM 2476 N N . LEU A 1 301 ? 2.779 101.633 16.120 1.00 21.21 301 LEU A N 1
ATOM 2477 C CA . LEU A 1 301 ? 2.214 101.214 14.848 1.00 20.84 301 LEU A CA 1
ATOM 2478 C C . LEU A 1 301 ? 3.244 101.410 13.744 1.00 22.60 301 LEU A C 1
ATOM 2479 O O . LEU A 1 301 ? 4.135 102.258 13.849 1.00 23.64 301 LEU A O 1
ATOM 2484 N N . TRP A 1 302 ? 3.119 100.613 12.686 1.00 20.92 302 TRP A N 1
ATOM 2485 C CA . TRP A 1 302 ? 4.055 100.701 11.575 1.00 19.09 302 TRP A CA 1
ATOM 2486 C C . TRP A 1 302 ? 3.815 101.969 10.766 1.00 21.67 302 TRP A C 1
ATOM 2487 O O . TRP A 1 302 ? 2.672 102.362 10.519 1.00 22.33 302 TRP A O 1
ATOM 2498 N N A GLU A 1 303 ? 4.907 102.606 10.344 0.51 22.47 303 GLU A N 1
ATOM 2499 N N B GLU A 1 303 ? 4.908 102.612 10.357 0.49 22.48 303 GLU A N 1
ATOM 2500 C CA A GLU A 1 303 ? 4.843 103.793 9.504 0.51 25.86 303 GLU A CA 1
ATOM 2501 C CA B GLU A 1 303 ? 4.864 103.798 9.515 0.49 25.87 303 GLU A CA 1
ATOM 2502 C C A GLU A 1 303 ? 5.873 103.678 8.392 0.51 28.46 303 GLU A C 1
ATOM 2503 C C B GLU A 1 303 ? 5.872 103.654 8.386 0.49 28.45 303 GLU A C 1
ATOM 2504 O O A GLU A 1 303 ? 7.007 103.251 8.626 0.51 25.63 303 GLU A O 1
ATOM 2505 O O B GLU A 1 303 ? 6.992 103.181 8.599 0.49 25.65 303 GLU A O 1
ATOM 2516 N N . LYS A 1 304 ? 5.471 104.066 7.187 1.00 24.71 304 LYS A N 1
ATOM 2517 C CA . LYS A 1 304 ? 6.376 104.046 6.050 1.00 31.12 304 LYS A CA 1
ATOM 2518 C C . LYS A 1 304 ? 7.362 105.200 6.157 1.00 28.67 304 LYS A C 1
ATOM 2519 O O . LYS A 1 304 ? 7.015 106.288 6.626 1.00 33.77 304 LYS A O 1
ATOM 2525 N N . ILE A 1 305 ? 8.599 104.957 5.733 1.00 28.75 305 ILE A N 1
ATOM 2526 C CA . ILE A 1 305 ? 9.636 105.980 5.742 1.00 34.12 305 ILE A CA 1
ATOM 2527 C C . ILE A 1 305 ? 10.343 105.973 4.395 1.00 38.46 305 ILE A C 1
ATOM 2528 O O . ILE A 1 305 ? 10.459 104.935 3.737 1.00 35.60 305 ILE A O 1
ATOM 2533 N N . SER A 1 306 ? 10.816 107.147 3.984 1.00 38.57 306 SER A N 1
ATOM 2534 C CA . SER A 1 306 ? 11.506 107.288 2.707 1.00 43.18 306 SER A CA 1
ATOM 2535 C C . SER A 1 306 ? 10.611 106.871 1.545 1.00 51.51 306 SER A C 1
ATOM 2536 O O . SER A 1 306 ? 11.097 106.533 0.464 1.00 62.95 306 SER A O 1
ATOM 2539 N N . PRO B 1 2 ? 26.768 73.802 0.300 1.00 23.70 2 PRO B N 1
ATOM 2540 C CA . PRO B 1 2 ? 28.082 73.168 0.160 1.00 25.89 2 PRO B CA 1
ATOM 2541 C C . PRO B 1 2 ? 29.068 74.047 -0.606 1.00 26.97 2 PRO B C 1
ATOM 2542 O O . PRO B 1 2 ? 28.654 74.939 -1.345 1.00 26.25 2 PRO B O 1
ATOM 2546 N N . LEU B 1 3 ? 30.360 73.788 -0.425 1.00 24.47 3 LEU B N 1
ATOM 2547 C CA . LEU B 1 3 ? 31.407 74.516 -1.128 1.00 25.40 3 LEU B CA 1
ATOM 2548 C C . LEU B 1 3 ? 31.734 73.792 -2.429 1.00 30.13 3 LEU B C 1
ATOM 2549 O O . LEU B 1 3 ? 32.028 72.592 -2.421 1.00 36.56 3 LEU B O 1
ATOM 2554 N N . LEU B 1 4 ? 31.676 74.518 -3.543 1.00 26.74 4 LEU B N 1
ATOM 2555 C CA . LEU B 1 4 ? 31.835 73.933 -4.868 1.00 35.43 4 LEU B CA 1
ATOM 2556 C C . LEU B 1 4 ? 33.025 74.545 -5.594 1.00 37.85 4 LEU B C 1
ATOM 2557 O O . LEU B 1 4 ? 33.232 75.762 -5.554 1.00 27.77 4 LEU B O 1
ATOM 2562 N N . VAL B 1 5 ? 33.798 73.692 -6.264 1.00 33.70 5 VAL B N 1
ATOM 2563 C CA . VAL B 1 5 ? 34.862 74.117 -7.167 1.00 34.90 5 VAL B CA 1
ATOM 2564 C C . VAL B 1 5 ? 34.636 73.422 -8.502 1.00 39.56 5 VAL B C 1
ATOM 2565 O O . VAL B 1 5 ? 34.547 72.189 -8.556 1.00 36.83 5 VAL B O 1
ATOM 2569 N N A GLU B 1 6 ? 34.567 74.212 -9.571 0.50 40.57 6 GLU B N 1
ATOM 2570 N N B GLU B 1 6 ? 34.528 74.206 -9.572 0.50 40.59 6 GLU B N 1
ATOM 2571 C CA A GLU B 1 6 ? 34.208 73.731 -10.905 0.50 44.69 6 GLU B CA 1
ATOM 2572 C CA B GLU B 1 6 ? 34.246 73.668 -10.902 0.50 44.71 6 GLU B CA 1
ATOM 2573 C C A GLU B 1 6 ? 33.030 72.764 -10.835 0.50 48.10 6 GLU B C 1
ATOM 2574 C C B GLU B 1 6 ? 33.001 72.781 -10.885 0.50 48.11 6 GLU B C 1
ATOM 2575 O O A GLU B 1 6 ? 33.033 71.683 -11.427 0.50 45.74 6 GLU B O 1
ATOM 2576 O O B GLU B 1 6 ? 32.931 71.759 -11.571 0.50 45.85 6 GLU B O 1
ATOM 2587 N N . GLY B 1 7 ? 32.006 73.174 -10.089 1.00 37.64 7 GLY B N 1
ATOM 2588 C CA . GLY B 1 7 ? 30.771 72.425 -9.985 1.00 34.81 7 GLY B CA 1
ATOM 2589 C C . GLY B 1 7 ? 30.826 71.183 -9.124 1.00 33.15 7 GLY B C 1
ATOM 2590 O O . GLY B 1 7 ? 29.775 70.579 -8.874 1.00 42.12 7 GLY B O 1
ATOM 2591 N N . ARG B 1 8 ? 32.004 70.774 -8.668 1.00 38.01 8 ARG B N 1
ATOM 2592 C CA . ARG B 1 8 ? 32.151 69.622 -7.793 1.00 44.02 8 ARG B CA 1
ATOM 2593 C C . ARG B 1 8 ? 32.302 70.086 -6.350 1.00 44.66 8 ARG B C 1
ATOM 2594 O O . ARG B 1 8 ? 32.750 71.204 -6.084 1.00 33.17 8 ARG B O 1
ATOM 2602 N N . ARG B 1 9 ? 31.923 69.218 -5.417 1.00 37.76 9 ARG B N 1
ATOM 2603 C CA . ARG B 1 9 ? 32.009 69.571 -4.008 1.00 43.59 9 ARG B CA 1
ATOM 2604 C C . ARG B 1 9 ? 33.410 69.310 -3.472 1.00 45.24 9 ARG B C 1
ATOM 2605 O O . ARG B 1 9 ? 34.063 68.329 -3.839 1.00 47.35 9 ARG B O 1
ATOM 2613 N N . VAL B 1 10 ? 33.865 70.201 -2.603 1.00 36.13 10 VAL B N 1
ATOM 2614 C CA . VAL B 1 10 ? 35.166 70.061 -1.963 1.00 40.83 10 VAL B CA 1
ATOM 2615 C C . VAL B 1 10 ? 35.045 69.095 -0.794 1.00 47.61 10 VAL B C 1
ATOM 2616 O O . VAL B 1 10 ? 34.058 69.114 -0.049 1.00 52.36 10 VAL B O 1
ATOM 2620 N N . ARG B 1 11 ? 36.051 68.241 -0.631 1.00 43.14 11 ARG B N 1
ATOM 2621 C CA . ARG B 1 11 ? 36.106 67.297 0.477 1.00 49.77 11 ARG B CA 1
ATOM 2622 C C . ARG B 1 11 ? 37.065 67.833 1.531 1.00 52.96 11 ARG B C 1
ATOM 2623 O O . ARG B 1 11 ? 38.262 67.989 1.266 1.00 56.90 11 ARG B O 1
ATOM 2631 N N . LEU B 1 12 ? 36.538 68.120 2.713 1.00 47.56 12 LEU B N 1
ATOM 2632 C CA . LEU B 1 12 ? 37.317 68.631 3.825 1.00 49.76 12 LEU B CA 1
ATOM 2633 C C . LEU B 1 12 ? 37.496 67.559 4.890 1.00 43.88 12 LEU B C 1
ATOM 2634 O O . LEU B 1 12 ? 36.693 66.625 4.992 1.00 55.15 12 LEU B O 1
ATOM 2639 N N . PRO B 1 13 ? 38.549 67.662 5.712 1.00 43.42 13 PRO B N 1
ATOM 2640 C CA . PRO B 1 13 ? 39.503 68.771 5.638 1.00 48.47 13 PRO B CA 1
ATOM 2641 C C . PRO B 1 13 ? 40.620 68.540 4.624 1.00 56.50 13 PRO B C 1
ATOM 2642 O O . PRO B 1 13 ? 40.834 67.413 4.178 1.00 53.87 13 PRO B O 1
ATOM 2646 N N . GLN B 1 14 ? 41.317 69.614 4.265 1.00 44.92 14 GLN B N 1
ATOM 2647 C CA . GLN B 1 14 ? 42.523 69.535 3.453 1.00 50.29 14 GLN B CA 1
ATOM 2648 C C . GLN B 1 14 ? 43.146 70.920 3.386 1.00 55.20 14 GLN B C 1
ATOM 2649 O O . GLN B 1 14 ? 42.443 71.934 3.447 1.00 46.55 14 GLN B O 1
ATOM 2655 N N . SER B 1 15 ? 44.471 70.949 3.275 1.00 45.01 15 SER B N 1
ATOM 2656 C CA . SER B 1 15 ? 45.189 72.215 3.268 1.00 43.97 15 SER B CA 1
ATOM 2657 C C . SER B 1 15 ? 44.796 73.048 2.055 1.00 33.23 15 SER B C 1
ATOM 2658 O O . SER B 1 15 ? 44.374 72.523 1.020 1.00 37.46 15 SER B O 1
ATOM 2661 N N . ALA B 1 16 ? 44.939 74.367 2.193 1.00 37.86 16 ALA B N 1
ATOM 2662 C CA . ALA B 1 16 ? 44.696 75.255 1.061 1.00 42.69 16 ALA B CA 1
ATOM 2663 C C . ALA B 1 16 ? 45.599 74.904 -0.113 1.00 38.65 16 ALA B C 1
ATOM 2664 O O . ALA B 1 16 ? 45.176 74.967 -1.273 1.00 31.13 16 ALA B O 1
ATOM 2666 N N . GLY B 1 17 ? 46.848 74.525 0.169 1.00 39.44 17 GLY B N 1
ATOM 2667 C CA . GLY B 1 17 ? 47.748 74.130 -0.903 1.00 42.35 17 GLY B CA 1
ATOM 2668 C C . GLY B 1 17 ? 47.243 72.925 -1.673 1.00 39.90 17 GLY B C 1
ATOM 2669 O O . GLY B 1 17 ? 47.205 72.930 -2.905 1.00 38.15 17 GLY B O 1
ATOM 2670 N N . ASP B 1 18 ? 46.849 71.871 -0.953 1.00 43.50 18 ASP B N 1
ATOM 2671 C CA . ASP B 1 18 ? 46.302 70.692 -1.618 1.00 37.91 18 ASP B CA 1
ATOM 2672 C C . ASP B 1 18 ? 45.053 71.032 -2.418 1.00 43.89 18 ASP B C 1
ATOM 2673 O O . ASP B 1 18 ? 44.816 70.448 -3.483 1.00 34.73 18 ASP B O 1
ATOM 2678 N N . LEU B 1 19 ? 44.245 71.972 -1.926 1.00 36.67 19 LEU B N 1
ATOM 2679 C CA . LEU B 1 19 ? 43.01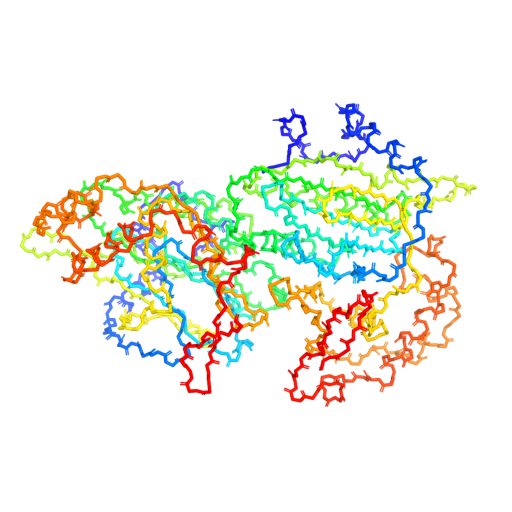8 72.334 -2.626 1.00 37.89 19 LEU B CA 1
ATOM 2680 C C . LEU B 1 19 ? 43.320 73.037 -3.944 1.00 38.29 19 LEU B C 1
ATOM 2681 O O . LEU B 1 19 ? 42.666 72.773 -4.960 1.00 37.72 19 LEU B O 1
ATOM 2686 N N . VAL B 1 20 ? 44.309 73.929 -3.949 1.00 36.20 20 VAL B N 1
ATOM 2687 C CA . VAL B 1 20 ? 44.622 74.690 -5.154 1.00 35.92 20 VAL B CA 1
ATOM 2688 C C . VAL B 1 20 ? 45.356 73.826 -6.171 1.00 38.48 20 VAL B C 1
ATOM 2689 O O . VAL B 1 20 ? 45.067 73.883 -7.372 1.00 39.91 20 VAL B O 1
ATOM 2693 N N . ARG B 1 21 ? 46.315 73.015 -5.717 1.00 38.84 21 ARG B N 1
ATOM 2694 C CA . ARG B 1 21 ? 47.017 72.122 -6.632 1.00 44.40 21 ARG B CA 1
ATOM 2695 C C . ARG B 1 21 ? 46.073 71.143 -7.316 1.00 45.26 21 ARG B C 1
ATOM 2696 O O . ARG B 1 21 ? 46.423 70.592 -8.366 1.00 55.35 21 ARG B O 1
ATOM 2704 N N . ALA B 1 22 ? 44.887 70.918 -6.753 1.00 37.97 22 ALA B N 1
ATOM 2705 C CA . ALA B 1 22 ? 43.916 70.006 -7.338 1.00 39.64 22 ALA B CA 1
ATOM 2706 C C . ALA B 1 22 ? 42.976 70.682 -8.327 1.00 41.04 22 ALA B C 1
ATOM 2707 O O . ALA B 1 22 ? 42.261 69.980 -9.052 1.00 39.75 22 ALA B O 1
ATOM 2709 N N . HIS B 1 23 ? 42.960 72.012 -8.386 1.00 35.37 23 HIS B N 1
ATOM 2710 C CA . HIS B 1 23 ? 42.020 72.746 -9.233 1.00 37.52 23 HIS B CA 1
ATOM 2711 C C . HIS B 1 23 ? 42.758 73.856 -9.973 1.00 37.70 23 HIS B C 1
ATOM 2712 O O . HIS B 1 23 ? 43.025 74.925 -9.400 1.00 34.49 23 HIS B O 1
ATOM 2719 N N . PRO B 1 24 ? 43.084 73.646 -11.246 1.00 36.77 24 PRO B N 1
ATOM 2720 C CA . PRO B 1 24 ? 43.886 74.624 -11.999 1.00 33.08 24 PRO B CA 1
ATOM 2721 C C . PRO B 1 24 ? 43.294 76.022 -11.937 1.00 36.38 24 PRO B C 1
ATOM 2722 O O . PRO B 1 24 ? 44.034 77.002 -11.758 1.00 32.07 24 PRO B O 1
ATOM 2726 N N . PRO B 1 25 ? 41.975 76.171 -12.105 1.00 39.17 25 PRO B N 1
ATOM 2727 C CA . PRO B 1 25 ? 41.404 77.529 -12.069 1.00 37.50 25 PRO B CA 1
ATOM 2728 C C . PRO B 1 25 ? 41.676 78.252 -10.761 1.00 33.49 25 PRO B C 1
ATOM 2729 O O . PRO B 1 25 ? 41.955 79.458 -10.769 1.00 28.96 25 PRO B O 1
ATOM 2733 N N . LEU B 1 26 ? 41.603 77.546 -9.631 1.00 31.93 26 LEU B N 1
ATOM 2734 C CA . LEU B 1 26 ? 41.966 78.156 -8.356 1.00 25.19 26 LEU B CA 1
ATOM 2735 C C . LEU B 1 26 ? 43.433 78.562 -8.345 1.00 35.46 26 LEU B C 1
ATOM 2736 O O . LEU B 1 26 ? 43.782 79.668 -7.918 1.00 28.41 26 LEU B O 1
ATOM 2741 N N . GLU B 1 27 ? 44.312 77.670 -8.808 1.00 27.15 27 GLU B N 1
ATOM 2742 C CA . GLU B 1 27 ? 45.736 77.984 -8.820 1.00 33.41 27 GLU B CA 1
ATOM 2743 C C . GLU B 1 27 ? 46.020 79.219 -9.664 1.00 29.32 27 GLU B C 1
ATOM 2744 O O . GLU B 1 27 ? 46.832 80.069 -9.280 1.00 34.59 27 GLU B O 1
ATOM 2750 N N . GLU B 1 28 ? 45.353 79.343 -10.813 1.00 38.14 28 GLU B N 1
ATOM 2751 C CA . GLU B 1 28 ? 45.602 80.485 -11.687 1.00 32.84 28 GLU B CA 1
ATOM 2752 C C . GLU B 1 28 ? 45.140 81.788 -11.046 1.00 33.33 28 GLU B C 1
ATOM 2753 O O . GLU B 1 28 ? 45.830 82.810 -11.139 1.00 31.84 28 GLU B O 1
ATOM 2759 N N . ARG B 1 29 ? 43.974 81.781 -10.394 1.00 33.39 29 ARG B N 1
ATOM 2760 C CA . ARG B 1 29 ? 43.489 83.005 -9.764 1.00 29.34 29 ARG B CA 1
ATOM 2761 C C . ARG B 1 29 ? 44.412 83.452 -8.637 1.00 21.10 29 ARG B C 1
ATOM 2762 O O . ARG B 1 29 ? 44.680 84.650 -8.485 1.00 32.81 29 ARG B O 1
ATOM 2770 N N . ALA B 1 30 ? 44.908 82.508 -7.836 1.00 30.66 30 ALA B N 1
ATOM 2771 C CA . ALA B 1 30 ? 45.866 82.865 -6.794 1.00 28.91 30 ALA B CA 1
ATOM 2772 C C . ALA B 1 30 ? 47.123 83.473 -7.402 1.00 32.60 30 ALA B C 1
ATOM 2773 O O . ALA B 1 30 ? 47.605 84.520 -6.953 1.00 29.71 30 ALA B O 1
ATOM 2775 N N . ARG B 1 31 ? 47.660 82.833 -8.444 1.00 32.60 31 ARG B N 1
ATOM 2776 C CA . ARG B 1 31 ? 48.853 83.357 -9.101 1.00 40.38 31 ARG B CA 1
ATOM 2777 C C . ARG B 1 31 ? 48.613 84.759 -9.648 1.00 28.68 31 ARG B C 1
ATOM 2778 O O . ARG B 1 31 ? 49.455 85.650 -9.485 1.00 31.25 31 ARG B O 1
ATOM 2786 N N . LEU B 1 32 ? 47.466 84.977 -10.296 1.00 31.67 32 LEU B N 1
ATOM 2787 C CA . LEU B 1 32 ? 47.158 86.302 -10.827 1.00 25.55 32 LEU B CA 1
ATOM 2788 C C . LEU B 1 32 ? 47.004 87.326 -9.711 1.00 33.86 32 LEU B C 1
ATOM 2789 O O . LEU B 1 32 ? 47.461 88.467 -9.841 1.00 25.16 32 LEU B O 1
ATOM 2794 N N . LEU B 1 33 ? 46.350 86.944 -8.614 1.00 31.28 33 LEU B N 1
ATOM 2795 C CA . LEU B 1 33 ? 46.139 87.888 -7.522 1.00 30.31 33 LEU B CA 1
ATOM 2796 C C . LEU B 1 33 ? 47.467 88.338 -6.928 1.00 20.91 33 LEU B C 1
ATOM 2797 O O . LEU B 1 33 ? 47.720 89.539 -6.778 1.00 29.70 33 LEU B O 1
ATOM 2802 N N . ARG B 1 34 ? 48.335 87.383 -6.584 1.00 28.51 34 ARG B N 1
ATOM 2803 C CA . ARG B 1 34 ? 49.631 87.742 -6.018 1.00 32.48 34 ARG B CA 1
ATOM 2804 C C . ARG B 1 34 ? 50.422 88.637 -6.965 1.00 39.03 34 ARG B C 1
ATOM 2805 O O . ARG B 1 34 ? 51.096 89.576 -6.525 1.00 39.83 34 ARG B O 1
ATOM 2813 N N . GLY B 1 35 ? 50.351 88.363 -8.267 1.00 34.37 35 GLY B N 1
ATOM 2814 C CA . GLY B 1 35 ? 51.114 89.114 -9.249 1.00 43.94 35 GLY B CA 1
ATOM 2815 C C . GLY B 1 35 ? 50.641 90.529 -9.507 1.00 47.33 35 GLY B C 1
ATOM 2816 O O . GLY B 1 35 ? 51.294 91.250 -10.267 1.00 41.17 35 GLY B O 1
ATOM 2817 N N . GLN B 1 36 ? 49.533 90.952 -8.904 1.00 37.39 36 GLN B N 1
ATOM 2818 C CA . GLN B 1 36 ? 49.031 92.302 -9.118 1.00 33.48 36 GLN B CA 1
ATOM 2819 C C . GLN B 1 36 ? 49.873 93.327 -8.368 1.00 33.53 36 GLN B C 1
ATOM 2820 O O . GLN B 1 36 ? 50.477 93.032 -7.333 1.00 37.23 36 GLN B O 1
ATOM 2826 N N . SER B 1 37 ? 49.904 94.544 -8.903 1.00 32.12 37 SER B N 1
ATOM 2827 C CA . SER B 1 37 ? 50.490 95.675 -8.201 1.00 38.10 37 SER B CA 1
ATOM 2828 C C . SER B 1 37 ? 49.437 96.301 -7.296 1.00 33.86 37 SER B C 1
ATOM 2829 O O . SER B 1 37 ? 48.264 96.403 -7.665 1.00 39.32 37 SER B O 1
ATOM 2832 N N . VAL B 1 38 ? 49.863 96.715 -6.105 1.00 27.60 38 VAL B N 1
ATOM 2833 C CA . VAL B 1 38 ? 48.929 97.207 -5.098 1.00 27.77 38 VAL B CA 1
ATOM 2834 C C . VAL B 1 38 ? 48.358 98.547 -5.543 1.00 38.93 38 VAL B C 1
ATOM 2835 O O . VAL B 1 38 ? 49.100 99.499 -5.813 1.00 38.54 38 VAL B O 1
ATOM 2839 N N . GLN B 1 39 ? 47.032 98.629 -5.616 1.00 30.82 39 GLN B N 1
ATOM 2840 C CA . GLN B 1 39 ? 46.363 99.881 -5.940 1.00 30.15 39 GLN B CA 1
ATOM 2841 C C . GLN B 1 39 ? 46.177 100.722 -4.686 1.00 28.76 39 GLN B C 1
ATOM 2842 O O . GLN B 1 39 ? 45.669 100.236 -3.671 1.00 35.14 39 GLN B O 1
ATOM 2848 N N . GLN B 1 40 ? 46.591 101.985 -4.756 1.00 29.97 40 GLN B N 1
ATOM 2849 C CA . GLN B 1 40 ? 46.300 102.945 -3.696 1.00 33.26 40 GLN B CA 1
ATOM 2850 C C . GLN B 1 40 ? 44.898 103.494 -3.934 1.00 40.74 40 GLN B C 1
ATOM 2851 O O . GLN B 1 40 ? 44.689 104.308 -4.839 1.00 37.29 40 GLN B O 1
ATOM 2857 N N . VAL B 1 41 ? 43.934 103.042 -3.136 1.00 30.75 41 VAL B N 1
ATOM 2858 C CA . VAL B 1 41 ? 42.529 103.381 -3.330 1.00 36.39 41 VAL B CA 1
ATOM 2859 C C . VAL B 1 41 ? 42.176 104.553 -2.427 1.00 29.18 41 VAL B C 1
ATOM 2860 O O . VAL B 1 41 ? 42.385 104.495 -1.208 1.00 29.83 41 VAL B O 1
ATOM 2864 N N . GLY B 1 42 ? 41.637 105.617 -3.025 1.00 32.03 42 GLY B N 1
ATOM 2865 C CA . GLY B 1 42 ? 41.287 106.806 -2.286 1.00 29.97 42 GLY B CA 1
ATOM 2866 C C . GLY B 1 42 ? 39.926 106.694 -1.636 1.00 31.61 42 GLY B C 1
ATOM 2867 O O . GLY B 1 42 ? 39.211 105.691 -1.763 1.00 32.20 42 GLY B O 1
ATOM 2868 N N . PRO B 1 43 ? 39.546 107.754 -0.918 1.00 31.44 43 PRO B N 1
ATOM 2869 C CA . PRO B 1 43 ? 38.296 107.703 -0.144 1.00 30.67 43 PRO B CA 1
ATOM 2870 C C . PRO B 1 43 ? 37.033 107.827 -0.980 1.00 36.50 43 PRO B C 1
ATOM 2871 O O . PRO B 1 43 ? 35.955 107.482 -0.480 1.00 27.46 43 PRO B O 1
ATOM 2875 N N . GLN B 1 44 ? 37.120 108.305 -2.221 1.00 26.43 44 GLN B N 1
ATOM 2876 C CA . GLN B 1 44 ? 35.921 108.554 -3.014 1.00 32.79 44 GLN B CA 1
ATOM 2877 C C . GLN B 1 44 ? 35.148 107.263 -3.254 1.00 22.53 44 GLN B C 1
ATOM 2878 O O . GLN B 1 44 ? 35.646 106.340 -3.908 1.00 29.52 44 GLN B O 1
ATOM 2884 N N . GLY B 1 45 ? 33.922 107.206 -2.735 1.00 28.15 45 GLY B N 1
ATOM 2885 C CA . GLY B 1 45 ? 33.086 106.035 -2.913 1.00 33.43 45 GLY B CA 1
ATOM 2886 C C . GLY B 1 45 ? 33.553 104.804 -2.173 1.00 29.16 45 GLY B C 1
ATOM 2887 O O . GLY B 1 45 ? 33.078 103.702 -2.458 1.00 23.41 45 GLY B O 1
ATOM 2888 N N . LEU B 1 46 ? 34.468 104.960 -1.225 1.00 28.14 46 LEU B N 1
ATOM 2889 C CA . LEU B 1 46 ? 35.058 103.840 -0.508 1.00 25.32 46 LEU B CA 1
ATOM 2890 C C . LEU B 1 46 ? 34.348 103.614 0.819 1.00 25.44 46 LEU B C 1
ATOM 2891 O O . LEU B 1 46 ? 33.985 104.568 1.514 1.00 23.35 46 LEU B O 1
ATOM 2896 N N . LEU B 1 47 ? 34.146 102.343 1.160 1.00 25.66 47 LEU B N 1
ATOM 2897 C CA . LEU B 1 47 ? 33.748 101.933 2.503 1.00 22.56 47 LEU B CA 1
ATOM 2898 C C . LEU B 1 47 ? 34.826 100.992 3.017 1.00 21.10 47 LEU B C 1
ATOM 2899 O O . LEU B 1 47 ? 34.919 99.843 2.569 1.00 26.02 47 LEU B O 1
ATOM 2904 N N . TYR B 1 48 ? 35.652 101.487 3.931 1.00 19.82 48 TYR B N 1
ATOM 2905 C CA . TYR B 1 48 ? 36.736 100.700 4.499 1.00 26.32 48 TYR B CA 1
ATOM 2906 C C . TYR B 1 48 ? 36.227 99.916 5.702 1.00 19.01 48 TYR B C 1
ATOM 2907 O O . TYR B 1 48 ? 35.587 100.480 6.595 1.00 24.00 48 TYR B O 1
ATOM 2916 N N . VAL B 1 49 ? 36.522 98.620 5.722 1.00 21.42 49 VAL B N 1
ATOM 2917 C CA . VAL B 1 49 ? 36.051 97.711 6.761 1.00 21.88 49 VAL B CA 1
ATOM 2918 C C . VAL B 1 49 ? 37.245 97.313 7.616 1.00 22.41 49 VAL B C 1
ATOM 2919 O O . VAL B 1 49 ? 38.228 96.764 7.103 1.00 21.02 49 VAL B O 1
ATOM 2923 N N . GLN B 1 50 ? 37.162 97.592 8.916 1.00 24.64 50 GLN B N 1
ATOM 2924 C CA . GLN B 1 50 ? 38.238 97.252 9.834 1.00 22.55 50 GLN B CA 1
ATOM 2925 C C . GLN B 1 50 ? 38.189 95.773 10.206 1.00 25.49 50 GLN B C 1
ATOM 2926 O O . GLN B 1 50 ? 37.231 95.054 9.912 1.00 19.96 50 GLN B O 1
ATOM 2932 N N . GLN B 1 51 ? 39.247 95.328 10.881 1.00 20.42 51 GLN B N 1
ATOM 2933 C CA . GLN B 1 51 ? 39.250 94.008 11.494 1.00 26.06 51 GLN B CA 1
ATOM 2934 C C . GLN B 1 51 ? 37.996 93.812 12.337 1.00 21.72 51 GLN B C 1
ATOM 2935 O O . GLN B 1 51 ? 37.537 94.730 13.021 1.00 21.09 51 GLN B O 1
ATOM 2941 N N . ARG B 1 52 ? 37.436 92.605 12.265 1.00 24.19 52 ARG B N 1
ATOM 2942 C CA . ARG B 1 52 ? 36.243 92.222 13.023 1.00 19.76 52 ARG B CA 1
ATOM 2943 C C . ARG B 1 52 ? 35.041 93.103 12.691 1.00 20.74 52 ARG B C 1
ATOM 2944 O O . ARG B 1 52 ? 34.154 93.308 13.526 1.00 21.52 52 ARG B O 1
ATOM 2952 N N . GLU B 1 53 ? 34.995 93.626 11.472 1.00 17.69 53 GLU B N 1
ATOM 2953 C CA . GLU B 1 53 ? 33.833 94.337 10.965 1.00 20.42 53 GLU B CA 1
ATOM 2954 C C . GLU B 1 53 ? 33.357 93.680 9.678 1.00 20.42 53 GLU B C 1
ATOM 2955 O O . GLU B 1 53 ? 34.096 92.944 9.020 1.00 19.75 53 GLU B O 1
ATOM 2961 N N . LEU B 1 54 ? 32.109 93.968 9.323 1.00 20.32 54 LEU B N 1
ATOM 2962 C CA . LEU B 1 54 ? 31.495 93.451 8.110 1.00 22.49 54 LEU B CA 1
ATOM 2963 C C . LEU B 1 54 ? 30.664 94.551 7.471 1.00 17.11 54 LEU B C 1
ATOM 2964 O O . LEU B 1 54 ? 30.062 95.377 8.162 1.00 19.22 54 LEU B O 1
ATOM 2969 N N . ALA B 1 55 ? 30.636 94.551 6.141 1.00 17.80 55 ALA B N 1
ATOM 2970 C CA . ALA B 1 55 ? 29.813 95.476 5.378 1.00 18.04 55 ALA B CA 1
ATOM 2971 C C . ALA B 1 55 ? 29.206 94.740 4.194 1.00 22.68 55 ALA B C 1
ATOM 2972 O O . ALA B 1 55 ? 29.877 93.933 3.545 1.00 21.64 55 ALA B O 1
ATOM 2974 N N . VAL B 1 56 ? 27.935 95.017 3.919 1.00 21.56 56 VAL B N 1
ATOM 2975 C CA . VAL B 1 56 ? 27.251 94.461 2.759 1.00 19.96 56 VAL B CA 1
ATOM 2976 C C . VAL B 1 56 ? 26.540 95.588 2.025 1.00 22.47 56 VAL B C 1
ATOM 2977 O O . VAL B 1 56 ? 25.898 96.443 2.646 1.00 22.53 56 VAL B O 1
ATOM 2981 N N . THR B 1 57 ? 26.669 95.591 0.701 1.00 17.62 57 THR B N 1
ATOM 2982 C CA . THR B 1 57 ? 25.998 96.561 -0.154 1.00 21.30 57 THR B CA 1
ATOM 2983 C C . THR B 1 57 ? 25.719 95.890 -1.496 1.00 31.42 57 THR B C 1
ATOM 2984 O O . THR B 1 57 ? 25.929 94.683 -1.662 1.00 28.59 57 THR B O 1
ATOM 2988 N N . SER B 1 58 ? 25.237 96.669 -2.457 1.00 29.71 58 SER B N 1
ATOM 2989 C CA . SER B 1 58 ? 24.947 96.148 -3.786 1.00 29.50 58 SER B CA 1
ATOM 2990 C C . SER B 1 58 ? 24.924 97.315 -4.761 1.00 30.51 58 SER B C 1
ATOM 2991 O O . SER B 1 58 ? 24.949 98.483 -4.348 1.00 29.58 58 SER B O 1
ATOM 2994 N N . PRO B 1 59 ? 24.880 97.034 -6.066 1.00 30.87 59 PRO B N 1
ATOM 2995 C CA . PRO B 1 59 ? 24.812 98.127 -7.050 1.00 27.87 59 PRO B CA 1
ATOM 2996 C C . PRO B 1 59 ? 23.622 99.054 -6.861 1.00 35.80 59 PRO B C 1
ATOM 2997 O O . PRO B 1 59 ? 23.687 100.208 -7.300 1.00 37.69 59 PRO B O 1
ATOM 3001 N N . LYS B 1 60 ? 22.537 98.595 -6.228 1.00 35.66 60 LYS B N 1
ATOM 3002 C CA . LYS B 1 60 ? 21.416 99.492 -5.961 1.00 37.60 60 LYS B CA 1
ATOM 3003 C C . LYS B 1 60 ? 21.845 100.705 -5.148 1.00 37.51 60 LYS B C 1
ATOM 3004 O O . LYS B 1 60 ? 21.188 101.750 -5.216 1.00 34.41 60 LYS B O 1
ATOM 3010 N N . ASP B 1 61 ? 22.927 100.587 -4.380 1.00 32.65 61 ASP B N 1
ATOM 3011 C CA . ASP B 1 61 ? 23.489 101.692 -3.607 1.00 30.73 61 ASP B CA 1
ATOM 3012 C C . ASP B 1 61 ? 24.604 102.315 -4.440 1.00 41.36 61 ASP B C 1
ATOM 3013 O O . ASP B 1 61 ? 25.716 101.785 -4.508 1.00 35.82 61 ASP B O 1
ATOM 3018 N N . GLY B 1 62 ? 24.304 103.449 -5.069 1.00 30.82 62 GLY B N 1
ATOM 3019 C CA . GLY B 1 62 ? 25.283 104.116 -5.905 1.00 46.38 62 GLY B CA 1
ATOM 3020 C C . GLY B 1 62 ? 26.370 104.862 -5.164 1.00 52.74 62 GLY B C 1
ATOM 3021 O O . GLY B 1 62 ? 27.360 105.258 -5.788 1.00 43.47 62 GLY B O 1
ATOM 3022 N N . SER B 1 63 ? 26.220 105.058 -3.850 1.00 29.15 63 SER B N 1
ATOM 3023 C CA . SER B 1 63 ? 27.183 105.855 -3.100 1.00 35.55 63 SER B CA 1
ATOM 3024 C C . SER B 1 63 ? 28.453 105.085 -2.761 1.00 30.49 63 SER B C 1
ATOM 3025 O O . SER B 1 63 ? 29.481 105.711 -2.483 1.00 28.15 63 SER B O 1
ATOM 3028 N N . ILE B 1 64 ? 28.410 103.756 -2.777 1.00 28.10 64 ILE B N 1
ATOM 3029 C CA . ILE B 1 64 ? 29.567 102.924 -2.469 1.00 26.75 64 ILE B CA 1
ATOM 3030 C C . ILE B 1 64 ? 29.949 102.157 -3.725 1.00 28.98 64 ILE B C 1
ATOM 3031 O O . ILE B 1 64 ? 29.160 101.349 -4.230 1.00 29.33 64 ILE B O 1
ATOM 3036 N N . SER B 1 65 ? 31.160 102.407 -4.224 1.00 26.05 65 SER B N 1
ATOM 3037 C CA . SER B 1 65 ? 31.677 101.694 -5.381 1.00 22.43 65 SER B CA 1
ATOM 3038 C C . SER B 1 65 ? 32.770 100.693 -5.037 1.00 21.82 65 SER B C 1
ATOM 3039 O O . SER B 1 65 ? 33.074 99.830 -5.866 1.00 26.07 65 SER B O 1
ATOM 3042 N N . ILE B 1 66 ? 33.357 100.777 -3.845 1.00 22.26 66 ILE B N 1
ATOM 3043 C CA . ILE B 1 66 ? 34.471 99.917 -3.462 1.00 27.48 66 ILE B CA 1
ATOM 3044 C C . ILE B 1 66 ? 34.358 99.574 -1.983 1.00 27.27 66 ILE B C 1
ATOM 3045 O O . ILE B 1 66 ? 34.201 100.466 -1.143 1.00 22.80 66 ILE B O 1
ATOM 3050 N N . LEU B 1 67 ? 34.439 98.284 -1.669 1.00 21.02 67 LEU B N 1
ATOM 3051 C CA . LEU B 1 67 ? 34.663 97.812 -0.311 1.00 19.32 67 LEU B CA 1
ATOM 3052 C C . LEU B 1 67 ? 36.108 97.347 -0.194 1.00 18.27 67 LEU B C 1
ATOM 3053 O O . LEU B 1 67 ? 36.663 96.779 -1.139 1.00 26.44 67 LEU B O 1
ATOM 3058 N N . GLY B 1 68 ? 36.716 97.588 0.962 1.00 20.23 68 GLY B N 1
ATOM 3059 C CA . GLY B 1 68 ? 38.105 97.215 1.145 1.00 22.69 68 GLY B CA 1
ATOM 3060 C C . GLY B 1 68 ? 38.459 97.005 2.600 1.00 22.89 68 GLY B C 1
ATOM 3061 O O . GLY B 1 68 ? 37.757 97.455 3.512 1.00 25.51 68 GLY B O 1
ATOM 3062 N N . SER B 1 69 ? 39.568 96.298 2.802 1.00 20.07 69 SER B N 1
ATOM 3063 C CA . SER B 1 69 ? 40.170 96.143 4.116 1.00 23.10 69 SER B CA 1
ATOM 3064 C C . SER B 1 69 ? 41.656 95.875 3.927 1.00 29.35 69 SER B C 1
ATOM 3065 O O . SER B 1 69 ? 42.093 95.407 2.871 1.00 20.66 69 SER B O 1
ATOM 3068 N N . ASP B 1 70 ? 42.431 96.177 4.967 1.00 23.36 70 ASP B N 1
ATOM 3069 C CA . ASP B 1 70 ? 43.883 96.159 4.880 1.00 26.24 70 ASP B CA 1
ATOM 3070 C C . ASP B 1 70 ? 44.451 95.590 6.175 1.00 33.56 70 ASP B C 1
ATOM 3071 O O . ASP B 1 70 ? 43.713 95.223 7.094 1.00 27.89 70 ASP B O 1
ATOM 3076 N N . ASP B 1 71 ? 45.780 95.505 6.239 1.00 29.46 71 ASP B N 1
ATOM 3077 C CA . ASP B 1 71 ? 46.502 95.130 7.454 1.00 29.68 71 ASP B CA 1
ATOM 3078 C C . ASP B 1 71 ? 46.236 93.690 7.882 1.00 33.87 71 ASP B C 1
ATOM 3079 O O . ASP B 1 71 ? 46.384 93.357 9.062 1.00 36.66 71 ASP B O 1
ATOM 3084 N N . ALA B 1 72 ? 45.846 92.820 6.955 1.00 24.88 72 ALA B N 1
ATOM 3085 C CA . ALA B 1 72 ? 45.632 91.419 7.285 1.00 27.07 72 ALA B CA 1
ATOM 3086 C C . ALA B 1 72 ? 46.970 90.692 7.371 1.00 27.29 72 ALA B C 1
ATOM 3087 O O . ALA B 1 72 ? 47.778 90.751 6.439 1.00 33.19 72 ALA B O 1
ATOM 3089 N N . THR B 1 73 ? 47.212 90.017 8.498 1.00 21.77 73 THR B N 1
ATOM 3090 C CA . THR B 1 73 ? 48.411 89.208 8.654 1.00 28.10 73 THR B CA 1
ATOM 3091 C C . THR B 1 73 ? 47.972 87.761 8.739 1.00 31.16 73 THR B C 1
ATOM 3092 O O . THR B 1 73 ? 47.896 87.074 7.700 1.00 32.26 73 THR B O 1
ATOM 3096 N N . THR B 1 74 ? 47.678 87.232 9.928 1.00 30.61 74 THR B N 1
ATOM 3097 C CA . THR B 1 74 ? 47.037 85.927 10.013 1.00 32.55 74 THR B CA 1
ATOM 3098 C C . THR B 1 74 ? 45.571 85.994 9.608 1.00 34.28 74 THR B C 1
ATOM 3099 O O . THR B 1 74 ? 44.998 84.972 9.214 1.00 34.94 74 THR B O 1
ATOM 3103 N N . CYS B 1 75 ? 44.966 87.176 9.685 1.00 29.57 75 CYS B N 1
ATOM 3104 C CA . CYS B 1 75 ? 43.551 87.342 9.404 1.00 30.49 75 CYS B CA 1
ATOM 3105 C C . CYS B 1 75 ? 43.234 86.978 7.955 1.00 36.27 75 CYS B C 1
ATOM 3106 O O . CYS B 1 75 ? 44.104 86.965 7.080 1.00 31.93 75 CYS B O 1
ATOM 3109 N N . HIS B 1 76 ? 41.959 86.687 7.710 1.00 25.56 76 HIS B N 1
ATOM 3110 C CA . HIS B 1 76 ? 41.446 86.435 6.371 1.00 25.74 76 HIS B CA 1
ATOM 3111 C C . HIS B 1 76 ? 40.419 87.501 6.024 1.00 28.30 76 HIS B C 1
ATOM 3112 O O . HIS B 1 76 ? 39.557 87.830 6.847 1.00 22.20 76 HIS B O 1
ATOM 3119 N N . ILE B 1 77 ? 40.521 88.044 4.819 1.00 21.63 77 ILE B N 1
ATOM 3120 C CA . ILE B 1 77 ? 39.487 88.908 4.265 1.00 18.09 77 ILE B CA 1
ATOM 3121 C C . ILE B 1 77 ? 38.566 88.044 3.415 1.00 19.63 77 ILE B C 1
ATOM 3122 O O . ILE B 1 77 ? 39.033 87.241 2.597 1.00 23.19 77 ILE B O 1
ATOM 3127 N N . VAL B 1 78 ? 37.261 88.186 3.620 1.00 19.59 78 VAL B N 1
ATOM 3128 C CA . VAL B 1 78 ? 36.266 87.334 2.980 1.00 16.24 78 VAL B CA 1
ATOM 3129 C C . VAL B 1 78 ? 35.339 88.213 2.157 1.00 18.81 78 VAL B C 1
ATOM 3130 O O . VAL B 1 78 ? 34.852 89.237 2.648 1.00 19.32 78 VAL B O 1
ATOM 3134 N N . VAL B 1 79 ? 35.101 87.815 0.909 1.00 17.45 79 VAL B N 1
ATOM 3135 C CA . VAL B 1 79 ? 34.163 88.501 0.029 1.00 15.22 79 VAL B CA 1
ATOM 3136 C C . VAL B 1 79 ? 33.187 87.468 -0.512 1.00 21.35 79 VAL B C 1
ATOM 3137 O O . VAL B 1 79 ? 33.600 86.492 -1.149 1.00 23.73 79 VAL B O 1
ATOM 3141 N N . LEU B 1 80 ? 31.902 87.675 -0.251 1.00 20.89 80 LEU B N 1
ATOM 3142 C CA . LEU B 1 80 ? 30.836 86.840 -0.785 1.00 16.32 80 LEU B CA 1
ATOM 3143 C C . LEU B 1 80 ? 30.010 87.680 -1.748 1.00 23.54 80 LEU B C 1
ATOM 3144 O O . LEU B 1 80 ? 29.622 88.806 -1.417 1.00 19.53 80 LEU B O 1
ATOM 3149 N N . ARG B 1 81 ? 29.754 87.141 -2.937 1.00 21.49 81 ARG B N 1
ATOM 3150 C CA . ARG B 1 81 ? 29.067 87.870 -3.995 1.00 20.29 81 ARG B CA 1
ATOM 3151 C C . ARG B 1 81 ? 27.831 87.102 -4.441 1.00 19.10 81 ARG B C 1
ATOM 3152 O O . ARG B 1 81 ? 27.900 85.896 -4.696 1.00 26.48 81 ARG B O 1
ATOM 3160 N N . HIS B 1 82 ? 26.709 87.810 -4.539 1.00 21.67 82 HIS B N 1
ATOM 3161 C CA . HIS B 1 82 ? 25.474 87.282 -5.105 1.00 24.58 82 HIS B CA 1
ATOM 3162 C C . HIS B 1 82 ? 25.385 87.790 -6.541 1.00 19.57 82 HIS B C 1
ATOM 3163 O O . HIS B 1 82 ? 25.111 88.972 -6.768 1.00 21.05 82 HIS B O 1
ATOM 3170 N N . THR B 1 83 ? 25.644 86.907 -7.512 1.00 19.19 83 THR B N 1
ATOM 3171 C CA . THR B 1 83 ? 25.687 87.348 -8.903 1.00 27.00 83 THR B CA 1
ATOM 3172 C C . THR B 1 83 ? 24.311 87.720 -9.443 1.00 31.00 83 THR B C 1
ATOM 3173 O O . THR B 1 83 ? 24.226 88.385 -10.481 1.00 28.66 83 THR B O 1
ATOM 3177 N N . GLY B 1 84 ? 23.237 87.312 -8.767 1.00 21.74 84 GLY B N 1
ATOM 3178 C CA . GLY B 1 84 ? 21.907 87.634 -9.257 1.00 21.44 84 GLY B CA 1
ATOM 3179 C C . GLY B 1 84 ? 21.531 89.087 -9.038 1.00 26.21 84 GLY B C 1
ATOM 3180 O O . GLY B 1 84 ? 20.923 89.718 -9.908 1.00 22.12 84 GLY B O 1
ATOM 3181 N N . ASN B 1 85 ? 21.878 89.637 -7.876 1.00 26.45 85 ASN B N 1
ATOM 3182 C CA . ASN B 1 85 ? 21.575 91.024 -7.555 1.00 24.99 85 ASN B CA 1
ATOM 3183 C C . ASN B 1 85 ? 22.814 91.846 -7.231 1.00 21.41 85 ASN B C 1
ATOM 3184 O O . ASN B 1 85 ? 22.684 93.027 -6.887 1.00 21.67 85 ASN B O 1
ATOM 3189 N N . GLY B 1 86 ? 24.007 91.264 -7.333 1.00 20.73 86 GLY B N 1
ATOM 3190 C CA . GLY B 1 86 ? 25.220 92.007 -7.071 1.00 21.94 86 GLY B CA 1
ATOM 3191 C C . GLY B 1 86 ? 25.495 92.307 -5.617 1.00 28.69 86 GLY B C 1
ATOM 3192 O O . GLY B 1 86 ? 26.454 93.029 -5.324 1.00 23.64 86 GLY B O 1
ATOM 3193 N N . ALA B 1 87 ? 24.686 91.788 -4.692 1.00 24.34 87 ALA B N 1
ATOM 3194 C CA . ALA B 1 87 ? 24.974 91.980 -3.277 1.00 18.20 87 ALA B CA 1
ATOM 3195 C C . ALA B 1 87 ? 26.384 91.496 -2.968 1.00 16.27 87 ALA B C 1
ATOM 3196 O O . ALA B 1 87 ? 26.806 90.426 -3.416 1.00 22.32 87 ALA B O 1
ATOM 3198 N N . THR B 1 88 ? 27.122 92.300 -2.205 1.00 19.71 88 THR B N 1
ATOM 3199 C CA . THR B 1 88 ? 28.538 92.053 -1.964 1.00 21.64 88 THR B CA 1
ATOM 3200 C C . THR B 1 88 ? 28.835 92.304 -0.496 1.00 17.49 88 THR B C 1
ATOM 3201 O O . THR B 1 88 ? 28.573 93.398 0.014 1.00 15.93 88 THR B O 1
ATOM 3205 N N . CYS B 1 89 ? 29.370 91.291 0.178 1.00 19.95 89 CYS B N 1
ATOM 3206 C CA . CYS B 1 89 ? 29.694 91.368 1.596 1.00 16.90 89 CYS B CA 1
ATOM 3207 C C . CYS B 1 89 ? 31.196 91.190 1.753 1.00 18.39 89 CYS B C 1
ATOM 3208 O O . CYS B 1 89 ? 31.757 90.197 1.277 1.00 21.23 89 CYS B O 1
ATOM 3211 N N . LEU B 1 90 ? 31.844 92.151 2.402 1.00 19.56 90 LEU B N 1
ATOM 3212 C CA . LEU B 1 90 ? 33.258 92.047 2.727 1.00 21.41 90 LEU B CA 1
ATOM 3213 C C . LEU B 1 90 ? 33.415 92.058 4.239 1.00 19.58 90 LEU B C 1
ATOM 3214 O O . LEU B 1 90 ? 32.833 92.906 4.924 1.00 20.21 90 LEU B O 1
ATOM 3219 N N A THR B 1 91 ? 34.201 91.119 4.757 0.35 18.63 91 THR B N 1
ATOM 3220 N N B THR B 1 91 ? 34.194 91.111 4.749 0.65 18.54 91 THR B N 1
ATOM 3221 C CA A THR B 1 91 ? 34.456 91.038 6.186 0.35 21.43 91 THR B CA 1
ATOM 3222 C CA B THR B 1 91 ? 34.469 90.997 6.169 0.65 21.44 91 THR B CA 1
ATOM 3223 C C A THR B 1 91 ? 35.920 90.698 6.416 0.35 22.53 91 THR B C 1
ATOM 3224 C C B THR B 1 91 ? 35.958 90.762 6.368 0.65 22.55 91 THR B C 1
ATOM 3225 O O A THR B 1 91 ? 36.535 89.967 5.635 0.35 22.87 91 THR B O 1
ATOM 3226 O O B THR B 1 91 ? 36.629 90.169 5.519 0.65 22.87 91 THR B O 1
ATOM 3233 N N . HIS B 1 92 ? 36.471 91.240 7.497 1.00 19.05 92 HIS B N 1
ATOM 3234 C CA . HIS B 1 92 ? 37.870 91.054 7.867 1.00 18.98 92 HIS B CA 1
ATOM 3235 C C . HIS B 1 92 ? 37.882 90.181 9.121 1.00 21.65 92 HIS B C 1
ATOM 3236 O O . HIS B 1 92 ? 37.818 90.686 10.244 1.00 23.62 92 HIS B O 1
ATOM 3243 N N . CYS B 1 93 ? 37.950 88.867 8.917 1.00 24.24 93 CYS B N 1
ATOM 3244 C CA . CYS B 1 93 ? 37.921 87.909 10.014 1.00 27.56 93 CYS B CA 1
ATOM 3245 C C . CYS B 1 93 ? 39.294 87.779 10.659 1.00 39.33 93 CYS B C 1
ATOM 3246 O O . CYS B 1 93 ? 40.329 87.855 9.991 1.00 28.46 93 CYS B O 1
ATOM 3249 N N . ASP B 1 94 ? 39.296 87.566 11.979 1.00 32.47 94 ASP B N 1
ATOM 3250 C CA . ASP B 1 94 ? 40.537 87.348 12.713 1.00 27.09 94 ASP B CA 1
ATOM 3251 C C . ASP B 1 94 ? 40.487 86.104 13.595 1.00 32.23 94 ASP B C 1
ATOM 3252 O O . ASP B 1 94 ? 41.357 85.936 14.456 1.00 35.22 94 ASP B O 1
ATOM 3257 N N . GLY B 1 95 ? 39.503 85.229 13.403 1.00 30.93 95 GLY B N 1
ATOM 3258 C CA . GLY B 1 95 ? 39.422 84.003 14.170 1.00 32.90 95 GLY B CA 1
ATOM 3259 C C . GLY B 1 95 ? 38.753 84.121 15.520 1.00 37.33 95 GLY B C 1
ATOM 3260 O O . GLY B 1 95 ? 38.873 83.197 16.333 1.00 41.88 95 GLY B O 1
ATOM 3261 N N . THR B 1 96 ? 38.045 85.219 15.789 1.00 39.56 96 THR B N 1
ATOM 3262 C CA . THR B 1 96 ? 37.396 85.377 17.086 1.00 36.49 96 THR B CA 1
ATOM 3263 C C . THR B 1 96 ? 36.210 84.427 17.233 1.00 41.96 96 THR B C 1
ATOM 3264 O O . THR B 1 96 ? 36.093 83.721 18.240 1.00 45.20 96 THR B O 1
ATOM 3268 N N . ASP B 1 97 ? 35.316 84.393 16.238 1.00 28.45 97 ASP B N 1
ATOM 3269 C CA . ASP B 1 97 ? 34.133 83.532 16.311 1.00 32.37 97 ASP B CA 1
ATOM 3270 C C . ASP B 1 97 ? 33.648 83.261 14.883 1.00 31.59 97 ASP B C 1
ATOM 3271 O O . ASP B 1 97 ? 32.626 83.768 14.423 1.00 36.96 97 ASP B O 1
ATOM 3276 N N . THR B 1 98 ? 34.403 82.427 14.165 1.00 34.89 98 THR B N 1
ATOM 3277 C CA . THR B 1 98 ? 34.047 82.101 12.787 1.00 23.50 98 THR B CA 1
ATOM 3278 C C . THR B 1 98 ? 32.660 81.474 12.702 1.00 29.31 98 THR B C 1
ATOM 3279 O O . THR B 1 98 ? 31.912 81.734 11.751 1.00 26.95 98 THR B O 1
ATOM 3283 N N . LYS B 1 99 ? 32.296 80.644 13.685 1.00 30.98 99 LYS B N 1
ATOM 3284 C CA . LYS B 1 99 ? 30.993 79.988 13.651 1.00 31.37 99 LYS B CA 1
ATOM 3285 C C . LYS B 1 99 ? 29.841 80.972 13.799 1.00 25.18 99 LYS B C 1
ATOM 3286 O O . LYS B 1 99 ? 28.697 80.612 13.505 1.00 36.33 99 LYS B O 1
ATOM 3292 N N . ALA B 1 100 ? 30.110 82.192 14.258 1.00 24.16 100 ALA B N 1
ATOM 3293 C CA . ALA B 1 100 ? 29.100 83.242 14.290 1.00 28.51 100 ALA B CA 1
ATOM 3294 C C . ALA B 1 100 ? 29.217 84.206 13.120 1.00 28.13 100 ALA B C 1
ATOM 3295 O O . ALA B 1 100 ? 28.218 84.819 12.730 1.00 22.82 100 ALA B O 1
ATOM 3297 N N . GLU B 1 101 ? 30.409 84.334 12.539 1.00 23.50 101 GLU B N 1
ATOM 3298 C CA . GLU B 1 101 ? 30.626 85.305 11.476 1.00 22.10 101 GLU B CA 1
ATOM 3299 C C . GLU B 1 101 ? 30.126 84.808 10.125 1.00 20.93 101 GLU B C 1
ATOM 3300 O O . GLU B 1 101 ? 29.649 85.611 9.313 1.00 24.51 101 GLU B O 1
ATOM 3306 N N . VAL B 1 102 ? 30.218 83.510 9.858 1.00 22.34 102 VAL B N 1
ATOM 3307 C CA . VAL B 1 102 ? 29.695 82.977 8.603 1.00 19.24 102 VAL B CA 1
ATOM 3308 C C . VAL B 1 102 ? 28.177 83.119 8.610 1.00 19.40 102 VAL B C 1
ATOM 3309 O O . VAL B 1 102 ? 27.596 83.532 7.596 1.00 16.47 102 VAL B O 1
ATOM 3313 N N . PRO B 1 103 ? 27.490 82.789 9.709 1.00 19.98 103 PRO B N 1
ATOM 3314 C CA . PRO B 1 103 ? 26.055 83.113 9.780 1.00 19.52 103 PRO B CA 1
ATOM 3315 C C . PRO B 1 103 ? 25.757 84.579 9.497 1.00 17.25 103 PRO B C 1
ATOM 3316 O O . PRO B 1 103 ? 24.806 84.887 8.770 1.00 19.76 103 PRO B O 1
ATOM 3320 N N . LEU B 1 104 ? 26.552 85.498 10.049 1.00 16.64 104 LEU B N 1
ATOM 3321 C CA . LEU B 1 104 ? 26.333 86.915 9.777 1.00 15.33 104 LEU B CA 1
ATOM 3322 C C . LEU B 1 104 ? 26.524 87.226 8.297 1.00 19.14 104 LEU B C 1
ATOM 3323 O O . LEU B 1 104 ? 25.741 87.981 7.705 1.00 17.15 104 LEU B O 1
ATOM 3328 N N . ILE B 1 105 ? 27.558 86.652 7.680 1.00 17.46 105 ILE B N 1
ATOM 3329 C CA . ILE B 1 105 ? 27.775 86.855 6.250 1.00 18.32 105 ILE B CA 1
ATOM 3330 C C . ILE B 1 105 ? 26.567 86.372 5.460 1.00 15.17 105 ILE B C 1
ATOM 3331 O O . ILE B 1 105 ? 26.068 87.064 4.564 1.00 17.96 105 ILE B O 1
ATOM 3336 N N . MET B 1 106 ? 26.085 85.169 5.776 1.00 16.56 106 MET B N 1
ATOM 3337 C CA . MET B 1 106 ? 24.956 84.601 5.047 1.00 14.50 106 MET B CA 1
ATOM 3338 C C . MET B 1 106 ? 23.694 85.431 5.257 1.00 18.77 106 MET B C 1
ATOM 3339 O O . MET B 1 106 ? 22.965 85.728 4.303 1.00 21.29 106 MET B O 1
ATOM 3344 N N . ASN B 1 107 ? 23.413 85.805 6.509 1.00 21.79 107 ASN B N 1
ATOM 3345 C CA . ASN B 1 107 ? 22.280 86.686 6.780 1.00 15.97 107 ASN B CA 1
ATOM 3346 C C . ASN B 1 107 ? 22.383 87.974 5.976 1.00 17.43 107 ASN B C 1
ATOM 3347 O O . ASN B 1 107 ? 21.385 88.456 5.430 1.00 19.55 107 ASN B O 1
ATOM 3352 N N . SER B 1 108 ? 23.584 88.550 5.900 1.00 15.35 108 SER B N 1
ATOM 3353 C CA . SER B 1 108 ? 23.752 89.838 5.233 1.00 15.80 108 SER B CA 1
ATOM 3354 C C . SER B 1 108 ? 23.476 89.723 3.739 1.00 20.41 108 SER B C 1
ATOM 3355 O O . SER B 1 108 ? 22.720 90.522 3.171 1.00 22.40 108 SER B O 1
ATOM 3358 N N . ILE B 1 109 ? 24.081 88.731 3.082 1.00 23.35 109 ILE B N 1
ATOM 3359 C CA . ILE B 1 109 ? 23.895 88.591 1.642 1.00 20.15 109 ILE B CA 1
ATOM 3360 C C . ILE B 1 109 ? 22.431 88.329 1.312 1.00 25.30 109 ILE B C 1
ATOM 3361 O O . ILE B 1 109 ? 21.926 88.788 0.279 1.00 26.67 109 ILE B O 1
ATOM 3366 N N . LYS B 1 110 ? 21.724 87.607 2.179 1.00 25.36 110 LYS B N 1
ATOM 3367 C CA . LYS B 1 110 ? 20.323 87.283 1.945 1.00 23.04 110 LYS B CA 1
ATOM 3368 C C . LYS B 1 110 ? 19.375 88.416 2.318 1.00 29.96 110 LYS B C 1
ATOM 3369 O O . LYS B 1 110 ? 18.164 88.277 2.115 1.00 31.31 110 LYS B O 1
ATOM 3375 N N . SER B 1 111 ? 19.888 89.532 2.840 1.00 25.75 111 SER B N 1
ATOM 3376 C CA . SER B 1 111 ? 19.031 90.650 3.220 1.00 24.56 111 SER B CA 1
ATOM 3377 C C . SER B 1 111 ? 18.439 91.381 2.022 1.00 36.77 111 SER B C 1
ATOM 3378 O O . SER B 1 111 ? 17.568 92.236 2.212 1.00 36.13 111 SER B O 1
ATOM 3381 N N . PHE B 1 112 ? 18.887 91.078 0.807 1.00 27.17 112 PHE B N 1
ATOM 3382 C CA . PHE B 1 112 ? 18.372 91.700 -0.406 1.00 31.99 112 PHE B CA 1
ATOM 3383 C C . PHE B 1 112 ? 17.435 90.721 -1.102 1.00 32.39 112 PHE B C 1
ATOM 3384 O O . PHE B 1 112 ? 17.853 89.622 -1.481 1.00 28.19 112 PHE B O 1
ATOM 3392 N N . SER B 1 113 ? 16.174 91.116 -1.271 1.00 29.62 113 SER B N 1
ATOM 3393 C CA . SER B 1 113 ? 15.201 90.247 -1.919 1.00 30.29 113 SER B CA 1
ATOM 3394 C C . SER B 1 113 ? 15.129 90.453 -3.426 1.00 29.10 113 SER B C 1
ATOM 3395 O O . SER B 1 113 ? 14.593 89.589 -4.129 1.00 32.05 113 SER B O 1
ATOM 3398 N N A ASP B 1 114 ? 15.656 91.563 -3.935 0.33 26.08 114 ASP B N 1
ATOM 3399 N N B ASP B 1 114 ? 15.646 91.568 -3.937 0.67 25.82 114 ASP B N 1
ATOM 3400 C CA A ASP B 1 114 ? 15.638 91.808 -5.371 0.33 31.97 114 ASP B CA 1
ATOM 3401 C CA B ASP B 1 114 ? 15.618 91.804 -5.374 0.67 31.97 114 ASP B CA 1
ATOM 3402 C C A ASP B 1 114 ? 16.455 90.749 -6.101 0.33 32.01 114 ASP B C 1
ATOM 3403 C C B ASP B 1 114 ? 16.448 90.754 -6.101 0.67 32.06 114 ASP B C 1
ATOM 3404 O O A ASP B 1 114 ? 17.618 90.507 -5.768 0.33 26.59 114 ASP B O 1
ATOM 3405 O O B ASP B 1 114 ? 17.611 90.519 -5.761 0.67 26.36 114 ASP B O 1
ATOM 3414 N N . HIS B 1 115 ? 15.837 90.118 -7.102 1.00 32.30 115 HIS B N 1
ATOM 3415 C CA . HIS B 1 115 ? 16.495 89.075 -7.897 1.00 27.00 115 HIS B CA 1
ATOM 3416 C C . HIS B 1 115 ? 17.174 88.033 -7.010 1.00 33.06 115 HIS B C 1
ATOM 3417 O O . HIS B 1 115 ? 18.218 87.480 -7.363 1.00 27.13 115 HIS B O 1
ATOM 3424 N N . ALA B 1 116 ? 16.570 87.745 -5.854 1.00 28.57 116 ALA B N 1
ATOM 3425 C CA . ALA B 1 116 ? 17.223 86.889 -4.869 1.00 28.46 116 ALA B CA 1
ATOM 3426 C C . ALA B 1 116 ? 17.484 85.487 -5.408 1.00 25.29 116 ALA B C 1
ATOM 3427 O O . ALA B 1 116 ? 18.461 84.844 -5.009 1.00 27.49 116 ALA B O 1
ATOM 3429 N N . GLN B 1 117 ? 16.635 84.994 -6.304 1.00 24.51 117 GLN B N 1
ATOM 3430 C CA . GLN B 1 117 ? 16.778 83.641 -6.828 1.00 36.16 117 GLN B CA 1
ATOM 3431 C C . GLN B 1 117 ? 17.579 83.574 -8.124 1.00 29.61 117 GLN B C 1
ATOM 3432 O O . GLN B 1 117 ? 17.693 82.490 -8.705 1.00 24.25 117 GLN B O 1
ATOM 3438 N N . CYS B 1 118 ? 18.139 84.688 -8.585 1.00 23.21 118 CYS B N 1
ATOM 3439 C CA . CYS B 1 118 ? 18.942 84.697 -9.799 1.00 27.05 118 CYS B CA 1
ATOM 3440 C C . CYS B 1 118 ? 20.421 84.525 -9.467 1.00 28.73 118 CYS B C 1
ATOM 3441 O O . CYS B 1 118 ? 20.872 84.801 -8.353 1.00 21.74 118 CYS B O 1
ATOM 3444 N N . GLY B 1 119 ? 21.182 84.079 -10.466 1.00 28.63 119 GLY B N 1
ATOM 3445 C CA . GLY B 1 119 ? 22.621 83.989 -10.312 1.00 22.53 119 GLY B CA 1
ATOM 3446 C C . GLY B 1 119 ? 23.035 82.919 -9.316 1.00 26.64 119 GLY B C 1
ATOM 3447 O O . GLY B 1 119 ? 22.359 81.903 -9.127 1.00 27.19 119 GLY B O 1
ATOM 3448 N N . ARG B 1 120 ? 24.170 83.160 -8.663 1.00 19.85 120 ARG B N 1
ATOM 3449 C CA . ARG B 1 120 ? 24.748 82.192 -7.743 1.00 21.12 120 ARG B CA 1
ATOM 3450 C C . ARG B 1 120 ? 25.623 82.925 -6.735 1.00 19.76 120 ARG B C 1
ATOM 3451 O O . ARG B 1 120 ? 25.921 84.114 -6.884 1.00 22.87 120 ARG B O 1
ATOM 3459 N N . LEU B 1 121 ? 26.044 82.195 -5.706 1.00 19.95 121 LEU B N 1
ATOM 3460 C CA . LEU B 1 121 ? 26.914 82.727 -4.665 1.00 21.77 121 LEU B CA 1
ATOM 3461 C C . LEU B 1 121 ? 28.362 82.370 -4.977 1.00 24.96 121 LEU B C 1
ATOM 3462 O O . LEU B 1 121 ? 28.674 81.208 -5.259 1.00 21.82 121 LEU B O 1
ATOM 3467 N N . GLU B 1 122 ? 29.238 83.372 -4.934 1.00 18.95 122 GLU B N 1
ATOM 3468 C CA . GLU B 1 122 ? 30.667 83.189 -5.153 1.00 18.98 122 GLU B CA 1
ATOM 3469 C C . GLU B 1 122 ? 31.412 83.757 -3.955 1.00 22.09 122 GLU B C 1
ATOM 3470 O O . GLU B 1 122 ? 31.095 84.856 -3.491 1.00 22.87 122 GLU B O 1
ATOM 3476 N N . VAL B 1 123 ? 32.389 83.010 -3.447 1.00 17.79 123 VAL B N 1
ATOM 3477 C CA . VAL B 1 123 ? 33.118 83.400 -2.247 1.00 22.70 123 VAL B CA 1
ATOM 3478 C C . VAL B 1 123 ? 34.603 83.481 -2.566 1.00 21.92 123 VAL B C 1
ATOM 3479 O O . VAL B 1 123 ? 35.127 82.685 -3.354 1.00 27.71 123 VAL B O 1
ATOM 3483 N N . HIS B 1 124 ? 35.272 84.459 -1.958 1.00 19.18 124 HIS B N 1
ATOM 3484 C CA . HIS B 1 124 ? 36.705 84.672 -2.110 1.00 22.07 124 HIS B CA 1
ATOM 3485 C C . HIS B 1 124 ? 37.330 84.744 -0.725 1.00 22.11 124 HIS B C 1
ATOM 3486 O O . HIS B 1 124 ? 36.795 85.418 0.160 1.00 19.95 124 HIS B O 1
ATOM 3493 N N . LEU B 1 125 ? 38.456 84.058 -0.539 1.00 23.85 125 LEU B N 1
ATOM 3494 C CA . LEU B 1 125 ? 39.182 84.066 0.725 1.00 23.71 125 LEU B CA 1
ATOM 3495 C C . LEU B 1 125 ? 40.623 84.479 0.471 1.00 24.27 125 LEU B C 1
ATOM 3496 O O . LEU B 1 125 ? 41.309 83.863 -0.351 1.00 27.11 125 LEU B O 1
ATOM 3501 N N . VAL B 1 126 ? 41.080 85.508 1.182 1.00 25.65 126 VAL B N 1
ATOM 3502 C CA . VAL B 1 126 ? 42.414 86.069 0.991 1.00 22.88 126 VAL B CA 1
ATOM 3503 C C . VAL B 1 126 ? 42.993 86.435 2.351 1.00 28.88 126 VAL B C 1
ATOM 3504 O O . VAL B 1 126 ? 42.324 87.084 3.162 1.00 27.22 126 VAL B O 1
ATOM 3508 N N . GLY B 1 127 ? 44.234 86.026 2.598 1.00 28.18 127 GLY B N 1
ATOM 3509 C CA . GLY B 1 127 ? 44.907 86.395 3.826 1.00 23.63 127 GLY B CA 1
ATOM 3510 C C . GLY B 1 127 ? 45.671 85.261 4.473 1.00 25.70 127 GLY B C 1
ATOM 3511 O O . GLY B 1 127 ? 45.655 84.127 3.984 1.00 29.60 127 GLY B O 1
ATOM 3512 N N . GLY B 1 128 ? 46.348 85.560 5.577 1.00 29.16 128 GLY B N 1
ATOM 3513 C CA . GLY B 1 128 ? 47.119 84.568 6.291 1.00 26.14 128 GLY B CA 1
ATOM 3514 C C . GLY B 1 128 ? 48.457 84.284 5.635 1.00 32.04 128 GLY B C 1
ATOM 3515 O O . GLY B 1 128 ? 48.783 84.768 4.548 1.00 33.70 128 GLY B O 1
ATOM 3516 N N . PHE B 1 129 ? 49.250 83.479 6.329 1.00 29.51 129 PHE B N 1
ATOM 3517 C CA . PHE B 1 129 ? 50.552 83.033 5.846 1.00 29.17 129 PHE B CA 1
ATOM 3518 C C . PHE B 1 129 ? 50.987 81.870 6.730 1.00 41.56 129 PHE B C 1
ATOM 3519 O O . PHE B 1 129 ? 50.279 81.477 7.662 1.00 35.96 129 PHE B O 1
ATOM 3527 N N . SER B 1 130 ? 52.159 81.311 6.424 1.00 34.81 130 SER B N 1
ATOM 3528 C CA . SER B 1 130 ? 52.699 80.191 7.197 1.00 36.77 130 SER B CA 1
ATOM 3529 C C . SER B 1 130 ? 53.362 80.732 8.466 1.00 39.62 130 SER B C 1
ATOM 3530 O O . SER B 1 130 ? 54.583 80.721 8.633 1.00 37.96 130 SER B O 1
ATOM 3533 N N . ASP B 1 131 ? 52.518 81.211 9.377 1.00 39.54 131 ASP B N 1
ATOM 3534 C CA . ASP B 1 131 ? 52.991 81.850 10.595 1.00 41.04 131 ASP B CA 1
ATOM 3535 C C . ASP B 1 131 ? 53.497 80.812 11.596 1.00 45.20 131 ASP B C 1
ATOM 3536 O O . ASP B 1 131 ? 53.274 79.607 11.458 1.00 44.96 131 ASP B O 1
ATOM 3541 N N . ASP B 1 132 ? 54.188 81.305 12.629 1.00 44.77 132 ASP B N 1
ATOM 3542 C CA . ASP B 1 132 ? 54.772 80.413 13.628 1.00 59.23 132 ASP B CA 1
ATOM 3543 C C . ASP B 1 132 ? 53.698 79.665 14.407 1.00 51.97 132 ASP B C 1
ATOM 3544 O O . ASP B 1 132 ? 53.847 78.472 14.697 1.00 43.73 132 ASP B O 1
ATOM 3549 N N . ARG B 1 133 ? 52.615 80.350 14.763 1.00 55.12 133 ARG B N 1
ATOM 3550 C CA . ARG B 1 133 ? 51.618 79.818 15.682 1.00 41.38 133 ARG B CA 1
ATOM 3551 C C . ARG B 1 133 ? 50.528 79.013 14.985 1.00 47.16 133 ARG B C 1
ATOM 3552 O O . ARG B 1 133 ? 49.566 78.599 15.640 1.00 47.55 133 ARG B O 1
ATOM 3560 N N . GLN B 1 134 ? 50.658 78.773 13.681 1.00 42.93 134 GLN B N 1
ATOM 3561 C CA . GLN B 1 134 ? 49.683 78.004 12.910 1.00 42.53 134 GLN B CA 1
ATOM 3562 C C . GLN B 1 134 ? 48.282 78.601 12.988 1.00 38.95 134 GLN B C 1
ATOM 3563 O O . GLN B 1 134 ? 47.290 77.900 12.760 1.00 35.09 134 GLN B O 1
ATOM 3569 N N . LEU B 1 135 ? 48.182 79.894 13.303 1.00 34.75 135 LEU B N 1
ATOM 3570 C CA . LEU B 1 135 ? 46.874 80.532 13.400 1.00 32.83 135 LEU B CA 1
ATOM 3571 C C . LEU B 1 135 ? 46.222 80.672 12.029 1.00 32.49 135 LEU B C 1
ATOM 3572 O O . LEU B 1 135 ? 45.010 80.472 11.888 1.00 39.15 135 LEU B O 1
ATOM 3577 N N . SER B 1 136 ? 47.009 81.007 11.004 1.00 30.91 136 SER B N 1
ATOM 3578 C CA . SER B 1 136 ? 46.451 81.158 9.664 1.00 28.02 136 SER B CA 1
ATOM 3579 C C . SER B 1 136 ? 45.755 79.880 9.210 1.00 29.60 136 SER B C 1
ATOM 3580 O O . SER B 1 136 ? 44.581 79.902 8.819 1.00 35.67 136 SER B O 1
ATOM 3583 N N . GLN B 1 137 ? 46.466 78.749 9.255 1.00 30.93 137 GLN B N 1
ATOM 3584 C CA . GLN B 1 137 ? 45.888 77.496 8.779 1.00 29.45 137 GLN B CA 1
ATOM 3585 C C . GLN B 1 137 ? 44.652 77.107 9.578 1.00 29.67 137 GLN B C 1
ATOM 3586 O O . GLN B 1 137 ? 43.756 76.441 9.049 1.00 30.79 137 GLN B O 1
ATOM 3592 N N . LYS B 1 138 ? 44.588 77.501 10.850 1.00 30.71 138 LYS B N 1
ATOM 3593 C CA . LYS B 1 138 ? 43.403 77.211 11.650 1.00 32.55 138 LYS B CA 1
ATOM 3594 C C . LYS B 1 138 ? 42.207 78.016 11.158 1.00 24.46 138 LYS B C 1
ATOM 3595 O O . LYS B 1 138 ? 41.104 77.480 11.003 1.00 29.45 138 LYS B O 1
ATOM 3601 N N . LEU B 1 139 ? 42.411 79.308 10.897 1.00 28.31 139 LEU B N 1
ATOM 3602 C CA . LEU B 1 139 ? 41.325 80.136 10.385 1.00 22.80 139 LEU B CA 1
ATOM 3603 C C . LEU B 1 139 ? 40.875 79.660 9.009 1.00 31.98 139 LEU B C 1
ATOM 3604 O O . LEU B 1 139 ? 39.678 79.685 8.695 1.00 29.87 139 LEU B O 1
ATOM 3609 N N . THR B 1 140 ? 41.820 79.225 8.171 1.00 27.06 140 THR B N 1
ATOM 3610 C CA . THR B 1 140 ? 41.454 78.661 6.875 1.00 29.02 140 THR B CA 1
ATOM 3611 C C . THR B 1 140 ? 40.533 77.463 7.050 1.00 26.16 140 THR B C 1
ATOM 3612 O O . THR B 1 140 ? 39.471 77.380 6.422 1.00 26.15 140 THR B O 1
ATOM 3616 N N . HIS B 1 141 ? 40.929 76.519 7.909 1.00 25.16 141 HIS B N 1
ATOM 3617 C CA . HIS B 1 141 ? 40.100 75.344 8.151 1.00 30.91 141 HIS B CA 1
ATOM 3618 C C . HIS B 1 141 ? 38.711 75.738 8.637 1.00 27.90 141 HIS B C 1
ATOM 3619 O O . HIS B 1 141 ? 37.705 75.189 8.173 1.00 28.32 141 HIS B O 1
ATOM 3626 N N . GLN B 1 142 ? 38.635 76.691 9.569 1.00 25.69 142 GLN B N 1
ATOM 3627 C CA . GLN B 1 142 ? 37.342 77.094 10.114 1.00 30.19 142 GLN B CA 1
ATOM 3628 C C . GLN B 1 142 ? 36.442 77.683 9.032 1.00 24.45 142 GLN B C 1
ATOM 3629 O O . GLN B 1 142 ? 35.275 77.296 8.899 1.00 23.87 142 GLN B O 1
ATOM 3635 N N . LEU B 1 143 ? 36.969 78.625 8.247 1.00 21.72 143 LEU B N 1
ATOM 3636 C CA . LEU B 1 143 ? 36.148 79.292 7.240 1.00 23.81 143 LEU B CA 1
ATOM 3637 C C . LEU B 1 143 ? 35.651 78.307 6.188 1.00 26.21 143 LEU B C 1
ATOM 3638 O O . LEU B 1 143 ? 34.455 78.263 5.878 1.00 25.55 143 LEU B O 1
ATOM 3643 N N . LEU B 1 144 ? 36.558 77.509 5.618 1.00 20.76 144 LEU B N 1
ATOM 3644 C CA . LEU B 1 144 ? 36.141 76.520 4.629 1.00 25.25 144 LEU B CA 1
ATOM 3645 C C . LEU B 1 144 ? 35.086 75.582 5.202 1.00 22.42 144 LEU B C 1
ATOM 3646 O O . LEU B 1 144 ? 34.083 75.283 4.543 1.00 22.46 144 LEU B O 1
ATOM 3651 N N . SER B 1 145 ? 35.291 75.117 6.435 1.00 22.08 145 SER B N 1
ATOM 3652 C CA . SER B 1 145 ? 34.354 74.178 7.041 1.00 26.44 145 SER B CA 1
ATOM 3653 C C . SER B 1 145 ? 32.975 74.806 7.210 1.00 26.80 145 SER B C 1
ATOM 3654 O O . SER B 1 145 ? 31.955 74.191 6.880 1.00 23.38 145 SER B O 1
ATOM 3657 N N . GLU B 1 146 ? 32.924 76.039 7.721 1.00 25.04 146 GLU B N 1
ATOM 3658 C CA . GLU B 1 146 ? 31.632 76.668 7.976 1.00 31.15 146 GLU B CA 1
ATOM 3659 C C . GLU B 1 146 ? 30.897 76.974 6.677 1.00 21.88 146 GLU B C 1
ATOM 3660 O O . GLU B 1 146 ? 29.680 76.779 6.585 1.00 21.48 146 GLU B O 1
ATOM 3666 N N . PHE B 1 147 ? 31.611 77.456 5.659 1.00 25.57 147 PHE B N 1
ATOM 3667 C CA . PHE B 1 147 ? 30.957 77.682 4.375 1.00 20.18 147 PHE B CA 1
ATOM 3668 C C . PHE B 1 147 ? 30.468 76.371 3.773 1.00 24.87 147 PHE B C 1
ATOM 3669 O O . PHE B 1 147 ? 29.358 76.303 3.231 1.00 22.49 147 PHE B O 1
ATOM 3677 N N . ASP B 1 148 ? 31.274 75.312 3.869 1.00 22.78 148 ASP B N 1
ATOM 3678 C CA . ASP B 1 148 ? 30.851 74.029 3.318 1.00 23.48 148 ASP B CA 1
ATOM 3679 C C . ASP B 1 148 ? 29.594 73.514 4.008 1.00 28.86 148 ASP B C 1
ATOM 3680 O O . ASP B 1 148 ? 28.812 72.775 3.401 1.00 26.34 148 ASP B O 1
ATOM 3685 N N . ARG B 1 149 ? 29.379 73.893 5.270 1.00 29.64 149 ARG B N 1
ATOM 3686 C CA . ARG B 1 149 ? 28.203 73.434 6.000 1.00 24.64 149 ARG B CA 1
ATOM 3687 C C . ARG B 1 149 ? 26.926 74.155 5.587 1.00 27.56 149 ARG B C 1
ATOM 3688 O O . ARG B 1 149 ? 25.843 73.753 6.023 1.00 24.63 149 ARG B O 1
ATOM 3696 N N . GLN B 1 150 ? 27.019 75.196 4.764 1.00 23.65 150 GLN B N 1
ATOM 3697 C CA . GLN B 1 150 ? 25.828 75.920 4.348 1.00 25.39 150 GLN B CA 1
ATOM 3698 C C . GLN B 1 150 ? 24.967 75.062 3.430 1.00 23.06 150 GLN B C 1
ATOM 3699 O O . GLN B 1 150 ? 25.457 74.170 2.730 1.00 22.75 150 GLN B O 1
ATOM 3705 N N . GLU B 1 151 ? 23.663 75.343 3.436 1.00 22.88 151 GLU B N 1
ATOM 3706 C CA . GLU B 1 151 ? 22.751 74.642 2.540 1.00 26.44 151 GLU B CA 1
ATOM 3707 C C . GLU B 1 151 ? 22.854 75.158 1.112 1.00 30.41 151 GLU B C 1
ATOM 3708 O O . GLU B 1 151 ? 22.588 74.410 0.165 1.00 27.35 151 GLU B O 1
ATOM 3714 N N . ASP B 1 152 ? 23.236 76.420 0.938 1.00 19.63 152 ASP B N 1
ATOM 3715 C CA . ASP B 1 152 ? 23.379 76.983 -0.396 1.00 21.89 152 ASP B CA 1
ATOM 3716 C C . ASP B 1 152 ? 24.617 76.427 -1.089 1.00 25.07 152 ASP B C 1
ATOM 3717 O O . ASP B 1 152 ? 25.623 76.105 -0.452 1.00 22.68 152 ASP B O 1
ATOM 3722 N N . ASP B 1 153 ? 24.533 76.317 -2.412 1.00 27.71 153 ASP B N 1
ATOM 3723 C CA . ASP B 1 153 ? 25.725 76.101 -3.220 1.00 32.97 153 ASP B CA 1
ATOM 3724 C C . ASP B 1 153 ? 26.551 77.381 -3.223 1.00 25.55 153 ASP B C 1
ATOM 3725 O O . ASP B 1 153 ? 26.083 78.427 -3.683 1.00 29.97 153 ASP B O 1
ATOM 3730 N N . ILE B 1 154 ? 27.766 77.308 -2.692 1.00 29.26 154 ILE B N 1
ATOM 3731 C CA . ILE B 1 154 ? 28.680 78.443 -2.657 1.00 24.79 154 ILE B CA 1
ATOM 3732 C C . ILE B 1 154 ? 29.915 78.065 -3.461 1.00 17.32 154 ILE B C 1
ATOM 3733 O O . ILE B 1 154 ? 30.602 77.090 -3.133 1.00 25.51 154 ILE B O 1
ATOM 3738 N N . HIS B 1 155 ? 30.190 78.831 -4.513 1.00 26.99 155 HIS B N 1
ATOM 3739 C CA . HIS B 1 155 ? 31.261 78.513 -5.452 1.00 24.06 155 HIS B CA 1
ATOM 3740 C C . HIS B 1 155 ? 32.545 79.197 -4.999 1.00 18.38 155 HIS B C 1
ATOM 3741 O O . HIS B 1 155 ? 32.635 80.430 -4.997 1.00 22.97 155 HIS B O 1
ATOM 3748 N N . LEU B 1 156 ? 33.538 78.397 -4.621 1.00 27.12 156 LEU B N 1
ATOM 3749 C CA . LEU B 1 156 ? 34.838 78.925 -4.221 1.00 22.64 156 LEU B CA 1
ATOM 3750 C C . LEU B 1 156 ? 35.575 79.434 -5.454 1.00 24.82 156 LEU B C 1
ATOM 3751 O O . LEU B 1 156 ? 36.087 78.642 -6.252 1.00 22.31 156 LEU B O 1
ATOM 3756 N N . VAL B 1 157 ? 35.637 80.753 -5.610 1.00 20.99 157 VAL B N 1
ATOM 3757 C CA . VAL B 1 157 ? 36.243 81.371 -6.781 1.00 26.95 157 VAL B CA 1
ATOM 3758 C C . VAL B 1 157 ? 37.696 81.755 -6.534 1.00 30.14 157 VAL B C 1
ATOM 3759 O O . VAL B 1 157 ? 38.544 81.564 -7.406 1.00 20.83 157 VAL B O 1
ATOM 3763 N N . THR B 1 158 ? 38.004 82.296 -5.355 1.00 20.53 158 THR B N 1
ATOM 3764 C CA . THR B 1 158 ? 39.357 82.718 -5.018 1.00 25.43 158 THR B CA 1
ATOM 3765 C C . THR B 1 158 ? 39.757 82.122 -3.677 1.00 31.35 158 THR B C 1
ATOM 3766 O O . THR B 1 158 ? 39.017 82.242 -2.695 1.00 27.43 158 THR B O 1
ATOM 3770 N N . LEU B 1 159 ? 40.929 81.486 -3.638 1.00 22.19 159 LEU B N 1
ATOM 3771 C CA . LEU B 1 159 ? 41.487 80.930 -2.402 1.00 24.29 159 LEU B CA 1
ATOM 3772 C C . LEU B 1 159 ? 42.982 81.244 -2.400 1.00 30.27 159 LEU B C 1
ATOM 3773 O O . LEU B 1 159 ? 43.792 80.472 -2.921 1.00 32.40 159 LEU B O 1
ATOM 3778 N N . CYS B 1 160 ? 43.341 82.383 -1.817 1.00 25.60 160 CYS B N 1
ATOM 3779 C CA . CYS B 1 160 ? 44.731 82.826 -1.725 1.00 26.35 160 CYS B CA 1
ATOM 3780 C C . CYS B 1 160 ? 45.037 83.069 -0.248 1.00 20.62 160 CYS B C 1
ATOM 3781 O O . CYS B 1 160 ? 45.039 84.209 0.217 1.00 23.30 160 CYS B O 1
ATOM 3784 N N . VAL B 1 161 ? 45.292 81.986 0.488 1.00 30.19 161 VAL B N 1
ATOM 3785 C CA . VAL B 1 161 ? 45.422 82.047 1.937 1.00 26.62 161 VAL B CA 1
ATOM 3786 C C . VAL B 1 161 ? 46.594 81.190 2.393 1.00 34.65 161 VAL B C 1
ATOM 3787 O O . VAL B 1 161 ? 47.057 80.290 1.685 1.00 31.93 161 VAL B O 1
ATOM 3791 N N . THR B 1 162 ? 47.065 81.484 3.609 1.00 28.26 162 THR B N 1
ATOM 3792 C CA . THR B 1 162 ? 48.070 80.662 4.277 1.00 37.01 162 THR B CA 1
ATOM 3793 C C . THR B 1 162 ? 49.245 80.366 3.353 1.00 35.69 162 THR B C 1
ATOM 3794 O O . THR B 1 162 ? 49.947 81.292 2.936 1.00 34.94 162 THR B O 1
ATOM 3798 N N . GLU B 1 163 ? 49.471 79.092 3.020 1.00 34.64 163 GLU B N 1
ATOM 3799 C CA . GLU B 1 163 ? 50.640 78.761 2.214 1.00 42.10 163 GLU B CA 1
ATOM 3800 C C . GLU B 1 163 ? 50.637 79.553 0.915 1.00 41.31 163 GLU B C 1
ATOM 3801 O O . GLU B 1 163 ? 51.690 80.001 0.447 1.00 38.99 163 GLU B O 1
ATOM 3807 N N . LEU B 1 164 ? 49.454 79.765 0.335 1.00 35.40 164 LEU B N 1
ATOM 3808 C CA . LEU B 1 164 ? 49.361 80.425 -0.961 1.00 37.58 164 LEU B CA 1
ATOM 3809 C C . LEU B 1 164 ? 49.630 81.918 -0.878 1.00 43.28 164 LEU B C 1
ATOM 3810 O O . LEU B 1 164 ? 49.841 82.552 -1.916 1.00 31.27 164 LEU B O 1
ATOM 3815 N N . ASN B 1 165 ? 49.624 82.493 0.325 1.00 31.38 165 ASN B N 1
ATOM 3816 C CA . ASN B 1 165 ? 49.870 83.914 0.526 1.00 31.81 165 ASN B CA 1
ATOM 3817 C C . ASN B 1 165 ? 51.169 84.165 1.284 1.00 32.74 165 ASN B C 1
ATOM 3818 O O . ASN B 1 165 ? 51.362 85.248 1.843 1.00 34.01 165 ASN B O 1
ATOM 3823 N N . ASP B 1 166 ? 52.064 83.183 1.313 1.00 32.19 166 ASP B N 1
ATOM 3824 C CA . ASP B 1 166 ? 53.248 83.219 2.158 1.00 31.49 166 ASP B CA 1
ATOM 3825 C C . ASP B 1 166 ? 54.498 83.473 1.327 1.00 39.36 166 ASP B C 1
ATOM 3826 O O . ASP B 1 166 ? 54.633 82.959 0.212 1.00 37.82 166 ASP B O 1
ATOM 3831 N N . ARG B 1 167 ? 55.405 84.273 1.882 1.00 40.80 167 ARG B N 1
ATOM 3832 C CA . ARG B 1 167 ? 56.738 84.471 1.336 1.00 42.40 167 ARG B CA 1
ATOM 3833 C C . ARG B 1 167 ? 57.752 84.304 2.459 1.00 49.08 167 ARG B C 1
ATOM 3834 O O . ARG B 1 167 ? 57.483 84.643 3.615 1.00 35.88 167 ARG B O 1
ATOM 3842 N N . GLU B 1 168 ? 58.919 83.769 2.114 1.00 43.90 168 GLU B N 1
ATOM 3843 C CA . GLU B 1 168 ? 59.952 83.450 3.090 1.00 54.17 168 GLU B CA 1
ATOM 3844 C C . GLU B 1 168 ? 61.151 84.373 2.913 1.00 49.28 168 GLU B C 1
ATOM 3845 O O . GLU B 1 168 ? 61.564 84.664 1.785 1.00 56.37 168 GLU B O 1
ATOM 3851 N N . GLU B 1 169 ? 61.706 84.826 4.036 1.00 45.87 169 GLU B N 1
ATOM 3852 C CA . GLU B 1 169 ? 62.812 85.781 4.028 1.00 56.71 169 GLU B CA 1
ATOM 3853 C C . GLU B 1 169 ? 63.698 85.484 5.230 1.00 55.63 169 GLU B C 1
ATOM 3854 O O . GLU B 1 169 ? 63.284 85.699 6.373 1.00 51.42 169 GLU B O 1
ATOM 3860 N N . ASN B 1 170 ? 64.913 84.999 4.974 1.00 51.61 170 ASN B N 1
ATOM 3861 C CA . ASN B 1 170 ? 65.841 84.641 6.046 1.00 54.24 170 ASN B CA 1
ATOM 3862 C C . ASN B 1 170 ? 65.189 83.663 7.019 1.00 56.67 170 ASN B C 1
ATOM 3863 O O . ASN B 1 170 ? 65.325 83.776 8.240 1.00 47.00 170 ASN B O 1
ATOM 3868 N N . GLU B 1 171 ? 64.462 82.694 6.467 1.00 52.71 171 GLU B N 1
ATOM 3869 C CA . GLU B 1 171 ? 63.737 81.675 7.220 1.00 61.09 171 GLU B CA 1
ATOM 3870 C C . GLU B 1 171 ? 62.597 82.254 8.050 1.00 51.90 171 GLU B C 1
ATOM 3871 O O . GLU B 1 171 ? 62.047 81.557 8.912 1.00 57.98 171 GLU B O 1
ATOM 3877 N N . ASN B 1 172 ? 62.227 83.511 7.815 1.00 47.80 172 ASN B N 1
ATOM 3878 C CA . ASN B 1 172 ? 61.070 84.133 8.442 1.00 56.49 172 ASN B CA 1
ATOM 3879 C C . ASN B 1 172 ? 59.963 84.292 7.409 1.00 54.18 172 ASN B C 1
ATOM 3880 O O . ASN B 1 172 ? 60.217 84.704 6.273 1.00 51.03 172 ASN B O 1
ATOM 3885 N N . HIS B 1 173 ? 58.737 83.964 7.805 1.00 45.43 173 HIS B N 1
ATOM 3886 C CA . HIS B 1 173 ? 57.603 83.950 6.893 1.00 40.29 173 HIS B CA 1
ATOM 3887 C C . HIS B 1 173 ? 56.748 85.198 7.074 1.00 44.90 173 HIS B C 1
ATOM 3888 O O . HIS B 1 173 ? 56.579 85.697 8.191 1.00 40.88 173 HIS B O 1
ATOM 3895 N N . PHE B 1 174 ? 56.217 85.699 5.963 1.00 33.44 174 PHE B N 1
ATOM 3896 C CA . PHE B 1 174 ? 55.389 86.893 5.936 1.00 31.63 174 PHE B CA 1
ATOM 3897 C C . PHE B 1 174 ? 54.278 86.701 4.916 1.00 36.31 174 PHE B C 1
ATOM 3898 O O . PHE B 1 174 ? 54.446 85.956 3.943 1.00 33.69 174 PHE B O 1
ATOM 3906 N N . PRO B 1 175 ? 53.138 87.356 5.111 1.00 34.88 175 PRO B N 1
ATOM 3907 C CA . PRO B 1 175 ? 52.100 87.343 4.078 1.00 34.17 175 PRO B CA 1
ATOM 3908 C C . PRO B 1 175 ? 52.504 88.210 2.899 1.00 40.26 175 PRO B C 1
ATOM 3909 O O . PRO B 1 175 ? 53.301 89.143 3.019 1.00 30.97 175 PRO B O 1
ATOM 3913 N N . VAL B 1 176 ? 51.939 87.884 1.738 1.00 35.91 176 VAL B N 1
ATOM 3914 C CA . VAL B 1 176 ? 52.166 88.673 0.534 1.00 33.80 176 VAL B CA 1
ATOM 3915 C C . VAL B 1 176 ? 51.092 89.748 0.445 1.00 29.23 176 VAL B C 1
ATOM 3916 O O . VAL B 1 176 ? 51.398 90.945 0.407 1.00 31.00 176 VAL B O 1
ATOM 3920 N N . ILE B 1 177 ? 49.831 89.331 0.428 1.00 26.56 177 ILE B N 1
ATOM 3921 C CA . ILE B 1 177 ? 48.706 90.254 0.319 1.00 22.56 177 ILE B CA 1
ATOM 3922 C C . ILE B 1 177 ? 48.274 90.678 1.718 1.00 30.82 177 ILE B C 1
ATOM 3923 O O . ILE B 1 177 ? 47.895 89.840 2.543 1.00 30.32 177 ILE B O 1
ATOM 3928 N N . TYR B 1 178 ? 48.322 91.983 1.983 1.00 28.25 178 TYR B N 1
ATOM 3929 C CA . TYR B 1 178 ? 47.815 92.544 3.230 1.00 33.52 178 TYR B CA 1
ATOM 3930 C C . TYR B 1 178 ? 46.418 93.131 3.098 1.00 32.91 178 TYR B C 1
ATOM 3931 O O . TYR B 1 178 ? 45.679 93.167 4.087 1.00 28.97 178 TYR B O 1
ATOM 3940 N N . GLY B 1 179 ? 46.039 93.590 1.913 1.00 27.34 179 GLY B N 1
ATOM 3941 C CA . GLY B 1 179 ? 44.738 94.210 1.726 1.00 18.24 179 GLY B CA 1
ATOM 3942 C C . GLY B 1 179 ? 44.216 93.972 0.327 1.00 32.88 179 GLY B C 1
ATOM 3943 O O . GLY B 1 179 ? 44.985 93.811 -0.626 1.00 24.26 179 GLY B O 1
ATOM 3944 N N . ILE B 1 180 ? 42.888 93.947 0.206 1.00 22.76 180 ILE B N 1
ATOM 3945 C CA . ILE B 1 180 ? 42.222 93.799 -1.079 1.00 21.79 180 ILE B CA 1
ATOM 3946 C C . ILE B 1 180 ? 41.032 94.746 -1.123 1.00 24.82 180 ILE B C 1
ATOM 3947 O O . ILE B 1 180 ? 40.528 95.203 -0.095 1.00 22.17 180 ILE B O 1
ATOM 3952 N N . ALA B 1 181 ? 40.591 95.039 -2.342 1.00 18.62 181 ALA B N 1
ATOM 3953 C CA . ALA B 1 181 ? 39.376 95.797 -2.586 1.00 22.67 181 ALA B CA 1
ATOM 3954 C C . ALA B 1 181 ? 38.498 95.015 -3.551 1.00 20.76 181 ALA B C 1
ATOM 3955 O O . ALA B 1 181 ? 38.975 94.160 -4.302 1.00 23.43 181 ALA B O 1
ATOM 3957 N N . VAL B 1 182 ? 37.202 95.308 -3.521 1.00 19.20 182 VAL B N 1
ATOM 3958 C CA . VAL B 1 182 ? 36.245 94.687 -4.426 1.00 23.87 182 VAL B CA 1
ATOM 3959 C C . VAL B 1 182 ? 35.404 95.784 -5.059 1.00 22.23 182 VAL B C 1
ATOM 3960 O O . VAL B 1 182 ? 34.858 96.641 -4.354 1.00 23.38 182 VAL B O 1
ATOM 3964 N N . ASN B 1 183 ? 35.314 95.765 -6.387 1.00 22.67 183 ASN B N 1
ATOM 3965 C CA . ASN B 1 183 ? 34.478 96.712 -7.113 1.00 23.35 183 ASN B CA 1
ATOM 3966 C C . ASN B 1 183 ? 33.033 96.232 -7.075 1.00 17.89 183 ASN B C 1
ATOM 3967 O O . ASN B 1 183 ? 32.734 95.113 -7.505 1.00 25.81 183 ASN B O 1
ATOM 3972 N N . ILE B 1 184 ? 32.135 97.075 -6.562 1.00 22.48 184 ILE B N 1
ATOM 3973 C CA . ILE B 1 184 ? 30.745 96.660 -6.406 1.00 20.79 184 ILE B CA 1
ATOM 3974 C C . ILE B 1 184 ? 30.084 96.458 -7.766 1.00 25.09 184 ILE B C 1
ATOM 3975 O O . ILE B 1 184 ? 29.344 95.488 -7.973 1.00 27.94 184 ILE B O 1
ATOM 3980 N N . LYS B 1 185 ? 30.340 97.358 -8.716 1.00 18.34 185 LYS B N 1
ATOM 3981 C CA . LYS B 1 185 ? 29.679 97.265 -10.016 1.00 21.63 185 LYS B CA 1
ATOM 3982 C C . LYS B 1 185 ? 30.123 96.022 -10.780 1.00 26.85 185 LYS B C 1
ATOM 3983 O O . LYS B 1 185 ? 29.291 95.283 -11.321 1.00 31.07 185 LYS B O 1
ATOM 3989 N N . THR B 1 186 ? 31.429 95.768 -10.832 1.00 25.13 186 THR B N 1
ATOM 3990 C CA . THR B 1 186 ? 31.976 94.745 -11.714 1.00 26.80 186 THR B CA 1
ATOM 3991 C C . THR B 1 186 ? 32.544 93.533 -10.987 1.00 32.65 186 THR B C 1
ATOM 3992 O O . THR B 1 186 ? 32.956 92.573 -11.648 1.00 37.11 186 THR B O 1
ATOM 3996 N N . ALA B 1 187 ? 32.593 93.553 -9.655 1.00 29.15 187 ALA B N 1
ATOM 3997 C CA . ALA B 1 187 ? 32.873 92.394 -8.809 1.00 35.82 187 ALA B CA 1
ATOM 3998 C C . ALA B 1 187 ? 34.327 91.930 -8.827 1.00 31.60 187 ALA B C 1
ATOM 3999 O O . ALA B 1 187 ? 34.623 90.852 -8.296 1.00 29.26 187 ALA B O 1
ATOM 4001 N N . GLU B 1 188 ? 35.248 92.692 -9.408 1.00 24.11 188 GLU B N 1
ATOM 4002 C CA . GLU B 1 188 ? 36.641 92.271 -9.383 1.00 26.05 188 GLU B CA 1
ATOM 4003 C C . GLU B 1 188 ? 37.251 92.529 -8.012 1.00 19.88 188 GLU B C 1
ATOM 4004 O O . GLU B 1 188 ? 36.913 93.498 -7.331 1.00 23.77 188 GLU B O 1
ATOM 4010 N N . ILE B 1 189 ? 38.164 91.648 -7.620 1.00 26.66 189 ILE B N 1
ATOM 4011 C CA . ILE B 1 189 ? 38.944 91.787 -6.397 1.00 28.14 189 ILE B CA 1
ATOM 4012 C C . ILE B 1 189 ? 40.392 92.027 -6.792 1.00 23.57 189 ILE B C 1
ATOM 4013 O O . ILE B 1 189 ? 40.894 91.410 -7.738 1.00 25.91 189 ILE B O 1
ATOM 4018 N N . TYR B 1 190 ? 41.065 92.924 -6.074 1.00 24.24 190 TYR B N 1
ATOM 4019 C CA . TYR B 1 190 ? 42.438 93.250 -6.428 1.00 26.27 190 TYR B CA 1
ATOM 4020 C C . TYR B 1 190 ? 43.177 93.771 -5.204 1.00 30.72 190 TYR B C 1
ATOM 4021 O O . TYR B 1 190 ? 42.573 94.286 -4.257 1.00 23.34 190 TYR B O 1
ATOM 4030 N N . ARG B 1 191 ? 44.500 93.623 -5.242 1.00 25.85 191 ARG B N 1
ATOM 4031 C CA . ARG B 1 191 ? 45.348 94.110 -4.162 1.00 26.53 191 ARG B CA 1
ATOM 4032 C C . ARG B 1 191 ? 45.220 95.622 -4.032 1.00 27.38 191 ARG B C 1
ATOM 4033 O O . ARG B 1 191 ? 45.260 96.350 -5.027 1.00 28.08 191 ARG B O 1
ATOM 4041 N N . ALA B 1 192 ? 45.076 96.096 -2.797 1.00 22.58 192 ALA B N 1
ATOM 4042 C CA . ALA B 1 192 ? 44.880 97.516 -2.563 1.00 24.74 192 ALA B CA 1
ATOM 4043 C C . ALA B 1 192 ? 45.407 97.886 -1.186 1.00 26.45 192 ALA B C 1
ATOM 4044 O O . ALA B 1 192 ? 45.575 97.033 -0.309 1.00 25.44 192 ALA B O 1
ATOM 4046 N N . SER B 1 193 ? 45.674 99.178 -1.017 1.00 24.60 193 SER B N 1
ATOM 4047 C CA . SER B 1 193 ? 45.970 99.774 0.276 1.00 22.16 193 SER B CA 1
ATOM 4048 C C . SER B 1 193 ? 45.169 101.061 0.398 1.00 24.11 193 SER B C 1
ATOM 4049 O O . SER B 1 193 ? 44.811 101.682 -0.606 1.00 28.02 193 SER B O 1
ATOM 4052 N N . PHE B 1 194 ? 44.877 101.451 1.636 1.00 24.72 194 PHE B N 1
ATOM 4053 C CA . PHE B 1 194 ? 43.951 102.542 1.912 1.00 31.82 194 PHE B CA 1
ATOM 4054 C C . PHE B 1 194 ? 44.559 103.456 2.963 1.00 34.21 194 PHE B C 1
ATOM 4055 O O . PHE B 1 194 ? 44.808 103.023 4.093 1.00 34.36 194 PHE B O 1
ATOM 4063 N N A GLN B 1 195 ? 44.798 104.716 2.597 0.73 37.80 195 GLN B N 1
ATOM 4064 N N B GLN B 1 195 ? 44.794 104.714 2.592 0.27 37.82 195 GLN B N 1
ATOM 4065 C CA A GLN B 1 195 ? 45.327 105.684 3.549 0.73 40.93 195 GLN B CA 1
ATOM 4066 C CA B GLN B 1 195 ? 45.325 105.699 3.524 0.27 40.90 195 GLN B CA 1
ATOM 4067 C C A GLN B 1 195 ? 44.236 106.449 4.285 0.73 39.86 195 GLN B C 1
ATOM 4068 C C B GLN B 1 195 ? 44.236 106.445 4.281 0.27 39.91 195 GLN B C 1
ATOM 4069 O O A GLN B 1 195 ? 44.507 107.008 5.353 0.73 41.21 195 GLN B O 1
ATOM 4070 O O B GLN B 1 195 ? 44.510 106.985 5.359 0.27 41.21 195 GLN B O 1
ATOM 4081 N N . ASP B 1 196 ? 43.020 106.487 3.748 1.00 41.23 196 ASP B N 1
ATOM 4082 C CA . ASP B 1 196 ? 41.887 107.152 4.387 1.00 38.95 196 ASP B CA 1
ATOM 4083 C C . ASP B 1 196 ? 40.903 106.063 4.802 1.00 43.97 196 ASP B C 1
ATOM 4084 O O . ASP B 1 196 ? 40.143 105.552 3.974 1.00 42.46 196 ASP B O 1
ATO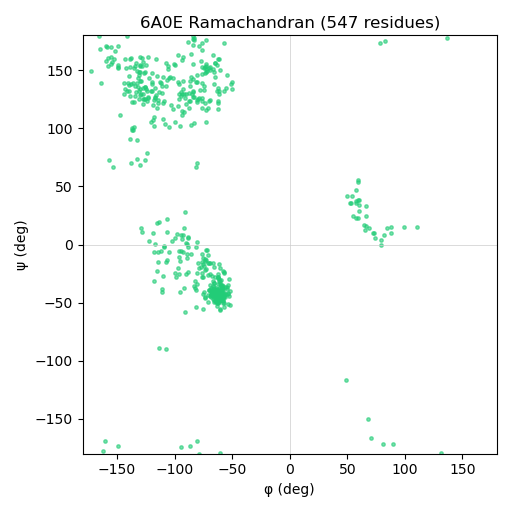M 4089 N N . ARG B 1 197 ? 40.921 105.709 6.086 1.00 36.71 197 ARG B N 1
ATOM 4090 C CA . ARG B 1 197 ? 40.120 104.611 6.607 1.00 33.59 197 ARG B CA 1
ATOM 4091 C C . ARG B 1 197 ? 38.969 105.068 7.491 1.00 37.23 197 ARG B C 1
ATOM 4092 O O . ARG B 1 197 ? 38.196 104.224 7.955 1.00 35.20 197 ARG B O 1
ATOM 4100 N N . GLY B 1 198 ? 38.832 106.369 7.739 1.00 44.54 198 GLY B N 1
ATOM 4101 C CA . GLY B 1 198 ? 37.767 106.880 8.571 1.00 44.16 198 GLY B CA 1
ATOM 4102 C C . GLY B 1 198 ? 36.398 106.548 8.014 1.00 42.20 198 GLY B C 1
ATOM 4103 O O . GLY B 1 198 ? 36.271 105.922 6.956 1.00 46.11 198 GLY B O 1
ATOM 4104 N N . PRO B 1 199 ? 35.333 106.981 8.708 1.00 34.72 199 PRO B N 1
ATOM 4105 C CA . PRO B 1 199 ? 35.379 107.798 9.923 1.00 31.76 199 PRO B CA 1
ATOM 4106 C C . PRO B 1 199 ? 35.469 106.996 11.218 1.00 39.39 199 PRO B C 1
ATOM 4107 O O . PRO B 1 199 ? 35.391 105.767 11.201 1.00 28.17 199 PRO B O 1
ATOM 4111 N N . GLU B 1 200 ? 35.626 107.709 12.334 1.00 25.59 200 GLU B N 1
ATOM 4112 C CA . GLU B 1 200 ? 35.625 107.108 13.668 1.00 32.24 200 GLU B CA 1
ATOM 4113 C C . GLU B 1 200 ? 36.622 105.956 13.759 1.00 29.11 200 GLU B C 1
ATOM 4114 O O . GLU B 1 200 ? 36.399 104.963 14.456 1.00 26.07 200 GLU B O 1
ATOM 4120 N N . GLU B 1 201 ? 37.749 106.101 13.059 1.00 26.06 201 GLU B N 1
ATOM 4121 C CA . GLU B 1 201 ? 38.723 105.016 12.996 1.00 34.10 201 GLU B CA 1
ATOM 4122 C C . GLU B 1 201 ? 39.202 104.608 14.383 1.00 29.58 201 GLU B C 1
ATOM 4123 O O . GLU B 1 201 ? 39.294 103.413 14.689 1.00 23.92 201 GLU B O 1
ATOM 4129 N N . GLN B 1 202 ? 39.522 105.583 15.236 1.00 23.74 202 GLN B N 1
ATOM 4130 C CA . GLN B 1 202 ? 40.079 105.254 16.543 1.00 29.03 202 GLN B CA 1
ATOM 4131 C C . GLN B 1 202 ? 39.033 104.611 17.446 1.00 28.25 202 GLN B C 1
ATOM 4132 O O . GLN B 1 202 ? 39.341 103.678 18.198 1.00 24.52 202 GLN B O 1
ATOM 4138 N N . LEU B 1 203 ? 37.792 105.099 17.390 1.00 24.14 203 LEU B N 1
ATOM 4139 C CA . LEU B 1 203 ? 36.725 104.505 18.189 1.00 29.45 203 LEU B CA 1
ATOM 4140 C C . LEU B 1 203 ? 36.463 103.063 17.773 1.00 24.88 203 LEU B C 1
ATOM 4141 O O . LEU B 1 203 ? 36.274 102.184 18.624 1.00 23.77 203 LEU B O 1
ATOM 4146 N N . ARG B 1 204 ? 36.442 102.802 16.467 1.00 29.65 204 ARG B N 1
ATOM 4147 C CA . ARG B 1 204 ? 36.180 101.449 15.994 1.00 24.14 204 ARG B CA 1
ATOM 4148 C C . ARG B 1 204 ? 37.334 100.513 16.332 1.00 23.22 204 ARG B C 1
ATOM 4149 O O . ARG B 1 204 ? 37.113 99.348 16.683 1.00 23.44 204 ARG B O 1
ATOM 4157 N N . ALA B 1 205 ? 38.573 101.004 16.243 1.00 26.07 205 ALA B N 1
ATOM 4158 C CA . ALA B 1 205 ? 39.716 100.186 16.635 1.00 25.01 205 ALA B CA 1
ATOM 4159 C C . ALA B 1 205 ? 39.704 99.905 18.132 1.00 22.65 205 ALA B C 1
ATOM 4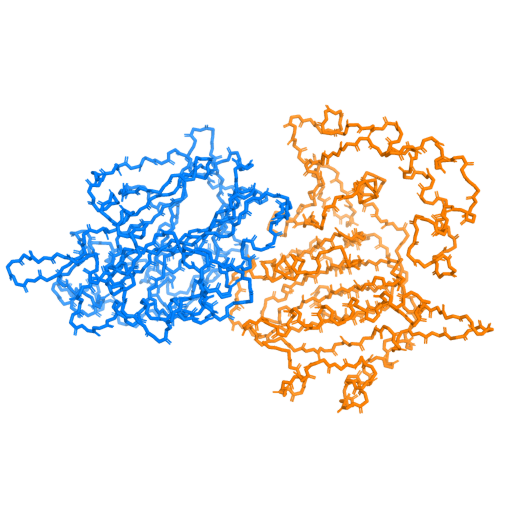160 O O . ALA B 1 205 ? 40.019 98.789 18.563 1.00 26.67 205 ALA B O 1
ATOM 4162 N N . ALA B 1 206 ? 39.350 100.907 18.942 1.00 26.04 206 ALA B N 1
ATOM 4163 C CA . ALA B 1 206 ? 39.244 100.693 20.382 1.00 28.75 206 ALA B CA 1
ATOM 4164 C C . ALA B 1 206 ? 38.202 99.629 20.702 1.00 24.40 206 ALA B C 1
ATOM 4165 O O . ALA B 1 206 ? 38.435 98.750 21.540 1.00 26.63 206 ALA B O 1
ATOM 4167 N N . ARG B 1 207 ? 37.048 99.691 20.035 1.00 28.81 207 ARG B N 1
ATOM 4168 C CA . ARG B 1 207 ? 36.002 98.697 20.247 1.00 26.92 207 ARG B CA 1
ATOM 4169 C C . ARG B 1 207 ? 36.533 97.283 20.054 1.00 26.22 207 ARG B C 1
ATOM 4170 O O . ARG B 1 207 ? 36.206 96.374 20.826 1.00 26.19 207 ARG B O 1
ATOM 4178 N N . THR B 1 208 ? 37.355 97.080 19.024 1.00 24.76 208 THR B N 1
ATOM 4179 C CA . THR B 1 208 ? 37.871 95.747 18.728 1.00 25.66 208 THR B CA 1
ATOM 4180 C C . THR B 1 208 ? 38.940 95.337 19.734 1.00 28.46 208 THR B C 1
ATOM 4181 O O . THR B 1 208 ? 38.935 94.207 20.239 1.00 27.44 208 THR B O 1
ATOM 4185 N N . LEU B 1 209 ? 39.871 96.244 20.038 1.00 24.20 209 LEU B N 1
ATOM 4186 C CA . LEU B 1 209 ? 40.896 95.931 21.028 1.00 24.99 209 LEU B CA 1
ATOM 4187 C C . LEU B 1 209 ? 40.282 95.623 22.387 1.00 29.44 209 LEU B C 1
ATOM 4188 O O . LEU B 1 209 ? 40.825 94.810 23.144 1.00 30.88 209 LEU B O 1
ATOM 4193 N N . ALA B 1 210 ? 39.152 96.252 22.712 1.00 31.61 210 ALA B N 1
ATOM 4194 C CA . ALA B 1 210 ? 38.470 95.977 23.971 1.00 34.08 210 ALA B CA 1
ATOM 4195 C C . ALA B 1 210 ? 37.766 94.627 23.978 1.00 40.74 210 ALA B C 1
ATOM 4196 O O . ALA B 1 210 ? 37.342 94.176 25.048 1.00 34.53 210 ALA B O 1
ATOM 4198 N N . GLY B 1 211 ? 37.624 93.978 22.825 1.00 32.64 211 GLY B N 1
ATOM 4199 C CA . GLY B 1 211 ? 37.075 92.640 22.755 1.00 29.43 211 GLY B CA 1
ATOM 4200 C C . GLY B 1 211 ? 35.704 92.506 22.122 1.00 28.99 211 GLY B C 1
ATOM 4201 O O . GLY B 1 211 ? 35.077 91.452 22.278 1.00 32.59 211 GLY B O 1
ATOM 4202 N N . GLY B 1 212 ? 35.219 93.522 21.413 1.00 27.42 212 GLY B N 1
ATOM 4203 C CA . GLY B 1 212 ? 33.921 93.454 20.783 1.00 33.85 212 GLY B CA 1
ATOM 4204 C C . GLY B 1 212 ? 33.833 92.349 19.747 1.00 22.82 212 GLY B C 1
ATOM 4205 O O . GLY B 1 212 ? 34.847 91.858 19.242 1.00 29.87 212 GLY B O 1
ATOM 4206 N N . PRO B 1 213 ? 32.617 91.934 19.417 1.00 26.36 213 PRO B N 1
ATOM 4207 C CA . PRO B 1 213 ? 32.415 90.908 18.389 1.00 27.09 213 PRO B CA 1
ATOM 4208 C C . PRO B 1 213 ? 32.412 91.531 16.996 1.00 26.68 213 PRO B C 1
ATOM 4209 O O . PRO B 1 213 ? 32.495 92.747 16.832 1.00 25.30 213 PRO B O 1
ATOM 4213 N N . MET B 1 214 ? 32.306 90.674 15.981 1.00 23.53 214 MET B N 1
ATOM 4214 C CA . MET B 1 214 ? 32.146 91.181 14.626 1.00 24.51 214 MET B CA 1
ATOM 4215 C C . MET B 1 214 ? 30.808 91.897 14.504 1.00 30.80 214 MET B C 1
ATOM 4216 O O . MET B 1 214 ? 29.791 91.443 15.037 1.00 29.63 214 MET B O 1
ATOM 4221 N N . ILE B 1 215 ? 30.816 93.036 13.816 1.00 23.68 215 ILE B N 1
ATOM 4222 C CA . ILE B 1 215 ? 29.636 93.878 13.682 1.00 21.33 215 ILE B CA 1
ATOM 4223 C C . ILE B 1 215 ? 29.430 94.226 12.215 1.00 21.24 215 ILE B C 1
ATOM 4224 O O . ILE B 1 215 ? 30.386 94.333 11.442 1.00 23.14 215 ILE B O 1
ATOM 4229 N N . SER B 1 216 ? 28.165 94.399 11.838 1.00 21.97 216 SER B N 1
ATOM 4230 C CA . SER B 1 216 ? 27.797 94.906 10.522 1.00 23.45 216 SER B CA 1
ATOM 4231 C C . SER B 1 216 ? 27.625 96.417 10.614 1.00 26.28 216 SER B C 1
ATOM 4232 O O . SER B 1 216 ? 26.908 96.908 11.491 1.00 27.35 216 SER B O 1
ATOM 4235 N N . ILE B 1 217 ? 28.276 97.152 9.712 1.00 22.62 217 ILE B N 1
ATOM 4236 C CA . ILE B 1 217 ? 28.445 98.593 9.884 1.00 21.97 217 ILE B CA 1
ATOM 4237 C C . ILE B 1 217 ? 27.719 99.432 8.839 1.00 24.76 217 ILE B C 1
ATOM 4238 O O . ILE B 1 217 ? 27.707 100.667 8.971 1.00 25.90 217 ILE B O 1
ATOM 4243 N N . TYR B 1 218 ? 27.116 98.829 7.814 1.00 23.09 218 TYR B N 1
ATOM 4244 C CA . TYR B 1 218 ? 26.537 99.614 6.731 1.00 22.29 218 TYR B CA 1
ATOM 4245 C C . TYR B 1 218 ? 25.118 99.168 6.407 1.00 27.04 218 TYR B C 1
ATOM 4246 O O . TYR B 1 218 ? 24.804 97.974 6.434 1.00 25.27 218 TYR B O 1
ATOM 4255 N N . ASP B 1 219 ? 24.274 100.146 6.081 1.00 29.54 219 ASP B N 1
ATOM 4256 C CA . ASP B 1 219 ? 22.876 99.940 5.705 1.00 31.74 219 ASP B CA 1
ATOM 4257 C C . ASP B 1 219 ? 22.709 100.431 4.268 1.00 32.84 219 ASP B C 1
ATOM 4258 O O . ASP B 1 219 ? 22.608 101.637 4.025 1.00 26.63 219 ASP B O 1
ATOM 4263 N N . ALA B 1 220 ? 22.672 99.498 3.316 1.00 25.83 220 ALA B N 1
ATOM 4264 C CA . ALA B 1 220 ? 22.614 99.859 1.906 1.00 29.69 220 ALA B CA 1
ATOM 4265 C C . ALA B 1 220 ? 21.236 100.329 1.455 1.00 23.50 220 ALA B C 1
ATOM 4266 O O . ALA B 1 220 ? 21.129 100.922 0.377 1.00 35.93 220 ALA B O 1
ATOM 4268 N N . GLU B 1 221 ? 20.182 100.083 2.235 1.00 25.83 221 GLU B N 1
ATOM 4269 C CA . GLU B 1 221 ? 18.860 100.563 1.841 1.00 25.51 221 GLU B CA 1
ATOM 4270 C C . GLU B 1 221 ? 18.746 102.072 2.036 1.00 22.74 221 GLU B C 1
ATOM 4271 O O . GLU B 1 221 ? 18.257 102.787 1.154 1.00 28.04 221 GLU B O 1
ATOM 4277 N N . THR B 1 222 ? 19.199 102.575 3.181 1.00 28.70 222 THR B N 1
ATOM 4278 C CA . THR B 1 222 ? 19.264 104.012 3.412 1.00 25.15 222 THR B CA 1
ATOM 4279 C C . THR B 1 222 ? 20.629 104.595 3.073 1.00 32.71 222 THR B C 1
ATOM 4280 O O . THR B 1 222 ? 20.789 105.820 3.106 1.00 30.46 222 THR B O 1
ATOM 4284 N N . GLU B 1 223 ? 21.606 103.751 2.739 1.00 28.21 223 GLU B N 1
ATOM 4285 C CA . GLU B 1 223 ? 22.946 104.197 2.366 1.00 28.37 223 GLU B CA 1
ATOM 4286 C C . GLU B 1 223 ? 23.589 104.996 3.498 1.00 28.58 223 GLU B C 1
ATOM 4287 O O . GLU B 1 223 ? 24.045 106.127 3.318 1.00 23.01 223 GLU B O 1
ATOM 4293 N N . GLN B 1 224 ? 23.626 104.386 4.681 1.00 21.81 224 GLN B N 1
ATOM 4294 C CA . GLN B 1 224 ? 24.145 105.027 5.882 1.00 22.15 224 GLN B CA 1
ATOM 4295 C C . GLN B 1 224 ? 25.143 104.106 6.564 1.00 25.38 224 GLN B C 1
ATOM 4296 O O . GLN B 1 224 ? 24.880 102.910 6.731 1.00 26.26 224 GLN B O 1
ATOM 4302 N N . LEU B 1 225 ? 26.286 104.666 6.948 1.00 24.20 225 LEU B N 1
ATOM 4303 C CA . LEU B 1 225 ? 27.221 103.975 7.823 1.00 23.29 225 LEU B CA 1
ATOM 4304 C C . LEU B 1 225 ? 26.784 104.181 9.268 1.00 27.96 225 LEU B C 1
ATOM 4305 O O . LEU B 1 225 ? 26.508 105.310 9.684 1.00 27.95 225 LEU B O 1
ATOM 4310 N N . ARG B 1 226 ? 26.713 103.091 10.030 1.00 23.75 226 ARG B N 1
ATOM 4311 C CA . ARG B 1 226 ? 26.175 103.112 11.388 1.00 21.62 226 ARG B CA 1
ATOM 4312 C C . ARG B 1 226 ? 27.269 102.691 12.362 1.00 31.31 226 ARG B C 1
ATOM 4313 O O . ARG B 1 226 ? 27.653 101.517 12.403 1.00 28.59 226 ARG B O 1
ATOM 4321 N N . ILE B 1 227 ? 27.759 103.643 13.150 1.00 26.45 227 ILE B N 1
ATOM 4322 C CA . ILE B 1 227 ? 28.847 103.413 14.094 1.00 29.08 227 ILE B CA 1
ATOM 4323 C C . ILE B 1 227 ? 28.271 103.491 15.501 1.00 34.23 227 ILE B C 1
ATOM 4324 O O . ILE B 1 227 ? 27.930 104.578 15.985 1.00 33.32 227 ILE B O 1
ATOM 4329 N N . GLY B 1 228 ? 28.162 102.342 16.162 1.00 28.32 228 GLY B N 1
ATOM 4330 C CA . GLY B 1 228 ? 27.679 102.289 17.521 1.00 34.51 228 GLY B CA 1
ATOM 4331 C C . GLY B 1 228 ? 26.175 102.126 17.602 1.00 32.31 228 GLY B C 1
ATOM 4332 O O . GLY B 1 228 ? 25.496 101.902 16.596 1.00 33.40 228 GLY B O 1
ATOM 4333 N N . PRO B 1 229 ? 25.619 102.244 18.818 1.00 36.49 229 PRO B N 1
ATOM 4334 C CA . PRO B 1 229 ? 26.394 102.533 20.028 1.00 36.62 229 PRO B CA 1
ATOM 4335 C C . PRO B 1 229 ? 27.245 101.348 20.470 1.00 30.58 229 PRO B C 1
ATOM 4336 O O . PRO B 1 229 ? 26.872 100.199 20.236 1.00 35.09 229 PRO B O 1
ATOM 4340 N N . TYR B 1 230 ? 28.38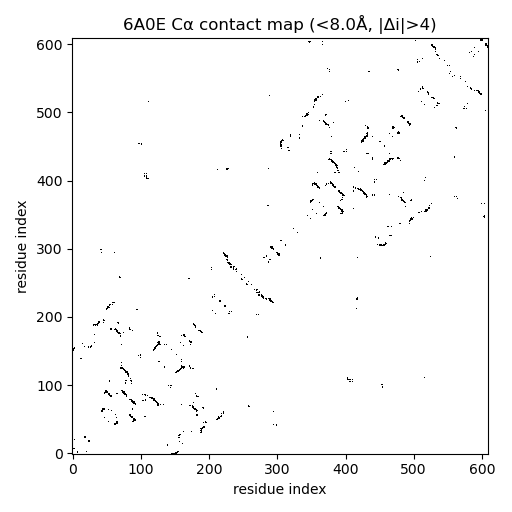3 101.632 21.097 1.00 32.36 230 TYR B N 1
ATOM 4341 C CA . TYR B 1 230 ? 29.305 100.607 21.559 1.00 34.63 230 TYR B CA 1
ATOM 4342 C C . TYR B 1 230 ? 29.387 100.641 23.077 1.00 41.52 230 TYR B C 1
ATOM 4343 O O . TYR B 1 230 ? 29.319 101.712 23.688 1.00 31.00 230 TYR B O 1
ATOM 4352 N N . SER B 1 231 ? 29.536 99.466 23.681 1.00 35.18 231 SER B N 1
ATOM 4353 C CA . SER B 1 231 ? 29.710 99.344 25.120 1.00 43.42 231 SER B CA 1
ATOM 4354 C C . SER B 1 231 ? 30.868 98.402 25.404 1.00 41.02 231 SER B C 1
ATOM 4355 O O . SER B 1 231 ? 31.022 97.374 24.738 1.00 45.15 231 SER B O 1
ATOM 4358 N N . TRP B 1 232 ? 31.686 98.761 26.389 1.00 40.19 232 TRP B N 1
ATOM 4359 C CA . TRP B 1 232 ? 32.778 97.899 26.813 1.00 40.76 232 TRP B CA 1
ATOM 4360 C C . TRP B 1 232 ? 33.167 98.265 28.236 1.00 40.44 232 TRP B C 1
ATOM 4361 O O . TRP B 1 232 ? 32.854 99.352 28.728 1.00 39.49 232 TRP B O 1
ATOM 4372 N N . THR B 1 233 ? 33.847 97.340 28.887 1.00 46.98 233 THR B N 1
ATOM 4373 C CA . THR B 1 233 ? 34.432 97.601 30.189 1.00 52.22 233 THR B CA 1
ATOM 4374 C C . THR B 1 233 ? 35.868 98.076 30.029 1.00 48.37 233 THR B C 1
ATOM 4375 O O . THR B 1 233 ? 36.487 97.874 28.980 1.00 49.27 233 THR B O 1
ATOM 4379 N N . PRO B 1 234 ? 36.429 98.717 31.052 1.00 51.91 234 PRO B N 1
ATOM 4380 C CA . PRO B 1 234 ? 37.782 99.269 30.920 1.00 49.16 234 PRO B CA 1
ATOM 4381 C C . PRO B 1 234 ? 38.781 98.207 30.484 1.00 49.11 234 PRO B C 1
ATOM 4382 O O . PRO B 1 234 ? 38.669 97.030 30.836 1.00 51.94 234 PRO B O 1
ATOM 4386 N N . PHE B 1 235 ? 39.757 98.636 29.699 1.00 42.67 235 PHE B N 1
ATOM 4387 C CA . PHE B 1 235 ? 40.793 97.736 29.210 1.00 40.37 235 PHE B CA 1
ATOM 4388 C C . PHE B 1 235 ? 41.750 97.406 30.349 1.00 27.76 235 PHE B C 1
ATOM 4389 O O . PHE B 1 235 ? 42.338 98.323 30.936 1.00 37.25 235 PHE B O 1
ATOM 4397 N N . PRO B 1 236 ? 41.930 96.135 30.701 1.00 38.41 236 PRO B N 1
ATOM 4398 C CA . PRO B 1 236 ? 42.757 95.802 31.869 1.00 38.39 236 PRO B CA 1
ATOM 4399 C C . PRO B 1 236 ? 44.198 96.264 31.699 1.00 35.67 236 PRO B C 1
ATOM 4400 O O . PRO B 1 236 ? 44.847 95.983 30.688 1.00 33.54 236 PRO B O 1
ATOM 4404 N N . HIS B 1 237 ? 44.695 96.979 32.709 1.00 24.21 237 HIS B N 1
ATOM 4405 C CA . HIS B 1 237 ? 46.099 97.386 32.770 1.00 28.13 237 HIS B CA 1
ATOM 4406 C C . HIS B 1 237 ? 46.479 98.259 31.577 1.00 33.28 237 HIS B C 1
ATOM 4407 O O . HIS B 1 237 ? 47.584 98.157 31.037 1.00 33.94 237 HIS B O 1
ATOM 4414 N N . VAL B 1 238 ? 45.557 99.131 31.164 1.00 32.30 238 VAL B N 1
ATOM 4415 C CA . VAL B 1 238 ? 45.799 99.962 29.988 1.00 30.84 238 VAL B CA 1
ATOM 4416 C C . VAL B 1 238 ? 47.066 100.789 30.167 1.00 37.38 238 VAL B C 1
ATOM 4417 O O . VAL B 1 238 ? 47.873 100.924 29.239 1.00 33.75 238 VAL B O 1
ATOM 4421 N N . ASP B 1 239 ? 47.268 101.348 31.364 1.00 33.64 239 ASP B N 1
ATOM 4422 C CA . ASP B 1 239 ? 48.443 102.179 31.605 1.00 32.86 239 ASP B CA 1
ATOM 4423 C C . ASP B 1 239 ? 49.727 101.365 31.521 1.00 28.84 239 ASP B C 1
ATOM 4424 O O . ASP B 1 239 ? 50.717 101.815 30.931 1.00 30.61 239 ASP B O 1
ATOM 4429 N N . PHE B 1 240 ? 49.733 100.171 32.115 1.00 22.29 240 PHE B N 1
ATOM 4430 C CA . PHE B 1 240 ? 50.896 99.295 32.019 1.00 29.37 240 PHE B CA 1
ATOM 4431 C C . PHE B 1 240 ? 51.248 99.013 30.564 1.00 31.37 240 PHE B C 1
ATOM 4432 O O . PHE B 1 240 ? 52.419 99.078 30.170 1.00 27.62 240 PHE B O 1
ATOM 4440 N N . TRP B 1 241 ? 50.243 98.703 29.745 1.00 26.12 241 TRP B N 1
ATOM 4441 C CA . TRP B 1 241 ? 50.514 98.373 28.350 1.00 30.32 241 TRP B CA 1
ATOM 4442 C C . TRP B 1 241 ? 51.017 99.587 27.580 1.00 30.34 241 TRP B C 1
ATOM 4443 O O . TRP B 1 241 ? 51.932 99.470 26.757 1.00 31.54 241 TRP B O 1
ATOM 4454 N N . LEU B 1 242 ? 50.441 100.763 27.840 1.00 28.80 242 LEU B N 1
ATOM 4455 C CA . LEU B 1 242 ? 50.911 101.983 27.191 1.00 31.02 242 LEU B CA 1
ATOM 4456 C C . LEU B 1 242 ? 52.382 102.260 27.469 1.00 36.60 242 LEU B C 1
ATOM 4457 O O . LEU B 1 242 ? 53.024 102.970 26.688 1.00 42.57 242 LEU B O 1
ATOM 4462 N N . HIS B 1 243 ? 52.930 101.724 28.557 1.00 39.79 243 HIS B N 1
ATOM 4463 C CA . HIS B 1 243 ? 54.314 101.978 28.930 1.00 37.74 243 HIS B CA 1
ATOM 4464 C C . HIS B 1 243 ? 55.248 100.827 28.583 1.00 44.29 243 HIS B C 1
ATOM 4465 O O . HIS B 1 243 ? 56.440 100.899 28.896 1.00 42.88 243 HIS B O 1
ATOM 4472 N N . GLN B 1 244 ? 54.741 99.774 27.949 1.00 36.50 244 GLN B N 1
ATOM 4473 C CA . GLN B 1 244 ? 55.595 98.701 27.467 1.00 35.68 244 GLN B CA 1
ATOM 4474 C C . GLN B 1 244 ? 56.322 99.142 26.202 1.00 35.47 244 GLN B C 1
ATOM 4475 O O . GLN B 1 244 ? 55.839 99.990 25.448 1.00 33.34 244 GLN B O 1
ATOM 4481 N N . ASP B 1 245 ? 57.496 98.558 25.975 1.00 39.94 245 ASP B N 1
ATOM 4482 C CA . ASP B 1 245 ? 58.248 98.873 24.771 1.00 44.13 245 ASP B CA 1
ATOM 4483 C C . ASP B 1 245 ? 57.569 98.242 23.556 1.00 42.31 245 ASP B C 1
ATOM 4484 O O . ASP B 1 245 ? 56.575 97.518 23.666 1.00 40.49 245 ASP B O 1
ATOM 4489 N N . ASP B 1 246 ? 58.120 98.524 22.374 1.00 43.02 246 ASP B N 1
ATOM 4490 C CA . ASP B 1 246 ? 57.483 98.077 21.139 1.00 47.07 246 ASP B CA 1
ATOM 4491 C C . ASP B 1 246 ? 57.468 96.557 21.034 1.00 40.89 246 ASP B C 1
ATOM 4492 O O . ASP B 1 246 ? 56.480 95.970 20.576 1.00 35.72 246 ASP B O 1
ATOM 4497 N N . LYS B 1 247 ? 58.552 95.899 21.450 1.00 39.19 247 LYS B N 1
ATOM 4498 C CA . LYS B 1 247 ? 58.612 94.444 21.345 1.00 45.56 247 LYS B CA 1
ATOM 4499 C C . LYS B 1 247 ? 57.509 93.788 22.166 1.00 41.21 247 LYS B C 1
ATOM 4500 O O . LYS B 1 247 ? 56.816 92.882 21.686 1.00 34.84 247 LYS B O 1
ATOM 4506 N N . GLN B 1 248 ? 57.326 94.239 23.410 1.00 30.08 248 GLN B N 1
ATOM 4507 C CA . GLN B 1 248 ? 56.336 93.616 24.283 1.00 41.66 248 GLN B CA 1
ATOM 4508 C C . GLN B 1 248 ? 54.921 93.824 23.757 1.00 34.59 248 GLN B C 1
ATOM 4509 O O . GLN B 1 248 ? 54.091 92.910 23.818 1.00 36.63 248 GLN B O 1
ATOM 4515 N N . ILE B 1 249 ? 54.625 95.017 23.238 1.00 30.60 249 ILE B N 1
ATOM 4516 C CA . ILE B 1 249 ? 53.305 95.257 22.662 1.00 30.32 249 ILE B CA 1
ATOM 4517 C C . ILE B 1 249 ? 53.090 94.367 21.444 1.00 36.05 249 ILE B C 1
ATOM 4518 O O . ILE B 1 249 ? 52.018 93.775 21.269 1.00 36.38 249 ILE B O 1
ATOM 4523 N N . LEU B 1 250 ? 54.109 94.250 20.589 1.00 39.72 250 LEU B N 1
ATOM 4524 C CA . LEU B 1 250 ? 53.995 93.402 19.405 1.00 42.97 250 LEU B CA 1
ATOM 4525 C C . LEU B 1 250 ? 53.779 91.943 19.788 1.00 37.82 250 LEU B C 1
ATOM 4526 O O . LEU B 1 250 ? 52.912 91.262 19.227 1.00 39.45 250 LEU B O 1
ATOM 4531 N N . GLU B 1 251 ? 54.565 91.441 20.743 1.00 35.96 251 GLU B N 1
ATOM 4532 C CA . GLU B 1 251 ? 54.506 90.021 21.073 1.00 35.11 251 GLU B CA 1
ATOM 4533 C C . GLU B 1 251 ? 53.217 89.652 21.796 1.00 40.10 251 GLU B C 1
ATOM 4534 O O . GLU B 1 251 ? 52.771 88.502 21.710 1.00 41.25 251 GLU B O 1
ATOM 4540 N N . ASN B 1 252 ? 52.601 90.598 22.503 1.00 33.76 252 ASN B N 1
ATOM 4541 C CA . ASN B 1 252 ? 51.456 90.284 23.347 1.00 33.46 252 ASN B CA 1
ATOM 4542 C C . ASN B 1 252 ? 50.132 90.833 22.842 1.00 34.91 252 ASN B C 1
ATOM 4543 O O . ASN B 1 252 ? 49.089 90.254 23.149 1.00 35.83 252 ASN B O 1
ATOM 4548 N N . LEU B 1 253 ? 50.133 91.926 22.083 1.00 28.06 253 LEU B N 1
ATOM 4549 C CA . LEU B 1 253 ? 48.895 92.499 21.575 1.00 28.49 253 LEU B CA 1
ATOM 4550 C C . LEU B 1 253 ? 48.694 92.251 20.082 1.00 27.68 253 LEU B C 1
ATOM 4551 O O . LEU B 1 253 ? 47.796 92.848 19.481 1.00 34.52 253 LEU B O 1
ATOM 4556 N N . SER B 1 254 ? 49.503 91.386 19.473 1.00 34.79 254 SER B N 1
ATOM 4557 C CA . SER B 1 254 ? 49.328 91.021 18.074 1.00 48.84 254 SER B CA 1
ATOM 4558 C C . SER B 1 254 ? 49.555 89.526 17.916 1.00 46.32 254 SER B C 1
ATOM 4559 O O . SER B 1 254 ? 50.296 88.910 18.686 1.00 40.41 254 SER B O 1
ATOM 4562 N N . THR B 1 255 ? 48.914 88.951 16.897 1.00 52.35 255 THR B N 1
ATOM 4563 C CA . THR B 1 255 ? 49.028 87.517 16.654 1.00 64.19 255 THR B CA 1
ATOM 4564 C C . THR B 1 255 ? 50.314 87.157 15.921 1.00 51.82 255 THR B C 1
ATOM 4565 O O . THR B 1 255 ? 50.789 86.022 16.036 1.00 56.24 255 THR B O 1
ATOM 4569 N N . SER B 1 256 ? 50.884 88.099 15.170 1.00 48.14 256 SER B N 1
ATOM 4570 C CA . SER B 1 256 ? 52.079 87.864 14.361 1.00 50.90 256 SER B CA 1
ATOM 4571 C C . SER B 1 256 ? 53.054 89.004 14.617 1.00 48.38 256 SER B C 1
ATOM 4572 O O . SER B 1 256 ? 53.030 90.026 13.917 1.00 42.72 256 SER B O 1
ATOM 4575 N N . PRO B 1 257 ? 53.930 88.864 15.615 1.00 44.42 257 PRO B N 1
ATOM 4576 C CA . PRO B 1 257 ? 54.803 89.993 15.981 1.00 54.04 257 PRO B CA 1
ATOM 4577 C C . PRO B 1 257 ? 55.706 90.461 14.853 1.00 49.58 257 PRO B C 1
ATOM 4578 O O . PRO B 1 257 ? 55.904 91.670 14.687 1.00 55.63 257 PRO B O 1
ATOM 4582 N N . LEU B 1 258 ? 56.260 89.538 14.068 1.00 36.21 258 LEU B N 1
ATOM 4583 C CA . LEU B 1 258 ? 57.235 89.891 13.044 1.00 52.36 258 LEU B CA 1
ATOM 4584 C C . LEU B 1 258 ? 56.613 90.233 11.697 1.00 47.76 258 LEU B C 1
ATOM 4585 O O . LEU B 1 258 ? 57.333 90.694 10.805 1.00 52.77 258 LEU B O 1
ATOM 4590 N N . ALA B 1 259 ? 55.307 90.033 11.526 1.00 47.17 259 ALA B N 1
ATOM 4591 C CA . ALA B 1 259 ? 54.652 90.245 10.241 1.00 48.73 259 ALA B CA 1
ATOM 4592 C C . A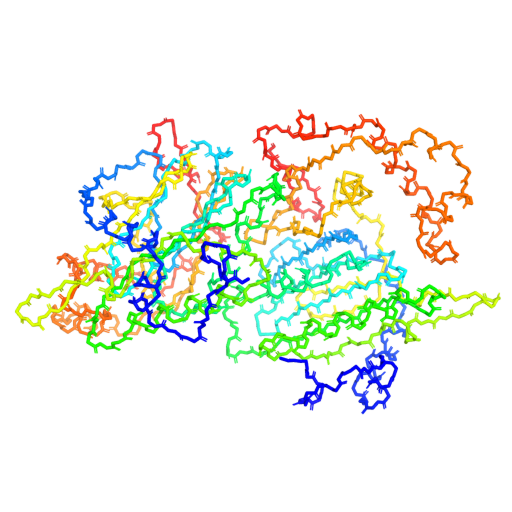LA B 1 259 ? 53.735 91.459 10.216 1.00 48.33 259 ALA B C 1
ATOM 4593 O O . ALA B 1 259 ? 53.142 91.746 9.171 1.00 40.77 259 ALA B O 1
ATOM 4595 N N . GLU B 1 260 ? 53.599 92.181 11.324 1.00 46.34 260 GLU B N 1
ATOM 4596 C CA . GLU B 1 260 ? 52.712 93.330 11.349 1.00 46.32 260 GLU B CA 1
ATOM 4597 C C . GLU B 1 260 ? 53.268 94.455 10.477 1.00 41.33 260 GLU B C 1
ATOM 4598 O O . GLU B 1 260 ? 54.484 94.584 10.317 1.00 47.45 260 GLU B O 1
ATOM 4604 N N . PRO B 1 261 ? 52.397 95.279 9.901 1.00 38.89 261 PRO B N 1
ATOM 4605 C CA . PRO B 1 261 ? 52.858 96.402 9.074 1.00 46.61 261 PRO B CA 1
ATOM 4606 C C . PRO B 1 261 ? 53.791 97.313 9.851 1.00 52.46 261 PRO B C 1
ATOM 4607 O O . PRO B 1 261 ? 53.968 97.149 11.067 1.00 54.03 261 PRO B O 1
ATOM 4611 N N . PRO B 1 262 ? 54.397 98.301 9.185 1.00 57.74 262 PRO B N 1
ATOM 4612 C CA . PRO B 1 262 ? 55.463 99.075 9.850 1.00 62.40 262 PRO B CA 1
ATOM 4613 C C . PRO B 1 262 ? 54.992 99.879 11.052 1.00 61.43 262 PRO B C 1
ATOM 4614 O O . PRO B 1 262 ? 55.635 99.834 12.109 1.00 65.07 262 PRO B O 1
ATOM 4618 N N . HIS B 1 263 ? 53.893 100.626 10.925 1.00 54.48 263 HIS B N 1
ATOM 4619 C CA . HIS B 1 263 ? 53.411 101.488 11.999 1.00 64.97 263 HIS B CA 1
ATOM 4620 C C . HIS B 1 263 ? 52.428 100.786 12.928 1.00 59.96 263 HIS B C 1
ATOM 4621 O O . HIS B 1 263 ? 51.576 101.446 13.538 1.00 58.50 263 HIS B O 1
ATOM 4628 N N . PHE B 1 264 ? 52.531 99.463 13.065 1.00 53.32 264 PHE B N 1
ATOM 4629 C CA . PHE B 1 264 ? 51.566 98.714 13.862 1.00 59.20 264 PHE B CA 1
ATOM 4630 C C . PHE B 1 264 ? 51.558 99.185 15.314 1.00 45.52 264 PHE B C 1
ATOM 4631 O O . PHE B 1 264 ? 50.513 99.576 15.848 1.00 41.54 264 PHE B O 1
ATOM 4639 N N . VAL B 1 265 ? 52.720 99.155 15.970 1.00 40.85 265 VAL B N 1
ATOM 4640 C CA . VAL B 1 265 ? 52.778 99.495 17.391 1.00 44.37 265 VAL B CA 1
ATOM 4641 C C . VAL B 1 265 ? 52.281 100.915 17.626 1.00 48.01 265 VAL B C 1
ATOM 4642 O O . VAL B 1 265 ? 51.645 101.206 18.647 1.00 38.79 265 VAL B O 1
ATOM 4646 N N . GLU B 1 266 ? 52.567 101.825 16.693 1.00 41.55 266 GLU B N 1
ATOM 4647 C CA . GLU B 1 266 ? 52.116 103.203 16.854 1.00 44.70 266 GLU B CA 1
ATOM 4648 C C . GLU B 1 266 ? 50.595 103.282 16.875 1.00 35.26 266 GLU B C 1
ATOM 4649 O O . GLU B 1 266 ? 50.015 104.061 17.641 1.00 39.60 266 GLU B O 1
ATOM 4655 N N . HIS B 1 267 ? 49.931 102.479 16.041 1.00 37.67 267 HIS B N 1
ATOM 4656 C CA . HIS B 1 267 ? 48.472 102.484 16.010 1.00 40.61 267 HIS B CA 1
ATOM 4657 C C . HIS B 1 267 ? 47.889 101.898 17.291 1.00 38.87 267 HIS B C 1
ATOM 4658 O O . HIS B 1 267 ? 46.880 102.394 17.805 1.00 33.42 267 HIS B O 1
ATOM 4665 N N . ILE B 1 268 ? 48.509 100.841 17.822 1.00 34.80 268 ILE B N 1
ATOM 4666 C CA . ILE B 1 268 ? 48.019 100.245 19.062 1.00 33.54 268 ILE B CA 1
ATOM 4667 C C . ILE B 1 268 ? 48.160 101.225 20.218 1.00 37.00 268 ILE B C 1
ATOM 4668 O O . ILE B 1 268 ? 47.264 101.344 21.064 1.00 35.15 268 ILE B O 1
ATOM 4673 N N . ARG B 1 269 ? 49.288 101.938 20.280 1.00 37.40 269 ARG B N 1
ATOM 4674 C CA . ARG B 1 269 ? 49.500 102.886 21.369 1.00 34.30 269 ARG B CA 1
ATOM 4675 C C . ARG B 1 269 ? 48.404 103.943 21.402 1.00 32.41 269 ARG B C 1
ATOM 4676 O O . ARG B 1 269 ? 47.901 104.292 22.477 1.00 40.67 269 ARG B O 1
ATOM 4684 N N . SER B 1 270 ? 48.020 104.466 20.235 1.00 33.10 270 SER B N 1
ATOM 4685 C CA . SER B 1 270 ? 46.948 105.455 20.199 1.00 36.45 270 SER B CA 1
ATOM 4686 C C . SER B 1 270 ? 45.601 104.829 20.535 1.00 33.00 270 SER B C 1
ATOM 4687 O O . SER B 1 270 ? 44.757 105.480 21.161 1.00 34.42 270 SER B O 1
ATOM 4690 N N . THR B 1 271 ? 45.380 103.573 20.135 1.00 35.30 271 THR B N 1
ATOM 4691 C CA . THR B 1 271 ? 44.150 102.890 20.520 1.00 30.60 271 THR B CA 1
ATOM 4692 C C . THR B 1 271 ? 44.101 102.665 22.027 1.00 30.53 271 THR B C 1
ATOM 4693 O O . THR B 1 271 ? 43.055 102.856 22.657 1.00 27.17 271 THR B O 1
ATOM 4697 N N . LEU B 1 272 ? 45.227 102.266 22.621 1.00 27.50 272 LEU B N 1
ATOM 4698 C CA . LEU B 1 272 ? 45.293 102.159 24.074 1.00 25.25 272 LEU B CA 1
ATOM 4699 C C . LEU B 1 272 ? 45.076 103.515 24.729 1.00 36.77 272 LEU B C 1
ATOM 4700 O O . LEU B 1 272 ? 44.426 103.613 25.777 1.00 32.84 272 LEU B O 1
ATOM 4705 N N . MET B 1 273 ? 45.611 104.577 24.122 1.00 36.05 273 MET B N 1
ATOM 4706 C CA . MET B 1 273 ? 45.347 105.920 24.625 1.00 40.25 273 MET B CA 1
ATOM 4707 C C . MET B 1 273 ? 43.854 106.222 24.596 1.00 35.51 273 MET B C 1
ATOM 4708 O O . MET B 1 273 ? 43.293 106.740 25.569 1.00 31.35 273 MET B O 1
ATOM 4713 N N . PHE B 1 274 ? 43.192 105.895 23.485 1.00 30.30 274 PHE B N 1
ATOM 4714 C CA . PHE B 1 274 ? 41.751 106.103 23.397 1.00 33.99 274 PHE B CA 1
ATOM 4715 C C . PHE B 1 274 ? 41.017 105.328 24.484 1.00 30.78 274 PHE B C 1
ATOM 4716 O O . PHE B 1 274 ? 40.086 105.849 25.110 1.00 31.03 274 PHE B O 1
ATOM 4724 N N . LEU B 1 275 ? 41.420 104.079 24.722 1.00 30.08 275 LEU B N 1
ATOM 4725 C CA . LEU B 1 275 ? 40.761 103.277 25.747 1.00 27.40 275 LEU B CA 1
ATOM 4726 C C . LEU B 1 275 ? 41.004 103.853 27.136 1.00 37.59 275 LEU B C 1
ATOM 4727 O O . LEU B 1 275 ? 40.106 103.840 27.986 1.00 30.83 275 LEU B O 1
ATOM 4732 N N . LYS B 1 276 ? 42.211 104.364 27.384 1.00 34.01 276 LYS B N 1
ATOM 4733 C CA . LYS B 1 276 ? 42.484 105.010 28.662 1.00 36.26 276 LYS B CA 1
ATOM 4734 C C . LYS B 1 276 ? 41.593 106.230 28.859 1.00 39.54 276 LYS B C 1
ATOM 4735 O O . LYS B 1 276 ? 41.095 106.474 29.964 1.00 45.06 276 LYS B O 1
ATOM 4741 N N . LYS B 1 277 ? 41.370 107.001 27.794 1.00 35.40 277 LYS B N 1
ATOM 4742 C CA . LYS B 1 277 ? 40.562 108.210 27.905 1.00 38.77 277 LYS B CA 1
ATOM 4743 C C . LYS B 1 277 ? 39.070 107.905 27.979 1.00 46.16 277 LYS B C 1
ATOM 4744 O O . LYS B 1 277 ? 38.306 108.714 28.516 1.00 47.95 277 LYS B O 1
ATOM 4750 N N . HIS B 1 278 ? 38.637 106.759 27.458 1.00 34.61 278 HIS B N 1
ATOM 4751 C CA . HIS B 1 278 ? 37.220 106.402 27.392 1.00 38.57 278 HIS B CA 1
ATOM 4752 C C . HIS B 1 278 ? 37.021 104.997 27.948 1.00 44.25 278 HIS B C 1
ATOM 4753 O O . HIS B 1 278 ? 36.676 104.065 27.213 1.00 40.44 278 HIS B O 1
ATOM 4760 N N . PRO B 1 279 ? 37.222 104.812 29.255 1.00 46.13 279 PRO B N 1
ATOM 4761 C CA . PRO B 1 279 ? 37.009 103.478 29.838 1.00 50.46 279 PRO B CA 1
ATOM 4762 C C . PRO B 1 279 ? 35.577 102.988 29.706 1.00 49.13 279 PRO B C 1
ATOM 4763 O O . PRO B 1 279 ? 35.346 101.772 29.692 1.00 46.58 279 PRO B O 1
ATOM 4767 N N . SER B 1 280 ? 34.610 103.898 29.603 1.00 47.27 280 SER B N 1
ATOM 4768 C CA . SER B 1 280 ? 33.200 103.542 29.451 1.00 54.00 280 SER B CA 1
ATOM 4769 C C . SER B 1 280 ? 32.593 104.433 28.374 1.00 53.59 280 SER B C 1
ATOM 4770 O O . SER B 1 280 ? 32.222 105.586 28.649 1.00 59.10 280 SER B O 1
ATOM 4773 N N . PRO B 1 281 ? 32.468 103.934 27.141 1.00 48.38 281 PRO B N 1
ATOM 4774 C CA . PRO B 1 281 ? 32.023 104.790 26.033 1.00 51.22 281 PRO B CA 1
ATOM 4775 C C . PRO B 1 281 ? 30.514 104.964 25.957 1.00 53.52 281 PRO B C 1
ATOM 4776 O O . PRO B 1 281 ? 30.029 106.047 25.618 1.00 61.91 281 PRO B O 1
ATOM 4780 N N . ALA B 1 282 ? 29.763 103.901 26.258 1.00 58.75 282 ALA B N 1
ATOM 4781 C CA . ALA B 1 282 ? 28.312 103.955 26.109 1.00 57.80 282 ALA B CA 1
ATOM 4782 C C . ALA B 1 282 ? 27.706 105.144 26.843 1.00 67.53 282 ALA B C 1
ATOM 4783 O O . ALA B 1 282 ? 26.672 105.674 26.420 1.00 72.25 282 ALA B O 1
ATOM 4785 N N . HIS B 1 283 ? 28.336 105.586 27.933 1.00 73.67 283 HIS B N 1
ATOM 4786 C CA . HIS B 1 283 ? 27.785 106.689 28.712 1.00 73.81 283 HIS B CA 1
ATOM 4787 C C . HIS B 1 283 ? 28.139 108.052 28.131 1.00 77.04 283 HIS B C 1
ATOM 4788 O O . HIS B 1 283 ? 27.347 108.993 28.253 1.00 81.80 283 HIS B O 1
ATOM 4795 N N . THR B 1 284 ? 29.305 108.181 27.494 1.00 74.21 284 THR B N 1
ATOM 4796 C CA . THR B 1 284 ? 29.854 109.487 27.159 1.00 67.92 284 THR B CA 1
ATOM 4797 C C . THR B 1 284 ? 29.970 109.776 25.669 1.00 70.20 284 THR B C 1
ATOM 4798 O O . THR B 1 284 ? 30.012 110.954 25.297 1.00 67.35 284 THR B O 1
ATOM 4802 N N . LEU B 1 285 ? 30.026 108.759 24.810 1.00 65.45 285 LEU B N 1
ATOM 4803 C CA . LEU B 1 285 ? 30.331 108.982 23.404 1.00 52.38 285 LEU B CA 1
ATOM 4804 C C . LEU B 1 285 ? 29.124 108.868 22.483 1.00 45.79 285 LEU B C 1
ATOM 4805 O O . LEU B 1 285 ? 29.253 109.159 21.289 1.00 52.87 285 LEU B O 1
ATOM 4810 N N . PHE B 1 286 ? 27.965 108.463 22.993 1.00 47.18 286 PHE B N 1
ATOM 4811 C CA . PHE B 1 286 ? 26.767 108.323 22.177 1.00 52.70 286 PHE B CA 1
ATOM 4812 C C . PHE B 1 286 ? 25.608 109.028 22.864 1.00 59.05 286 PHE B C 1
ATOM 4813 O O . PHE B 1 286 ? 25.312 108.752 24.031 1.00 61.06 286 PHE B O 1
ATOM 4821 N N . SER B 1 287 ? 24.962 109.938 22.139 1.00 67.89 287 SER B N 1
ATOM 4822 C CA . SER B 1 287 ? 23.852 110.704 22.688 1.00 76.15 287 SER B CA 1
ATOM 4823 C C . SER B 1 287 ? 22.560 109.902 22.585 1.00 72.00 287 SER B C 1
ATOM 4824 O O . SER B 1 287 ? 22.203 109.418 21.506 1.00 70.96 287 SER B O 1
ATOM 4827 N N . GLY B 1 288 ? 21.863 109.762 23.710 1.00 72.60 288 GLY B N 1
ATOM 4828 C CA . GLY B 1 288 ? 20.635 108.991 23.730 1.00 59.64 288 GLY B CA 1
ATOM 4829 C C . GLY B 1 288 ? 20.797 107.550 23.309 1.00 63.46 288 GLY B C 1
ATOM 4830 O O . GLY B 1 288 ? 19.821 106.923 22.889 1.00 68.09 288 GLY B O 1
ATOM 4831 N N . ASN B 1 289 ? 22.008 107.003 23.409 1.00 58.71 289 ASN B N 1
ATOM 4832 C CA . ASN B 1 289 ? 22.279 105.626 22.998 1.00 56.19 289 ASN B CA 1
ATOM 4833 C C . ASN B 1 289 ? 21.950 105.423 21.520 1.00 60.58 289 ASN B C 1
ATOM 4834 O O . ASN B 1 289 ? 21.428 104.382 21.114 1.00 58.34 289 ASN B O 1
ATOM 4839 N N . LYS B 1 290 ? 22.255 106.430 20.708 1.00 54.80 290 LYS B N 1
ATOM 4840 C CA . LYS B 1 290 ? 22.022 106.386 19.274 1.00 57.72 290 LYS B CA 1
ATOM 4841 C C . LYS B 1 290 ? 23.340 106.199 18.534 1.00 45.58 290 LYS B C 1
ATOM 4842 O O . LYS B 1 290 ? 24.402 106.618 19.004 1.00 39.40 290 LYS B O 1
ATOM 4848 N N . ALA B 1 291 ? 23.259 105.565 17.368 1.00 43.94 291 ALA B N 1
ATOM 4849 C CA . ALA B 1 291 ? 24.443 105.354 16.552 1.00 33.20 291 ALA B CA 1
ATOM 4850 C C . ALA B 1 291 ? 24.879 106.654 15.887 1.00 28.46 291 ALA B C 1
ATOM 4851 O O . ALA B 1 291 ? 24.061 107.519 15.562 1.00 37.14 291 ALA B O 1
ATOM 4853 N N . LEU B 1 292 ? 26.188 106.791 15.699 1.00 32.02 292 LEU B N 1
ATOM 4854 C CA . LEU B 1 292 ? 26.732 107.857 14.869 1.00 32.75 292 LEU B CA 1
ATOM 4855 C C . LEU B 1 292 ? 26.510 107.489 13.408 1.00 27.90 292 LEU B C 1
ATOM 4856 O O . LEU B 1 292 ? 26.942 106.421 12.962 1.00 33.42 292 LEU B O 1
ATOM 4861 N N . LEU B 1 293 ? 25.832 108.359 12.667 1.00 29.15 293 LEU B N 1
ATOM 4862 C CA . LEU B 1 293 ? 25.416 108.066 11.302 1.00 33.92 293 LEU B CA 1
ATOM 4863 C C . LEU B 1 293 ? 26.197 108.920 10.312 1.00 33.43 293 LEU B C 1
ATOM 4864 O O . LEU B 1 293 ? 26.396 110.120 10.529 1.00 32.34 293 LEU B O 1
ATOM 4869 N N . TYR B 1 294 ? 26.635 108.291 9.224 1.00 23.72 294 TYR B N 1
ATOM 4870 C CA . TYR B 1 294 ? 27.359 108.968 8.161 1.00 28.01 294 TYR B CA 1
ATOM 4871 C C . TYR B 1 294 ? 26.752 108.609 6.814 1.00 35.29 294 TYR B C 1
ATOM 4872 O O . TYR B 1 294 ? 26.230 107.507 6.621 1.00 32.12 294 TYR B O 1
ATOM 4881 N N . LYS B 1 295 ? 26.831 109.557 5.884 1.00 32.07 295 LYS B N 1
ATOM 4882 C CA . LYS B 1 295 ? 26.402 109.362 4.509 1.00 26.90 295 LYS B CA 1
ATOM 4883 C C . LYS B 1 295 ? 27.472 109.897 3.569 1.00 32.15 295 LYS B C 1
ATOM 4884 O O . LYS B 1 295 ? 28.279 110.754 3.937 1.00 34.85 295 LYS B O 1
ATOM 4890 N N . LYS B 1 296 ? 27.473 109.376 2.345 1.00 28.11 296 LYS B N 1
ATOM 4891 C CA . LYS B 1 296 ? 28.344 109.901 1.305 1.00 31.56 296 LYS B CA 1
ATOM 4892 C C . LYS B 1 296 ? 27.782 111.214 0.781 1.00 33.91 296 LYS B C 1
ATOM 4893 O O . LYS B 1 296 ? 26.569 111.352 0.596 1.00 33.12 296 LYS B O 1
ATOM 4899 N N . ASN B 1 297 ? 28.665 112.183 0.550 1.00 35.47 297 ASN B N 1
ATOM 4900 C CA . ASN B 1 297 ? 28.255 113.442 -0.053 1.00 28.05 297 ASN B CA 1
ATOM 4901 C C . ASN B 1 297 ? 28.474 113.372 -1.564 1.00 48.24 297 ASN B C 1
ATOM 4902 O O . ASN B 1 297 ? 28.833 112.328 -2.116 1.00 37.14 297 ASN B O 1
ATOM 4907 N N . GLU B 1 298 ? 28.256 114.495 -2.252 1.00 42.07 298 GLU B N 1
ATOM 4908 C CA . GLU B 1 298 ? 28.372 114.504 -3.706 1.00 41.83 298 GLU B CA 1
ATOM 4909 C C . GLU B 1 298 ? 29.784 114.166 -4.162 1.00 41.91 298 GLU B C 1
ATOM 4910 O O . GLU B 1 298 ? 29.970 113.634 -5.263 1.00 47.61 298 GLU B O 1
ATOM 4916 N N . ASP B 1 299 ? 30.786 114.461 -3.338 1.00 37.12 299 ASP B N 1
ATOM 4917 C CA . ASP B 1 299 ? 32.180 114.206 -3.671 1.00 34.07 299 ASP B CA 1
ATOM 4918 C C . ASP B 1 299 ? 32.638 112.807 -3.272 1.00 50.96 299 ASP B C 1
ATOM 4919 O O . ASP B 1 299 ? 33.827 112.497 -3.402 1.00 38.64 299 ASP B O 1
ATOM 4924 N N . GLY B 1 300 ? 31.729 111.962 -2.789 1.00 44.34 300 GLY B N 1
ATOM 4925 C CA . GLY B 1 300 ? 32.069 110.601 -2.428 1.00 34.11 300 GLY B CA 1
ATOM 4926 C C . GLY B 1 300 ? 32.687 110.426 -1.061 1.00 33.45 300 GLY B C 1
ATOM 4927 O O . GLY B 1 300 ? 33.139 109.319 -0.741 1.00 34.61 300 GLY B O 1
ATOM 4928 N N . LEU B 1 301 ? 32.719 111.471 -0.243 1.00 31.28 301 LEU B N 1
ATOM 4929 C CA . LEU B 1 301 ? 33.330 111.420 1.076 1.00 39.41 301 LEU B CA 1
ATOM 4930 C C . LEU B 1 301 ? 32.266 111.259 2.156 1.00 34.53 301 LEU B C 1
ATOM 4931 O O . LEU B 1 301 ? 31.103 111.627 1.980 1.00 34.59 301 LEU B O 1
ATOM 4936 N N . TRP B 1 302 ? 32.688 110.702 3.288 1.00 32.00 302 TRP B N 1
ATOM 4937 C CA . TRP B 1 302 ? 31.791 110.484 4.414 1.00 33.80 302 TRP B CA 1
ATOM 4938 C C . TRP B 1 302 ? 31.505 111.794 5.137 1.00 37.73 302 TRP B C 1
ATOM 4939 O O . TRP B 1 302 ? 32.427 112.541 5.480 1.00 32.65 302 TRP B O 1
ATOM 4950 N N A GLU B 1 303 ? 30.227 112.073 5.369 0.42 36.22 303 GLU B N 1
ATOM 4951 N N B GLU B 1 303 ? 30.223 112.060 5.374 0.58 36.24 303 GLU B N 1
ATOM 4952 C CA A GLU B 1 303 ? 29.814 113.228 6.152 0.42 35.24 303 GLU B CA 1
ATOM 4953 C CA B GLU B 1 303 ? 29.770 113.218 6.129 0.58 35.18 303 GLU B CA 1
ATOM 4954 C C A GLU B 1 303 ? 28.830 112.783 7.221 0.42 39.31 303 GLU B C 1
ATOM 4955 C C B GLU B 1 303 ? 28.836 112.751 7.234 0.58 39.36 303 GLU B C 1
ATOM 4956 O O A GLU B 1 303 ? 27.938 111.971 6.959 0.42 37.84 303 GLU B O 1
ATOM 4957 O O B GLU B 1 303 ? 27.980 111.891 7.008 0.58 37.87 303 GLU B O 1
ATOM 4968 N N . LYS B 1 304 ? 29.005 113.314 8.427 1.00 31.83 304 LYS B N 1
ATOM 4969 C CA . LYS B 1 304 ? 28.154 112.941 9.545 1.00 34.38 304 LYS B CA 1
ATOM 4970 C C . LYS B 1 304 ? 26.759 113.536 9.381 1.00 45.19 304 LYS B C 1
ATOM 4971 O O . LYS B 1 304 ? 26.582 114.623 8.825 1.00 42.78 304 LYS B O 1
ATOM 4977 N N . ILE B 1 305 ? 25.763 112.801 9.864 1.00 43.47 305 ILE B N 1
ATOM 4978 C CA . ILE B 1 305 ? 24.383 113.268 9.836 1.00 48.64 305 ILE B CA 1
ATOM 4979 C C . ILE B 1 305 ? 23.965 113.706 11.234 1.00 46.16 305 ILE B C 1
ATOM 4980 O O . ILE B 1 305 ? 23.957 112.901 12.167 1.00 44.95 305 ILE B O 1
#

Nearest PDB structures (foldseek):
  6a0i-assembly2_B  TM=9.936E-01  e=2.096E-66  Homo sapiens
  6a0e-assembly2_B  TM=9.929E-01  e=2.671E-66  Homo sapiens
  6a0h-assembly2_B  TM=9.948E-01  e=3.210E-64  Homo sapiens
  6a0h-assembly1_A  TM=9.967E-01  e=1.862E-63  Homo sapiens
  2f9z-assembly2_D  TM=6.455E-01  e=5.196E-06  Thermotoga maritima MSB8

Foldseek 3Di:
DEDEPRHADDPDDFLVVVCVVHVLQVVQLVVQLPDDAAADAQFQEAEAEALEKEKAAPVFPQHFKYKYFQFWLWKWKWKAFPQRLIIMIHTYQPLCLLVVVVVVVVSHVVDPRRPPDGFIEMAIAGYEQAPVCRSVVVVNSNSVNVSPDPGYYYYRYDCTYHNQWDDDPNAITGSAGMWMAGSVVRDIHRYDYPDNDDVNLVVVLLVLLPHHRYYQADHVVQKGWADDGWHAQDPCLVVLLPDDQQVCLVPSHPRSVHGDPCVSVSVNSNSVVSVVCRTPNPPVDPPRGTFIWHQDPRNHIDTDD/DEDEPNHADDDDDFLVVVCVVHVLQVVQLVVQLPDDAAADELFLEAEAEALEKEKAAVVQVLHFKYKYFQFWLWKWKWKAAVQGLIIMIHTYDPPCLLVVVVVVVVRSCPDPVSSVDGFMEMAIAGYEQAPVCSSRVVVNSNVVNVSPDPGYYYYRYDCTYHNQWDADPNHIEGSAGMWMAGSVPGDIHGYDYPDNDDVVLVVVLLVLLPHHRYYFADHVVQKGWADPGWGAQDPPLVVLLPDDLQVCLVPSHPHSVHGDDCVSVSVSVSSVVSVVPRTCCVPPDPPRGTFMWHQDPRSHTDTD